Protein AF-A0A7W1SX84-F1 (afdb_monomer)

Solvent-accessible surface area (backbone atoms only — not comparable to full-atom values): 30503 Å² total; per-residue (Å²): 135,84,88,86,89,83,89,86,86,90,84,73,96,58,81,82,56,76,82,68,80,84,86,76,90,80,76,96,81,76,90,65,68,86,70,51,80,86,66,74,81,77,94,64,96,68,89,72,73,72,80,47,77,69,58,60,65,58,64,74,70,80,83,77,82,94,67,84,82,76,78,85,71,77,81,60,68,56,38,73,88,61,74,75,66,48,76,64,52,51,50,30,28,66,66,30,67,28,44,58,48,66,84,52,39,19,53,43,77,48,71,56,96,90,41,51,14,27,37,39,32,50,82,39,65,53,37,68,47,43,13,52,21,23,69,95,53,74,54,36,56,90,66,33,57,42,43,71,52,82,88,74,28,32,31,31,26,26,34,58,76,44,51,73,72,43,44,30,31,38,39,33,30,18,67,42,92,76,34,69,50,62,24,33,45,69,46,20,47,28,50,45,53,63,89,49,61,39,18,24,33,45,81,84,84,75,89,81,80,26,64,70,36,70,74,45,35,44,64,60,49,33,96,86,32,77,50,36,36,46,75,42,50,72,71,73,75,49,62,39,71,94,60,82,52,36,51,50,34,32,67,66,36,30,65,56,49,46,52,49,36,58,76,70,66,42,37,28,36,31,34,47,29,50,36,21,39,70,54,76,90,51,59,22,72,41,40,49,21,64,52,12,56,37,39,84,34,45,52,59,62,32,49,40,48,25,46,34,52,26,30,67,69,68,31,44,43,29,37,41,43,70,83,55,40,30,44,68,48,69,39,31,58,42,51,55,28,55,44,58,66,44,31,35,75,56,57,51,72,9,41,42,77,85,79,65,25,32,16,56,28,45,77,38,31,52,47,35,9,51,52,41,16,39,56,41,45,42,42,73,75,49,65,43,40,27,41,31,33,64,56,43,46,64,42,41,28,37,48,56,88,50,58,93,88,52,42,69,59,37,100,84,70,42,50,55,28,63,40,39,47,50,46,46,33,49,45,34,52,53,48,43,70,79,42,72,43,46,39,36,34,36,35,52,83,81,73,73,74,41,47,28,28,58,57,94,81,69,17,39,32,29,56,23,29,44,32,58,66,56,37,52,32,44,56,54,49,53,40,42,51,78,88,54,36,77,84,44,51,57,45,76,52,54,53,75,80,52,60,83,70,46,40,35,29,44,49,72,53,74,82,62,47,39,98,86,57,36,46,74,57,72,43,31,39,79,56,74,70,47,12,55,50,47,48,51,48,50,52,53,50,58,72,71,42,94,55,35,42,59

Foldseek 3Di:
DDDDDDDDDDDDPPVVPVVDDDDDDDDDDPPPVVVVVVPDDDPDPDPPPPCPPLNVVVVVPPDDDDDDDPDDDPFFAWAQVDFPDDPVNLVCLQQLNQLACLVGAAWDWDADPNFTWIKHKAAQQQFPWKAKAWPSNSRDRVRGTFDDDPNSSMTITTGTPHDFFTWIWMFTQGPPPRDTATAEGLSAAAADAPPHQTGTRHDLDDDFPLPVLLVCLLVCAALPHAAAEAEDLQAPPAFDVVVVRGGAALQRCQVVVLVVCVVVVHQEYEYEAQAAARDVVVSNLAHFHLNYGRPSRHHSRSLLVSQRSNSVSNYAYEYAHHLFWHACDRRGDHCPNVACDQFDRPCLQQADPVVNTGGGPLVRSNNLSSRSNSLVSCCPSSVHQEYEYPPLVSLQFSCVNHDPPSGDADPVRHRGPVSSLVSLLVSLVVCCVVPVRHFYEYEYDPCDFQQCHHVVVPYSNGVEYEPVLLQVLLLVLQLDDPVCSVVSVCSLVVCVVCVPRTQYEHDPDPVCPDDPNHDQLVSHDDDNVRSVVSSVVSVVSNVPDHHHYD

Structure (mmCIF, N/CA/C/O backbone):
data_AF-A0A7W1SX84-F1
#
_entry.id   AF-A0A7W1SX84-F1
#
loop_
_atom_site.group_PDB
_atom_site.id
_atom_site.type_symbol
_atom_site.label_atom_id
_atom_site.label_alt_id
_atom_site.label_comp_id
_atom_site.label_asym_id
_atom_site.label_entity_id
_atom_site.label_seq_id
_atom_site.pdbx_PDB_ins_code
_atom_site.Cartn_x
_atom_site.Cartn_y
_atom_site.Cartn_z
_atom_site.occupancy
_atom_site.B_iso_or_equiv
_atom_site.auth_seq_id
_atom_site.auth_comp_id
_atom_site.auth_asym_id
_atom_site.auth_atom_id
_atom_site.pdbx_PDB_model_num
ATOM 1 N N . MET A 1 1 ? -4.752 5.969 -82.229 1.00 31.08 1 MET A N 1
ATOM 2 C CA . MET A 1 1 ? -4.798 6.804 -83.451 1.00 31.08 1 MET A CA 1
ATOM 3 C C . MET A 1 1 ? -5.357 8.172 -83.082 1.00 31.08 1 MET A C 1
ATOM 5 O O . MET A 1 1 ? -6.459 8.194 -82.561 1.00 31.08 1 MET A O 1
ATOM 9 N N . ARG A 1 2 ? -4.597 9.243 -83.387 1.00 29.62 2 ARG A N 1
ATOM 10 C CA . ARG A 1 2 ? -4.967 10.684 -83.430 1.00 29.62 2 ARG A CA 1
ATOM 11 C C . ARG A 1 2 ? -5.471 11.274 -82.101 1.00 29.62 2 ARG A C 1
ATOM 13 O O . ARG A 1 2 ? -6.603 11.035 -81.725 1.00 29.62 2 ARG A O 1
ATOM 20 N N . ASP A 1 3 ? -4.681 11.952 -81.271 1.00 28.58 3 ASP A N 1
ATOM 21 C CA . ASP A 1 3 ? -3.763 13.096 -81.456 1.00 28.58 3 ASP A CA 1
ATOM 22 C C . ASP A 1 3 ? -4.447 14.398 -81.917 1.00 28.58 3 ASP A C 1
ATOM 24 O O . ASP A 1 3 ? -4.877 14.499 -83.068 1.00 28.58 3 ASP A O 1
ATOM 28 N N . ARG A 1 4 ? -4.489 15.394 -81.015 1.00 29.95 4 ARG A N 1
ATOM 29 C CA . ARG A 1 4 ? -4.144 16.801 -81.293 1.00 29.95 4 ARG A CA 1
ATOM 30 C C . ARG A 1 4 ? -3.889 17.588 -79.995 1.00 29.95 4 ARG A C 1
ATOM 32 O O . ARG A 1 4 ? -4.786 17.814 -79.192 1.00 29.95 4 ARG A O 1
ATOM 39 N N . ARG A 1 5 ? -2.631 18.012 -79.852 1.00 28.64 5 ARG A N 1
ATOM 40 C CA . ARG A 1 5 ? -2.049 18.922 -78.847 1.00 28.64 5 ARG A CA 1
ATOM 41 C C . ARG A 1 5 ? -2.343 20.406 -79.135 1.00 28.64 5 ARG A C 1
ATOM 43 O O . ARG A 1 5 ? -2.469 20.772 -80.303 1.00 28.64 5 ARG A O 1
ATOM 50 N N . ARG A 1 6 ? -2.262 21.245 -78.089 1.00 27.86 6 ARG A N 1
ATOM 51 C CA . ARG A 1 6 ? -1.573 22.569 -78.003 1.00 27.86 6 ARG A CA 1
ATOM 52 C C . ARG A 1 6 ? -1.651 23.046 -76.535 1.00 27.86 6 ARG A C 1
ATOM 54 O O . ARG A 1 6 ? -2.753 23.234 -76.046 1.00 27.86 6 ARG A O 1
ATOM 61 N N . ILE A 1 7 ? -0.602 22.873 -75.720 1.00 29.31 7 ILE A N 1
ATOM 62 C CA . ILE A 1 7 ? 0.531 23.786 -75.404 1.00 29.31 7 ILE A CA 1
ATOM 63 C C . ILE A 1 7 ? 0.090 25.135 -74.815 1.00 29.31 7 ILE A C 1
ATOM 65 O O . ILE A 1 7 ? -0.456 25.933 -75.565 1.00 29.31 7 ILE A O 1
ATOM 69 N N . LEU A 1 8 ? 0.462 25.393 -73.550 1.00 25.02 8 LEU A N 1
ATOM 70 C CA . LEU A 1 8 ? 1.137 26.609 -73.054 1.00 25.02 8 LEU A CA 1
ATOM 71 C C . LEU A 1 8 ? 1.964 26.244 -71.794 1.00 25.02 8 LEU A C 1
ATOM 73 O O . LEU A 1 8 ? 1.565 25.375 -71.022 1.00 25.02 8 LEU A O 1
ATOM 77 N N . HIS A 1 9 ? 3.145 26.854 -71.672 1.00 28.52 9 HIS A N 1
ATOM 78 C CA . HIS A 1 9 ? 4.187 26.660 -70.646 1.00 28.52 9 HIS A CA 1
ATOM 79 C C . HIS A 1 9 ? 4.316 27.972 -69.814 1.00 28.52 9 HIS A C 1
ATOM 81 O O . HIS A 1 9 ? 3.504 28.871 -70.027 1.00 28.52 9 HIS A O 1
ATOM 87 N N . PRO A 1 10 ? 5.237 28.067 -68.836 1.00 34.00 10 PRO A N 1
ATOM 88 C CA . PRO A 1 10 ? 5.004 28.575 -67.484 1.00 34.00 10 PRO A CA 1
ATOM 89 C C . PRO A 1 10 ? 5.340 30.072 -67.325 1.00 34.00 10 PRO A C 1
ATOM 91 O O . PRO A 1 10 ? 6.123 30.606 -68.096 1.00 34.00 10 PRO A O 1
ATOM 94 N N . ASP A 1 11 ? 4.757 30.736 -66.329 1.00 25.59 11 ASP A N 1
ATOM 95 C CA . ASP A 1 11 ? 5.414 31.719 -65.446 1.00 25.59 11 ASP A CA 1
ATOM 96 C C . ASP A 1 11 ? 4.361 32.467 -64.617 1.00 25.59 11 ASP A C 1
ATOM 98 O O . ASP A 1 11 ? 3.213 32.604 -65.033 1.00 25.59 11 ASP A O 1
ATOM 102 N N . SER A 1 12 ? 4.806 32.911 -63.436 1.00 30.95 12 SER A N 1
ATOM 103 C CA . SER A 1 12 ? 4.101 33.531 -62.301 1.00 30.95 12 SER A CA 1
ATOM 104 C C . SER A 1 12 ? 3.398 32.503 -61.388 1.00 30.95 12 SER A C 1
ATOM 106 O O . SER A 1 12 ? 2.217 32.228 -61.556 1.00 30.95 12 SER A O 1
ATOM 108 N N . ILE A 1 13 ? 4.018 31.812 -60.413 1.00 38.06 13 ILE A N 1
ATOM 109 C CA . ILE A 1 13 ? 5.088 32.200 -59.464 1.00 38.06 13 ILE A CA 1
ATOM 110 C C . ILE A 1 13 ? 5.048 33.695 -59.153 1.00 38.06 13 ILE A C 1
ATOM 112 O O . ILE A 1 13 ? 6.003 34.414 -59.391 1.00 38.06 13 ILE A O 1
ATOM 116 N N . GLU A 1 14 ? 3.899 34.170 -58.682 1.00 30.69 14 GLU A N 1
ATOM 117 C CA . GLU A 1 14 ? 3.800 35.478 -58.019 1.00 30.69 14 GLU A CA 1
ATOM 118 C C . GLU A 1 14 ? 2.603 35.556 -57.053 1.00 30.69 14 GLU A C 1
ATOM 120 O O . GLU A 1 14 ? 2.683 36.277 -56.064 1.00 30.69 14 GLU A O 1
ATOM 125 N N . ASP A 1 15 ? 1.584 34.697 -57.196 1.00 31.27 15 ASP A N 1
ATOM 126 C CA . ASP A 1 15 ? 0.416 34.706 -56.291 1.00 31.27 15 ASP A CA 1
ATOM 127 C C . ASP A 1 15 ? 0.462 33.720 -55.107 1.00 31.27 15 ASP A C 1
ATOM 129 O O . ASP A 1 15 ? -0.364 33.805 -54.198 1.00 31.27 15 ASP A O 1
ATOM 133 N N . GLU A 1 16 ? 1.459 32.831 -55.033 1.00 32.34 16 GLU A N 1
ATOM 134 C CA . GLU A 1 16 ? 1.616 31.902 -53.893 1.00 32.34 16 GLU A CA 1
ATOM 135 C C . GLU A 1 16 ? 2.787 32.265 -52.958 1.00 32.34 16 GLU A C 1
ATOM 137 O O . GLU A 1 16 ? 2.980 31.652 -51.908 1.00 32.34 16 GLU A O 1
ATOM 142 N N . ILE A 1 17 ? 3.517 33.342 -53.278 1.00 30.88 17 ILE A N 1
ATOM 143 C CA . ILE A 1 17 ? 4.621 33.889 -52.466 1.00 30.88 17 ILE A CA 1
ATOM 144 C C . ILE A 1 17 ? 4.208 35.174 -51.712 1.00 30.88 17 ILE A C 1
ATOM 146 O O . ILE A 1 17 ? 4.832 35.527 -50.716 1.00 30.88 17 ILE A O 1
ATOM 150 N N . GLN A 1 18 ? 3.068 35.801 -52.037 1.00 28.52 18 GLN A N 1
ATOM 151 C CA . GLN A 1 18 ? 2.537 36.955 -51.283 1.00 28.52 18 GLN A CA 1
ATOM 152 C C . GLN A 1 18 ? 1.747 36.614 -50.000 1.00 28.52 18 GLN A C 1
ATOM 154 O O . GLN A 1 18 ? 1.257 37.516 -49.322 1.00 28.52 18 GLN A O 1
ATOM 159 N N . ARG A 1 19 ? 1.636 35.336 -49.603 1.00 31.41 19 ARG A N 1
ATOM 160 C CA . ARG A 1 19 ? 0.992 34.944 -48.325 1.00 31.41 19 ARG A CA 1
ATOM 161 C C . ARG A 1 19 ? 1.950 34.466 -47.235 1.00 31.41 19 ARG A C 1
ATOM 163 O O . ARG A 1 19 ? 1.500 34.184 -46.125 1.00 31.41 19 ARG A O 1
ATOM 170 N N . ARG A 1 20 ? 3.256 34.389 -47.502 1.00 33.53 20 ARG A N 1
ATOM 171 C CA . ARG A 1 20 ? 4.267 34.001 -46.506 1.00 33.53 20 ARG A CA 1
ATOM 172 C C . ARG A 1 20 ? 5.594 34.694 -46.789 1.00 33.53 20 ARG A C 1
ATOM 174 O O . ARG A 1 20 ? 6.363 34.173 -47.580 1.00 33.53 20 ARG A O 1
ATOM 181 N N . GLN A 1 21 ? 5.820 35.820 -46.105 1.00 23.95 21 GLN A N 1
ATOM 182 C CA . GLN A 1 21 ? 7.057 36.603 -45.877 1.00 23.95 21 GLN A CA 1
ATOM 183 C C . GLN A 1 21 ? 6.599 38.078 -45.871 1.00 23.95 21 GLN A C 1
ATOM 185 O O . GLN A 1 21 ? 5.990 38.519 -46.828 1.00 23.95 21 GLN A O 1
ATOM 190 N N . HIS A 1 22 ? 6.730 38.904 -44.839 1.00 23.23 22 HIS A N 1
ATOM 191 C CA . HIS A 1 22 ? 7.730 39.037 -43.791 1.00 23.23 22 HIS A CA 1
ATOM 192 C C . HIS A 1 22 ? 7.175 39.934 -42.667 1.00 23.23 22 HIS A C 1
ATOM 194 O O . HIS A 1 22 ? 6.187 40.633 -42.869 1.00 23.23 22 HIS A O 1
ATOM 200 N N . GLN A 1 23 ? 7.946 39.987 -41.572 1.00 22.75 23 GLN A N 1
ATOM 201 C CA . GLN A 1 23 ? 7.919 40.931 -40.441 1.00 22.75 23 GLN A CA 1
ATOM 202 C C . GLN A 1 23 ? 7.074 40.469 -39.244 1.00 22.75 23 GLN A C 1
ATOM 204 O O . GLN A 1 23 ? 5.873 40.288 -39.353 1.00 22.75 23 GLN A O 1
ATOM 209 N N . HIS A 1 24 ? 7.613 40.270 -38.043 1.00 23.84 24 HIS A N 1
ATOM 210 C CA . HIS A 1 24 ? 8.978 40.378 -37.528 1.00 23.84 24 HIS A CA 1
ATOM 211 C C . HIS A 1 24 ? 9.019 39.584 -36.207 1.00 23.84 24 HIS A C 1
ATOM 213 O O . HIS A 1 24 ? 8.047 39.601 -35.454 1.00 23.84 24 HIS A O 1
ATOM 219 N N . ALA A 1 25 ? 10.138 38.912 -35.916 1.00 32.50 25 ALA A N 1
ATOM 220 C CA . ALA A 1 25 ? 10.470 38.517 -34.546 1.00 32.50 25 ALA A CA 1
ATOM 221 C C . ALA A 1 25 ? 10.534 39.770 -33.650 1.00 32.50 25 ALA A C 1
ATOM 223 O O . ALA A 1 25 ? 10.949 40.829 -34.132 1.00 32.50 25 ALA A O 1
ATOM 224 N N . PRO A 1 26 ? 10.179 39.646 -32.363 1.00 27.45 26 PRO A N 1
ATOM 225 C CA . PRO A 1 26 ? 11.240 39.870 -31.388 1.00 27.45 26 PRO A CA 1
ATOM 226 C C . PRO A 1 26 ? 11.218 38.919 -30.180 1.00 27.45 26 PRO A C 1
ATOM 228 O O . PRO A 1 26 ? 10.185 38.423 -29.743 1.00 27.45 26 PRO A O 1
ATOM 231 N N . ASP A 1 27 ? 12.435 38.744 -29.677 1.00 23.19 27 ASP A N 1
ATOM 232 C CA . ASP A 1 27 ? 12.861 38.656 -28.285 1.00 23.19 27 ASP A CA 1
ATOM 233 C C . ASP A 1 27 ? 12.418 37.525 -27.349 1.00 23.19 27 ASP A C 1
ATOM 235 O O . ASP A 1 27 ? 11.269 37.326 -26.959 1.00 23.19 27 ASP A O 1
ATOM 239 N N . ALA A 1 28 ? 13.472 36.862 -26.872 1.00 37.81 28 ALA A N 1
ATOM 240 C CA . ALA A 1 28 ? 13.548 36.151 -25.618 1.00 37.81 28 ALA A CA 1
ATOM 241 C C . ALA A 1 28 ? 13.063 37.043 -24.467 1.00 37.81 28 ALA A C 1
ATOM 243 O O . ALA A 1 28 ? 13.748 37.978 -24.060 1.00 37.81 28 ALA A O 1
ATOM 244 N N . GLY A 1 29 ? 11.898 36.718 -23.912 1.00 31.64 29 GLY A N 1
ATOM 245 C CA . GLY A 1 29 ? 11.440 37.387 -22.704 1.00 31.64 29 GLY A CA 1
ATOM 246 C C . GLY A 1 29 ? 9.947 37.359 -22.437 1.00 31.64 29 GLY A C 1
ATOM 247 O O . GLY A 1 29 ? 9.467 38.362 -21.945 1.00 31.64 29 GLY A O 1
ATOM 248 N N . ASP A 1 30 ? 9.201 36.277 -22.706 1.00 29.09 30 ASP A N 1
ATOM 249 C CA . ASP A 1 30 ? 7.841 36.183 -22.143 1.00 29.09 30 ASP A CA 1
ATOM 250 C C . ASP A 1 30 ? 7.244 34.762 -22.060 1.00 29.09 30 ASP A C 1
ATOM 252 O O . ASP A 1 30 ? 6.192 34.449 -22.613 1.00 29.09 30 ASP A O 1
ATOM 256 N N . TYR A 1 31 ? 7.922 33.867 -21.337 1.00 26.88 31 TYR A N 1
ATOM 257 C CA . TYR A 1 31 ? 7.328 32.603 -20.861 1.00 26.88 31 TYR A CA 1
ATOM 258 C C . TYR A 1 31 ? 6.967 32.657 -19.364 1.00 26.88 31 TYR A C 1
ATOM 260 O O . TYR A 1 31 ? 6.806 31.622 -18.718 1.00 26.88 31 TYR A O 1
ATOM 268 N N . LYS A 1 32 ? 6.847 33.867 -18.791 1.00 27.88 32 LYS A N 1
ATOM 269 C CA . LYS A 1 32 ? 6.534 34.080 -17.365 1.00 27.88 32 LYS A CA 1
ATOM 270 C C . LYS A 1 32 ? 5.156 34.689 -17.092 1.00 27.88 32 LYS A C 1
ATOM 272 O O . LYS A 1 32 ? 4.669 34.485 -15.981 1.00 27.88 32 LYS A O 1
ATOM 277 N N . ASP A 1 33 ? 4.481 35.315 -18.059 1.00 27.66 33 ASP A N 1
ATOM 278 C CA . ASP A 1 33 ? 3.200 35.985 -17.774 1.00 27.66 33 ASP A CA 1
ATOM 279 C C . ASP A 1 33 ? 1.928 35.237 -18.232 1.00 27.66 33 ASP A C 1
ATOM 281 O O . ASP A 1 33 ? 0.836 35.591 -17.794 1.00 27.66 33 ASP A O 1
ATOM 285 N N . LYS A 1 34 ? 2.023 34.092 -18.930 1.00 27.28 34 LYS A N 1
ATOM 286 C CA . LYS A 1 34 ? 0.866 33.171 -19.118 1.00 27.28 34 LYS A CA 1
ATOM 287 C C . LYS A 1 34 ? 0.678 32.122 -18.013 1.00 27.28 34 LYS A C 1
ATOM 289 O O . LYS A 1 34 ? -0.298 31.379 -18.026 1.00 27.28 34 LYS A O 1
ATOM 294 N N . LEU A 1 35 ? 1.558 32.122 -17.011 1.00 30.22 35 LEU A N 1
ATOM 295 C CA . LEU A 1 35 ? 1.408 31.377 -15.752 1.00 30.22 35 LEU A CA 1
ATOM 296 C C . LEU A 1 35 ? 0.913 32.262 -14.590 1.00 30.22 35 LEU A C 1
ATOM 298 O O . LEU A 1 35 ? 0.775 31.785 -13.465 1.00 30.22 35 LEU A O 1
ATOM 302 N N . ARG A 1 36 ? 0.617 33.547 -14.838 1.00 27.34 36 ARG A N 1
ATOM 303 C CA . ARG A 1 36 ? 0.236 34.512 -13.790 1.00 27.34 36 ARG A CA 1
ATOM 304 C C . ARG A 1 36 ? -1.244 34.874 -13.717 1.00 27.34 36 ARG A C 1
ATOM 306 O O . ARG A 1 36 ? -1.643 35.495 -12.736 1.00 27.34 36 ARG A O 1
ATOM 313 N N . GLU A 1 37 ? -2.084 34.398 -14.634 1.00 26.23 37 GLU A N 1
ATOM 314 C CA . GLU A 1 37 ? -3.547 34.553 -14.514 1.00 26.23 37 GLU A CA 1
ATOM 315 C C . GLU A 1 37 ? -4.268 33.389 -13.811 1.00 26.23 37 GLU A C 1
ATOM 317 O O . GLU A 1 37 ? -5.451 33.505 -13.509 1.00 26.23 37 GLU A O 1
ATOM 322 N N . PHE A 1 38 ? -3.554 32.329 -13.409 1.00 28.97 38 PHE A N 1
ATOM 323 C CA . PHE A 1 38 ? -4.078 31.306 -12.482 1.00 28.97 38 PHE A CA 1
ATOM 324 C C . PHE A 1 38 ? -3.701 31.544 -11.007 1.00 28.97 38 PHE A C 1
ATOM 326 O O . PHE A 1 38 ? -4.059 30.756 -10.133 1.00 28.97 38 PHE A O 1
ATOM 333 N N . HIS A 1 39 ? -3.050 32.670 -10.697 1.00 29.77 39 HIS A N 1
ATOM 334 C CA . HIS A 1 39 ? -2.705 33.073 -9.332 1.00 29.77 39 HIS A CA 1
ATOM 335 C C . HIS A 1 39 ? -3.326 34.423 -8.958 1.00 29.77 39 HIS A C 1
ATOM 337 O O . HIS A 1 39 ? -2.644 35.418 -8.727 1.00 29.77 39 HIS A O 1
ATOM 343 N N . ARG A 1 40 ? -4.652 34.434 -8.813 1.00 23.23 40 ARG A N 1
ATOM 344 C CA . ARG A 1 40 ? -5.352 35.351 -7.904 1.00 23.23 40 ARG A CA 1
ATOM 345 C C . ARG A 1 40 ? -6.427 34.573 -7.157 1.00 23.23 40 ARG A C 1
ATOM 347 O O . ARG A 1 40 ? -7.567 34.496 -7.595 1.00 23.23 40 ARG A O 1
ATOM 354 N N . PHE A 1 41 ? -6.056 34.009 -6.010 1.00 26.02 41 PHE A N 1
ATOM 355 C CA . PHE A 1 41 ? -7.028 33.644 -4.984 1.00 26.02 41 PHE A CA 1
ATOM 356 C C . PHE A 1 41 ? -7.554 34.939 -4.352 1.00 26.02 41 PHE A C 1
ATOM 358 O O . PHE A 1 41 ? -6.761 35.679 -3.764 1.00 26.02 41 PHE A O 1
ATOM 365 N N . PRO A 1 42 ? -8.860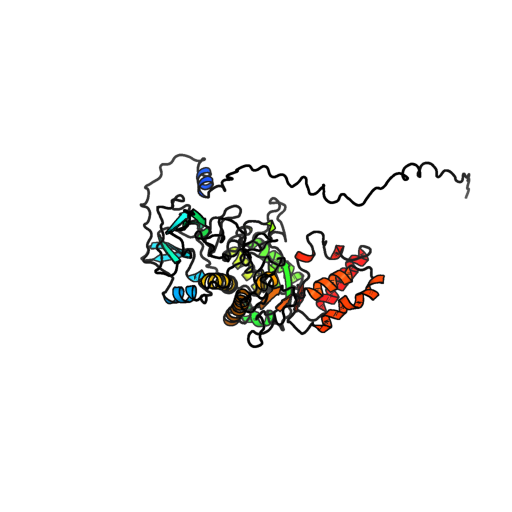 35.241 -4.412 1.00 22.91 42 PRO A N 1
ATOM 366 C CA . PRO A 1 42 ? -9.445 36.123 -3.425 1.00 22.91 42 PRO A CA 1
ATOM 367 C C . PRO A 1 42 ? -9.492 35.353 -2.104 1.00 22.91 42 PRO A C 1
ATOM 369 O O . PRO A 1 42 ? -10.039 34.251 -2.034 1.00 22.91 42 PRO A O 1
ATOM 372 N N . SER A 1 43 ? -8.947 35.951 -1.050 1.00 32.06 43 SER A N 1
ATOM 373 C CA . SER A 1 43 ? -9.229 35.578 0.330 1.00 32.06 43 SER A CA 1
ATOM 374 C C . SER A 1 43 ? -10.738 35.669 0.574 1.00 32.06 43 SER A C 1
ATOM 376 O O . SER A 1 43 ? -11.301 36.723 0.864 1.00 32.06 43 SER A O 1
ATOM 378 N N . ARG A 1 44 ? -11.426 34.539 0.428 1.00 24.58 44 ARG A N 1
ATOM 379 C CA . ARG A 1 44 ? -12.790 34.352 0.909 1.00 24.58 44 ARG A CA 1
ATOM 380 C C . ARG A 1 44 ? -12.778 33.193 1.884 1.00 24.58 44 ARG A C 1
ATOM 382 O O . ARG A 1 44 ? -12.557 32.051 1.502 1.00 24.58 44 ARG A O 1
ATOM 389 N N . ASN A 1 45 ? -13.050 33.522 3.145 1.00 28.44 45 ASN A N 1
ATOM 390 C CA . ASN A 1 45 ? -13.545 32.584 4.140 1.00 28.44 45 ASN A CA 1
ATOM 391 C C . ASN A 1 45 ? -14.718 31.810 3.531 1.00 28.44 45 ASN A C 1
ATOM 393 O O . ASN A 1 45 ? -15.837 32.320 3.444 1.00 28.44 45 ASN A O 1
ATOM 397 N N . HIS A 1 46 ? -14.461 30.591 3.077 1.00 25.56 46 HIS A N 1
ATOM 398 C CA . HIS A 1 46 ? -15.488 29.621 2.749 1.00 25.56 46 HIS A CA 1
ATOM 399 C C . HIS A 1 46 ? -15.300 28.447 3.698 1.00 25.56 46 HIS A C 1
ATOM 401 O O . HIS A 1 46 ? -14.510 27.539 3.463 1.00 25.56 46 HIS A O 1
ATOM 407 N N . ASN A 1 47 ? -16.064 28.498 4.792 1.00 25.19 47 ASN A N 1
ATOM 408 C CA . ASN A 1 47 ? -16.561 27.306 5.461 1.00 25.19 47 ASN A CA 1
ATOM 409 C C . ASN A 1 47 ? -17.340 26.493 4.419 1.00 25.19 47 ASN A C 1
ATOM 411 O O . ASN A 1 47 ? -18.554 26.642 4.284 1.00 25.19 47 ASN A O 1
ATOM 415 N N . ILE A 1 48 ? -16.640 25.675 3.640 1.00 25.61 48 ILE A N 1
ATOM 416 C CA . ILE A 1 48 ? -17.266 24.605 2.875 1.00 25.61 48 ILE A CA 1
ATOM 417 C C . ILE A 1 48 ? -17.501 23.502 3.897 1.00 25.61 48 ILE A C 1
ATOM 419 O O . ILE A 1 48 ? -16.575 22.799 4.299 1.00 25.61 48 ILE A O 1
ATOM 423 N N . SER A 1 49 ? -18.736 23.398 4.386 1.00 27.70 49 SER A N 1
ATOM 424 C CA . SER A 1 49 ? -19.136 22.228 5.148 1.00 27.70 49 SER A CA 1
ATOM 425 C C . SER A 1 49 ? -19.053 21.025 4.212 1.00 27.70 49 SER A C 1
ATOM 427 O O . SER A 1 49 ? -19.845 20.871 3.282 1.00 27.70 49 SER A O 1
ATOM 429 N N . ALA A 1 50 ? -18.080 20.148 4.461 1.00 32.69 50 ALA A N 1
ATOM 430 C CA . ALA A 1 50 ? -18.226 18.752 4.096 1.00 32.69 50 ALA A CA 1
ATOM 431 C C . ALA A 1 50 ? -19.597 18.318 4.625 1.00 32.69 50 ALA A C 1
ATOM 433 O O . ALA A 1 50 ? -19.882 18.494 5.815 1.00 32.69 50 ALA A O 1
ATOM 434 N N . GLY A 1 51 ? -20.479 17.862 3.733 1.00 34.25 51 GLY A N 1
ATOM 435 C CA . GLY A 1 51 ? -21.793 17.369 4.118 1.00 34.25 51 GLY A CA 1
ATOM 436 C C . GLY A 1 51 ? -21.593 16.312 5.191 1.00 34.25 51 GLY A C 1
ATOM 437 O O . GLY A 1 51 ? -21.086 15.233 4.915 1.00 34.25 51 GLY A O 1
ATOM 438 N N . SER A 1 52 ? -21.910 16.660 6.436 1.00 46.12 52 SER A N 1
ATOM 439 C CA . SER A 1 52 ? -21.817 15.747 7.566 1.00 46.12 52 SER A CA 1
ATOM 440 C C . SER A 1 52 ? -22.608 14.489 7.208 1.00 46.12 52 SER A C 1
ATOM 442 O O . SER A 1 52 ? -23.710 14.623 6.666 1.00 46.12 52 SER A O 1
ATOM 444 N N . LEU A 1 53 ? -22.088 13.301 7.536 1.00 54.31 53 LEU A N 1
ATOM 445 C CA . LEU A 1 53 ? -22.811 12.017 7.539 1.00 54.31 53 LEU A CA 1
ATOM 446 C C . LEU A 1 53 ? -24.294 12.203 7.943 1.00 54.31 53 LEU A C 1
ATOM 448 O O . LEU A 1 53 ? -25.215 11.665 7.333 1.00 54.31 53 LEU A O 1
ATOM 452 N N . CYS A 1 54 ? -24.533 13.089 8.911 1.00 48.62 54 CYS A N 1
ATOM 453 C CA . CYS A 1 54 ? -25.828 13.392 9.506 1.00 48.62 54 CYS A CA 1
ATOM 454 C C . CYS A 1 54 ? -26.748 14.285 8.637 1.00 48.62 54 CYS A C 1
ATOM 456 O O . CYS A 1 54 ? -27.964 14.260 8.814 1.00 48.62 54 CYS A O 1
ATOM 458 N N . SER A 1 55 ? -26.214 15.072 7.696 1.00 46.12 55 SER A N 1
ATOM 459 C CA . SER A 1 55 ? -27.006 15.892 6.760 1.00 46.12 55 SER A CA 1
ATOM 460 C C . SER A 1 55 ? -27.649 15.053 5.649 1.00 46.12 55 SER A C 1
ATOM 462 O O . SER A 1 55 ? -28.823 15.252 5.341 1.00 46.12 55 SER A O 1
ATOM 464 N N . ARG A 1 56 ? -26.929 14.050 5.123 1.00 50.19 56 ARG A N 1
ATOM 465 C CA . ARG A 1 56 ? -27.426 13.131 4.081 1.00 50.19 56 ARG A CA 1
ATOM 466 C C . ARG A 1 56 ? -28.338 12.031 4.636 1.00 50.19 56 ARG A C 1
ATOM 468 O O . ARG A 1 56 ? -29.318 11.667 3.991 1.00 50.19 56 ARG A O 1
ATOM 475 N N . LEU A 1 57 ? -28.109 11.577 5.872 1.00 44.56 57 LEU A N 1
ATOM 476 C CA . LEU A 1 57 ? -29.031 10.661 6.564 1.00 44.56 57 LEU A CA 1
ATOM 477 C C . LEU A 1 57 ? -30.390 11.313 6.894 1.00 44.56 57 LEU A C 1
ATOM 479 O O . LEU A 1 57 ? -31.403 10.618 6.973 1.00 44.56 57 LEU A O 1
ATOM 483 N N . ARG A 1 58 ? -30.451 12.648 7.034 1.00 38.28 58 ARG A N 1
ATOM 484 C CA . ARG A 1 58 ? -31.718 13.384 7.210 1.00 38.28 58 ARG A CA 1
ATOM 485 C C . ARG A 1 58 ? -32.499 13.567 5.904 1.00 38.28 58 ARG A C 1
ATOM 487 O O . ARG A 1 58 ? -33.726 13.574 5.952 1.00 38.28 58 ARG A O 1
ATOM 494 N N . SER A 1 59 ? -31.833 13.688 4.753 1.00 34.59 59 SER A N 1
ATOM 495 C CA . SER A 1 59 ? -32.501 13.959 3.468 1.00 34.59 59 SER A CA 1
ATOM 496 C C . SER A 1 59 ? -33.191 12.739 2.847 1.00 34.59 59 SER A C 1
ATOM 498 O O . SER A 1 59 ? -34.134 12.908 2.083 1.00 34.59 59 SER A O 1
ATOM 500 N N . PHE A 1 60 ? -32.798 11.513 3.209 1.00 34.19 60 PHE A N 1
ATOM 501 C CA . PHE A 1 60 ? -33.422 10.284 2.691 1.00 34.19 60 PHE A CA 1
ATOM 502 C C . PHE A 1 60 ? -34.759 9.905 3.357 1.00 34.19 60 PHE A C 1
ATOM 504 O O . PHE A 1 60 ? -35.407 8.958 2.923 1.00 34.19 60 PHE A O 1
ATOM 511 N N . ARG A 1 61 ? -35.213 10.631 4.391 1.00 32.34 61 ARG A N 1
ATOM 512 C CA . ARG A 1 61 ? -36.458 10.315 5.125 1.00 32.34 61 ARG A CA 1
ATOM 513 C C . ARG A 1 61 ? -37.689 11.134 4.721 1.00 32.34 61 ARG A C 1
ATOM 515 O O . ARG A 1 61 ? -38.713 11.039 5.388 1.00 32.34 61 ARG A O 1
ATOM 522 N N . TYR A 1 62 ? -37.636 11.907 3.637 1.00 29.50 62 TYR A N 1
ATOM 523 C CA . TYR A 1 62 ? -38.773 12.722 3.189 1.00 29.50 62 TYR A CA 1
ATOM 524 C C . TYR A 1 62 ? -39.367 12.204 1.873 1.00 29.50 62 TYR A C 1
ATOM 526 O O . TYR A 1 62 ? -39.302 12.873 0.853 1.00 29.50 62 TYR A O 1
ATOM 534 N N . THR A 1 63 ? -39.902 10.979 1.871 1.00 33.25 63 THR A N 1
ATOM 535 C CA . THR A 1 63 ? -40.930 10.499 0.915 1.00 33.25 63 THR A CA 1
ATOM 536 C C . THR A 1 63 ? -41.388 9.090 1.304 1.00 33.25 63 THR A C 1
ATOM 538 O O . THR A 1 63 ? -40.935 8.108 0.741 1.00 33.25 63 THR A O 1
ATOM 541 N N . SER A 1 64 ? -42.281 8.983 2.292 1.00 30.28 64 SER A N 1
ATOM 542 C CA . SER A 1 64 ? -43.365 7.981 2.351 1.00 30.28 64 SER A CA 1
ATOM 543 C C . SER A 1 64 ? -44.064 8.032 3.711 1.00 30.28 64 SER A C 1
ATOM 545 O O . SER A 1 64 ? -43.466 8.394 4.719 1.00 30.28 64 SER A O 1
ATOM 547 N N . HIS A 1 65 ? -45.347 7.692 3.692 1.00 29.75 65 HIS A N 1
ATOM 548 C CA . HIS A 1 65 ? -46.369 7.866 4.716 1.00 29.75 65 HIS A CA 1
ATOM 549 C C . HIS A 1 65 ? -45.997 7.652 6.192 1.00 29.75 65 HIS A C 1
ATOM 551 O O . HIS A 1 65 ? -45.331 6.700 6.593 1.00 29.75 65 HIS A O 1
ATOM 557 N N . VAL A 1 66 ? -46.573 8.548 7.000 1.00 34.34 66 VAL A N 1
ATOM 558 C CA . VAL A 1 66 ? -46.681 8.496 8.457 1.00 34.34 66 VAL A CA 1
ATOM 559 C C . VAL A 1 66 ? -47.254 7.148 8.886 1.00 34.34 66 VAL A C 1
ATOM 561 O O . VAL A 1 66 ? -48.438 6.877 8.713 1.00 34.34 66 VAL A O 1
ATOM 564 N N . THR A 1 67 ? -46.403 6.338 9.505 1.00 29.86 67 THR A N 1
ATOM 565 C CA . THR A 1 67 ? -46.819 5.300 10.446 1.00 29.86 67 THR A CA 1
ATOM 566 C C . THR A 1 67 ? -45.979 5.521 11.698 1.00 29.86 67 THR A C 1
ATOM 568 O O . THR A 1 67 ? -44.760 5.666 11.620 1.00 29.86 67 THR A O 1
ATOM 571 N N . THR A 1 68 ? -46.644 5.673 12.838 1.00 31.66 68 THR A N 1
ATOM 572 C CA . THR A 1 68 ? -46.053 5.954 14.156 1.00 31.66 68 THR A CA 1
ATOM 573 C C . THR A 1 68 ? -44.860 5.044 14.467 1.00 31.66 68 THR A C 1
ATOM 575 O O . THR A 1 68 ? -45.008 3.827 14.338 1.00 31.66 68 THR A O 1
ATOM 578 N N . PRO A 1 69 ? -43.704 5.570 14.920 1.00 35.19 69 PRO A N 1
ATOM 579 C CA . PRO A 1 69 ? -42.609 4.713 15.332 1.00 35.19 69 PRO A CA 1
ATOM 580 C C . PRO A 1 69 ? -42.924 4.096 16.695 1.00 35.19 69 PRO A C 1
ATOM 582 O O . PRO A 1 69 ? -43.216 4.789 17.671 1.00 35.19 69 PRO A O 1
ATOM 585 N N . ALA A 1 70 ? -42.858 2.770 16.728 1.00 34.59 70 ALA A N 1
ATOM 586 C CA . ALA A 1 70 ? -42.832 1.976 17.939 1.00 34.59 70 ALA A CA 1
ATOM 587 C C . ALA A 1 70 ? -41.630 2.375 18.817 1.00 34.59 70 ALA A C 1
ATOM 589 O O . ALA A 1 70 ? -40.528 2.587 18.315 1.00 34.59 70 ALA A O 1
ATOM 590 N N . THR A 1 71 ? -41.900 2.494 20.118 1.00 32.59 71 THR A N 1
ATOM 591 C CA . THR A 1 71 ? -40.980 2.329 21.255 1.00 32.59 71 THR A CA 1
ATOM 592 C C . THR A 1 71 ? -39.484 2.514 20.970 1.00 32.59 71 THR A C 1
ATOM 594 O O . THR A 1 71 ? -38.782 1.602 20.535 1.00 32.59 71 THR A O 1
ATOM 597 N N . THR A 1 72 ? -38.967 3.685 21.350 1.00 35.00 72 THR A N 1
ATOM 598 C CA . THR A 1 72 ? -37.548 3.914 21.649 1.00 35.00 72 THR A CA 1
ATOM 599 C C . THR A 1 72 ? -37.034 2.820 22.585 1.00 35.00 72 THR A C 1
ATOM 601 O O . THR A 1 72 ? -37.339 2.825 23.779 1.00 35.00 72 THR A O 1
ATOM 604 N N . ARG A 1 73 ? -36.256 1.875 22.043 1.00 39.94 73 ARG A N 1
ATOM 605 C CA . ARG A 1 73 ? -35.366 1.035 22.851 1.00 39.94 73 ARG A CA 1
ATOM 606 C C . ARG A 1 73 ? -34.449 1.971 23.655 1.00 39.94 73 ARG A C 1
ATOM 608 O O . ARG A 1 73 ? -33.967 2.948 23.075 1.00 39.94 73 ARG A O 1
ATOM 615 N N . PRO A 1 74 ? -34.221 1.723 24.956 1.00 41.50 74 PRO A N 1
ATOM 616 C CA . PRO A 1 74 ? -33.223 2.478 25.704 1.00 41.50 74 PRO A CA 1
ATOM 617 C C . PRO A 1 74 ? -31.880 2.371 24.974 1.00 41.50 74 PRO A C 1
ATOM 619 O O . PRO A 1 74 ? -31.554 1.306 24.447 1.00 41.50 74 PRO A O 1
ATOM 622 N N . ALA A 1 75 ? -31.141 3.481 24.895 1.00 51.06 75 ALA A N 1
ATOM 623 C CA . ALA A 1 75 ? -29.791 3.478 24.346 1.00 51.06 75 ALA A CA 1
ATOM 624 C C . ALA A 1 75 ? -28.983 2.408 25.091 1.00 51.06 75 ALA A C 1
ATOM 626 O O . ALA A 1 75 ? -28.896 2.444 26.318 1.00 51.06 75 ALA A O 1
ATOM 627 N N . SER A 1 76 ? -28.471 1.415 24.367 1.00 63.09 76 SER A N 1
ATOM 628 C CA . SER A 1 76 ? -27.614 0.390 24.949 1.00 63.09 76 SER A CA 1
ATOM 629 C C . SER A 1 76 ? -26.381 1.074 25.529 1.00 63.09 76 SER A C 1
ATOM 631 O O . SER A 1 76 ? -25.640 1.725 24.795 1.00 63.09 76 SER A O 1
ATOM 633 N N . HIS A 1 77 ? -26.185 0.960 26.841 1.00 86.00 77 HIS A N 1
ATOM 634 C CA . HIS A 1 77 ? -25.002 1.505 27.496 1.00 86.00 77 HIS A CA 1
ATOM 635 C C . HIS A 1 77 ? -23.733 0.858 26.925 1.00 86.00 77 HIS A C 1
ATOM 637 O O . HIS A 1 77 ? -23.702 -0.353 26.692 1.00 86.00 77 HIS A O 1
ATOM 643 N N . VAL A 1 78 ? -22.694 1.671 26.710 1.00 93.69 78 VAL A N 1
ATOM 644 C CA . VAL A 1 78 ? -21.364 1.173 26.342 1.00 93.69 78 VAL A CA 1
ATOM 645 C C . VAL A 1 78 ? -20.820 0.332 27.490 1.00 93.69 78 VAL A C 1
ATOM 647 O O . VAL A 1 78 ? -20.907 0.720 28.656 1.00 93.69 78 VAL A O 1
ATOM 650 N N . ARG A 1 79 ? -20.258 -0.826 27.154 1.00 95.81 79 ARG A N 1
ATOM 651 C CA . ARG A 1 79 ? -19.547 -1.699 28.085 1.00 95.81 79 ARG A CA 1
ATOM 652 C C . ARG A 1 79 ? -18.046 -1.488 27.958 1.00 95.81 79 ARG A C 1
ATOM 654 O O . ARG A 1 79 ? -17.513 -1.485 26.851 1.00 95.81 79 ARG A O 1
ATOM 661 N N . HIS A 1 80 ? -17.368 -1.341 29.090 1.00 95.12 80 HIS A N 1
ATOM 662 C CA . HIS A 1 80 ? -15.919 -1.094 29.156 1.00 95.12 80 HIS A CA 1
ATOM 663 C C . HIS A 1 80 ? -15.132 -2.269 29.742 1.00 95.12 80 HIS A C 1
ATOM 665 O O . HIS A 1 80 ? -13.919 -2.196 29.885 1.00 95.12 80 HIS A O 1
ATOM 671 N N . ASP A 1 81 ? -15.822 -3.350 30.087 1.00 93.50 81 ASP A N 1
ATOM 672 C CA . ASP A 1 81 ? -15.257 -4.582 30.630 1.00 93.50 81 ASP A CA 1
ATOM 673 C C . ASP A 1 81 ? -14.896 -5.613 29.543 1.00 93.50 81 ASP A C 1
ATOM 675 O O . ASP A 1 81 ? -14.296 -6.644 29.834 1.00 93.50 81 ASP A O 1
ATOM 679 N N . VAL A 1 82 ? -15.230 -5.325 28.282 1.00 95.62 82 VAL A N 1
ATOM 680 C CA . VAL A 1 82 ? -14.945 -6.180 27.125 1.00 95.62 82 VAL A CA 1
ATOM 681 C C . VAL A 1 82 ? -13.708 -5.666 26.398 1.00 95.62 82 VAL A C 1
ATOM 683 O O . VAL A 1 82 ? -13.702 -4.529 25.935 1.00 95.62 82 VAL A O 1
ATOM 686 N N . SER A 1 83 ? -12.700 -6.523 26.230 1.00 95.88 83 SER A N 1
ATOM 687 C CA . SER A 1 83 ? -11.495 -6.216 25.457 1.00 95.88 83 SER A CA 1
ATOM 688 C C . SER A 1 83 ? -10.995 -7.440 24.691 1.00 95.88 83 SER A C 1
ATOM 690 O O . SER A 1 83 ? -10.991 -8.548 25.223 1.00 95.88 83 SER A O 1
ATOM 692 N N . LEU A 1 84 ? -10.529 -7.227 23.456 1.00 96.38 84 LEU A N 1
ATOM 693 C CA . LEU A 1 84 ? -9.710 -8.195 22.711 1.00 96.38 84 LEU A CA 1
ATOM 694 C C . LEU A 1 84 ? -8.207 -8.031 22.990 1.00 96.38 84 LEU A C 1
ATOM 696 O O . LEU A 1 84 ? -7.431 -8.932 22.681 1.00 96.38 84 LEU A O 1
ATOM 700 N N . LEU A 1 85 ? -7.806 -6.887 23.552 1.00 96.50 85 LEU A N 1
ATOM 701 C CA . LEU A 1 85 ? -6.421 -6.537 23.857 1.00 96.50 85 LEU A CA 1
ATOM 702 C C . LEU A 1 85 ? -6.023 -7.126 25.208 1.00 96.50 85 LEU A C 1
ATOM 704 O O . LEU A 1 85 ? -6.609 -6.784 26.240 1.00 96.50 85 LEU A O 1
ATOM 708 N N . THR A 1 86 ? -5.005 -7.978 25.193 1.00 96.00 86 THR A N 1
ATOM 709 C CA . THR A 1 86 ? -4.336 -8.477 26.397 1.00 96.00 86 THR A CA 1
ATOM 710 C C . THR A 1 86 ? -3.244 -7.500 26.862 1.00 96.00 86 THR A C 1
ATOM 712 O O . THR A 1 86 ? -2.816 -6.636 26.093 1.00 96.00 86 THR A O 1
ATOM 715 N N . PRO A 1 87 ? -2.731 -7.622 28.103 1.00 94.94 87 PRO A N 1
ATOM 716 C CA . PRO A 1 87 ? -1.576 -6.835 28.543 1.00 94.94 87 PRO A CA 1
ATOM 717 C C . PRO A 1 87 ? -0.338 -7.011 27.652 1.00 94.94 87 PRO A C 1
ATOM 719 O O . PRO A 1 87 ? 0.420 -6.063 27.462 1.00 94.94 87 PRO A O 1
ATOM 722 N N . GLU A 1 88 ? -0.150 -8.205 27.081 1.00 96.25 88 GLU A N 1
ATOM 723 C CA . GLU A 1 88 ? 0.930 -8.484 26.134 1.00 96.25 88 GLU A CA 1
ATOM 724 C C . GLU A 1 88 ? 0.721 -7.742 24.808 1.00 96.25 88 GLU A C 1
ATOM 726 O O . GLU A 1 88 ? 1.659 -7.120 24.315 1.00 96.25 88 GLU A O 1
ATOM 731 N N . ASP A 1 89 ? -0.506 -7.715 24.273 1.00 96.69 89 ASP A N 1
ATOM 732 C CA . ASP A 1 89 ? -0.819 -6.959 23.053 1.00 96.69 89 ASP A CA 1
ATOM 733 C C . ASP A 1 89 ? -0.507 -5.467 23.216 1.00 96.69 89 ASP A C 1
ATOM 735 O O . ASP A 1 89 ? 0.087 -4.863 22.320 1.00 96.69 89 ASP A O 1
ATOM 739 N N . LEU A 1 90 ? -0.882 -4.884 24.363 1.00 96.06 90 LEU A N 1
ATOM 740 C CA . LEU A 1 90 ? -0.599 -3.484 24.692 1.00 96.06 90 LEU A CA 1
ATOM 741 C C . LEU A 1 90 ? 0.909 -3.235 24.782 1.00 96.06 90 LEU A C 1
ATOM 743 O O . LEU A 1 90 ? 1.414 -2.288 24.181 1.00 96.06 90 LEU A O 1
ATOM 747 N N . HIS A 1 91 ? 1.637 -4.116 25.473 1.00 95.94 91 HIS A N 1
ATOM 748 C CA . HIS A 1 91 ? 3.089 -4.024 25.579 1.00 95.94 91 HIS A CA 1
ATOM 749 C C . HIS A 1 91 ? 3.763 -4.100 24.201 1.00 95.94 91 HIS A C 1
ATOM 751 O O . HIS A 1 91 ? 4.562 -3.232 23.858 1.00 95.94 91 HIS A O 1
ATOM 757 N N . LEU A 1 92 ? 3.401 -5.085 23.373 1.00 96.69 92 LEU A N 1
ATOM 758 C CA . LEU A 1 92 ? 3.953 -5.250 22.028 1.00 96.69 92 LEU A CA 1
ATOM 759 C C . LEU A 1 92 ? 3.594 -4.082 21.102 1.00 96.69 92 LEU A C 1
ATOM 761 O O . LEU A 1 92 ? 4.404 -3.713 20.249 1.00 96.69 92 LEU A O 1
ATOM 765 N N . PHE A 1 93 ? 2.405 -3.496 21.253 1.00 96.81 93 PHE A N 1
ATOM 766 C CA . PHE A 1 93 ? 1.999 -2.305 20.509 1.00 96.81 93 PHE A CA 1
ATOM 767 C C . PHE A 1 93 ? 2.854 -1.089 20.890 1.00 96.81 93 PHE A C 1
ATOM 769 O O . PHE A 1 93 ? 3.441 -0.461 20.007 1.00 96.81 93 PHE A O 1
ATOM 776 N N . ASN A 1 94 ? 3.019 -0.812 22.189 1.00 95.62 94 ASN A N 1
ATOM 777 C CA . ASN A 1 94 ? 3.847 0.301 22.672 1.00 95.62 94 ASN A CA 1
ATOM 778 C C . ASN A 1 94 ? 5.353 0.093 22.416 1.00 95.62 94 ASN A C 1
ATOM 780 O O . ASN A 1 94 ? 6.099 1.063 22.308 1.00 95.62 94 ASN A O 1
ATOM 784 N N . GLU A 1 95 ? 5.808 -1.150 22.250 1.00 96.44 95 GLU A N 1
ATOM 785 C CA . GLU A 1 95 ? 7.168 -1.497 21.804 1.00 96.44 95 GLU A CA 1
ATOM 786 C C . GLU A 1 95 ? 7.339 -1.456 20.272 1.00 96.44 95 GLU A C 1
ATOM 788 O O . GLU A 1 95 ? 8.452 -1.570 19.748 1.00 96.44 95 GLU A O 1
ATOM 793 N N . GLY A 1 96 ? 6.246 -1.300 19.520 1.00 95.88 96 GLY A N 1
ATOM 794 C CA . GLY A 1 96 ? 6.270 -1.247 18.060 1.00 95.88 96 GLY A CA 1
ATOM 795 C C . GLY A 1 96 ? 6.606 -2.587 17.409 1.00 95.88 96 GLY A C 1
ATOM 796 O O . GLY A 1 96 ? 7.244 -2.607 16.355 1.00 95.88 96 GLY A O 1
ATOM 797 N N . LYS A 1 97 ? 6.237 -3.687 18.076 1.00 95.81 97 LYS A N 1
ATOM 798 C CA . LYS A 1 97 ? 6.514 -5.085 17.700 1.00 95.81 97 LYS A CA 1
ATOM 799 C C . LYS A 1 97 ? 5.245 -5.876 17.373 1.00 95.81 97 LYS A C 1
ATOM 801 O O . LYS A 1 97 ? 5.343 -6.991 16.871 1.00 95.81 97 LYS A O 1
ATOM 806 N N . ASN A 1 98 ? 4.058 -5.326 17.644 1.00 96.44 98 ASN A N 1
ATOM 807 C CA . ASN A 1 98 ? 2.798 -5.959 17.264 1.00 96.44 98 ASN A CA 1
ATOM 808 C C . ASN A 1 98 ? 2.492 -5.707 15.776 1.00 96.44 98 ASN A C 1
ATOM 810 O O . ASN A 1 98 ? 1.985 -4.650 15.409 1.00 96.44 98 ASN A O 1
ATOM 814 N N . TYR A 1 99 ? 2.786 -6.674 14.910 1.00 96.44 99 TYR A N 1
ATOM 815 C CA . TYR A 1 99 ? 2.472 -6.615 13.476 1.00 96.44 99 TYR A CA 1
ATOM 816 C C . TYR A 1 99 ? 1.117 -7.265 13.127 1.00 96.44 99 TYR A C 1
ATOM 818 O O . TYR A 1 99 ? 0.831 -7.495 11.959 1.00 96.44 99 TYR A O 1
ATOM 826 N N . ARG A 1 100 ? 0.256 -7.547 14.118 1.00 97.50 100 ARG A N 1
ATOM 827 C CA . ARG A 1 100 ? -1.132 -8.020 13.928 1.00 97.50 100 ARG A CA 1
ATOM 828 C C . ARG A 1 100 ? -2.132 -7.251 14.797 1.00 97.50 100 ARG A C 1
ATOM 830 O O . ARG A 1 100 ? -3.185 -7.765 15.165 1.00 97.50 100 ARG A O 1
ATOM 837 N N . ILE A 1 101 ? -1.838 -5.984 15.105 1.00 97.62 101 ILE A N 1
ATOM 838 C CA . ILE A 1 101 ? -2.708 -5.164 15.962 1.00 97.62 101 ILE A CA 1
ATOM 839 C C . ILE A 1 101 ? -4.115 -4.989 15.365 1.00 97.62 101 ILE A C 1
ATOM 841 O O . ILE A 1 101 ? -5.086 -4.836 16.104 1.00 97.62 101 ILE A O 1
ATOM 845 N N . HIS A 1 102 ? -4.249 -5.102 14.039 1.00 98.06 102 HIS A N 1
ATOM 846 C CA . HIS A 1 102 ? -5.532 -5.092 13.332 1.00 98.06 102 HIS A CA 1
ATOM 847 C C . HIS A 1 102 ? -6.512 -6.184 13.786 1.00 98.06 102 HIS A C 1
ATOM 849 O O . HIS A 1 102 ? -7.718 -6.000 13.676 1.00 98.06 102 HIS A O 1
ATOM 855 N N . GLU A 1 103 ? -6.040 -7.302 14.341 1.00 97.69 103 GLU A N 1
ATOM 856 C CA . GLU A 1 103 ? -6.917 -8.359 14.865 1.00 97.69 103 GLU A CA 1
ATOM 857 C C . GLU A 1 103 ? -7.604 -7.974 16.178 1.00 97.69 103 GLU A C 1
ATOM 859 O O . GLU A 1 103 ? -8.550 -8.633 16.609 1.00 97.69 103 GLU A O 1
ATOM 864 N N . LYS A 1 104 ? -7.088 -6.942 16.849 1.00 97.19 104 LYS A N 1
ATOM 865 C CA . LYS A 1 104 ? -7.519 -6.520 18.186 1.00 97.19 104 LYS A CA 1
ATOM 866 C C . LYS A 1 104 ? -8.129 -5.124 18.177 1.00 97.19 104 LYS A C 1
ATOM 868 O O . LYS A 1 104 ? -9.046 -4.857 18.954 1.00 97.19 104 LYS A O 1
ATOM 873 N N . MET A 1 105 ? -7.596 -4.241 17.331 1.00 98.25 105 MET A N 1
ATOM 874 C CA . MET A 1 105 ? -7.993 -2.841 17.214 1.00 98.25 105 MET A CA 1
ATOM 875 C C . MET A 1 105 ? -8.881 -2.558 16.003 1.00 98.25 105 MET A C 1
ATOM 877 O O . MET A 1 105 ? -8.919 -3.344 15.062 1.00 98.25 105 MET A O 1
ATOM 881 N N . GLY A 1 106 ? -9.591 -1.427 16.032 1.00 98.44 106 GLY A N 1
ATOM 882 C CA . GLY A 1 106 ? -10.613 -1.067 15.049 1.00 98.44 106 GLY A CA 1
ATOM 883 C C . GLY A 1 106 ? -12.013 -1.459 15.523 1.00 98.44 106 GLY A C 1
ATOM 884 O O . GLY A 1 106 ? -12.309 -1.375 16.720 1.00 98.44 106 GLY A O 1
ATOM 885 N N . ALA A 1 107 ? -12.873 -1.899 14.602 1.00 98.56 107 ALA A N 1
ATOM 886 C CA . ALA A 1 107 ? -14.242 -2.329 14.889 1.00 98.56 107 ALA A CA 1
ATOM 887 C C . ALA A 1 107 ? -14.436 -3.836 14.663 1.00 98.56 107 ALA A C 1
ATOM 889 O O . ALA A 1 107 ? -14.463 -4.299 13.525 1.00 98.56 107 ALA A O 1
ATOM 890 N N . HIS A 1 108 ? -14.655 -4.584 15.747 1.00 98.38 108 HIS A N 1
ATOM 891 C CA . HIS A 1 108 ? -14.802 -6.044 15.727 1.00 98.38 108 HIS A CA 1
ATOM 892 C C . HIS A 1 108 ? -16.189 -6.471 16.192 1.00 98.38 108 HIS A C 1
ATOM 894 O O . HIS A 1 108 ? -16.587 -6.188 17.324 1.00 98.38 108 HIS A O 1
ATOM 900 N N . VAL A 1 109 ? -16.932 -7.161 15.326 1.00 97.38 109 VAL A N 1
ATOM 901 C CA . VAL A 1 109 ? -18.235 -7.738 15.683 1.00 97.38 109 VAL A CA 1
ATOM 902 C C . VAL A 1 109 ? -18.004 -8.963 16.563 1.00 97.38 109 VAL A C 1
ATOM 904 O O . VAL A 1 109 ? -17.299 -9.887 16.169 1.00 97.38 109 VAL A O 1
ATOM 907 N N . LEU A 1 110 ? -18.603 -8.986 17.753 1.00 95.88 110 LEU A N 1
ATOM 908 C CA . LEU A 1 110 ? -18.487 -10.111 18.680 1.00 95.88 110 LEU A CA 1
ATOM 909 C C . LEU A 1 110 ? -19.753 -10.294 19.520 1.00 95.88 110 LEU A C 1
ATOM 911 O O . LEU A 1 110 ? -20.594 -9.400 19.635 1.00 95.88 110 LEU A O 1
ATOM 915 N N . THR A 1 111 ? -19.884 -11.477 20.121 1.00 95.69 111 THR A N 1
ATOM 916 C CA . THR A 1 111 ? -20.939 -11.778 21.095 1.00 95.69 111 THR A CA 1
ATOM 917 C C . THR A 1 111 ? -20.335 -11.853 22.488 1.00 95.69 111 THR A C 1
ATOM 919 O O . THR A 1 111 ? -19.423 -12.642 22.724 1.00 95.69 111 THR A O 1
ATOM 922 N N . HIS A 1 112 ? -20.865 -11.065 23.419 1.00 92.88 112 HIS A N 1
ATOM 923 C CA . HIS A 1 112 ? -20.441 -11.064 24.814 1.00 92.88 112 HIS A CA 1
ATOM 924 C C . HIS A 1 112 ? -21.664 -11.220 25.724 1.00 92.88 112 HIS A C 1
ATOM 926 O O . HIS A 1 112 ? -22.650 -10.501 25.573 1.00 92.88 112 HIS A O 1
ATOM 932 N N . GLU A 1 113 ? -21.631 -12.211 26.624 1.00 92.50 113 GLU A N 1
ATOM 933 C CA . GLU A 1 113 ? -22.746 -12.561 27.527 1.00 92.50 113 GLU A CA 1
ATOM 934 C C . GLU A 1 113 ? -24.107 -12.706 26.811 1.00 92.50 113 GLU A C 1
ATOM 936 O O . GLU A 1 113 ? -25.149 -12.254 27.283 1.00 92.50 113 GLU A O 1
ATOM 941 N N . GLY A 1 114 ? -24.100 -13.322 25.623 1.00 92.19 114 GLY A N 1
ATOM 942 C CA . GLY A 1 114 ? -25.303 -13.546 24.812 1.00 92.19 114 GLY A CA 1
ATOM 943 C C . GLY A 1 114 ? -25.816 -12.317 24.051 1.00 92.19 114 GLY A C 1
ATOM 944 O O . GLY A 1 114 ? -26.828 -12.419 23.360 1.00 92.19 114 GLY A O 1
ATOM 945 N N . GLN A 1 115 ? -25.130 -11.172 24.131 1.00 93.75 115 GLN A N 1
ATOM 946 C CA . GLN A 1 115 ? -25.454 -9.967 23.366 1.00 93.75 115 GLN A CA 1
ATOM 947 C C . GLN A 1 115 ? -24.454 -9.766 22.225 1.00 93.75 115 GLN A C 1
ATOM 949 O O . GLN A 1 115 ? -23.250 -9.662 22.452 1.00 93.75 115 GLN A O 1
ATOM 954 N N . SER A 1 116 ? -24.961 -9.685 20.995 1.00 96.25 116 SER A N 1
ATOM 95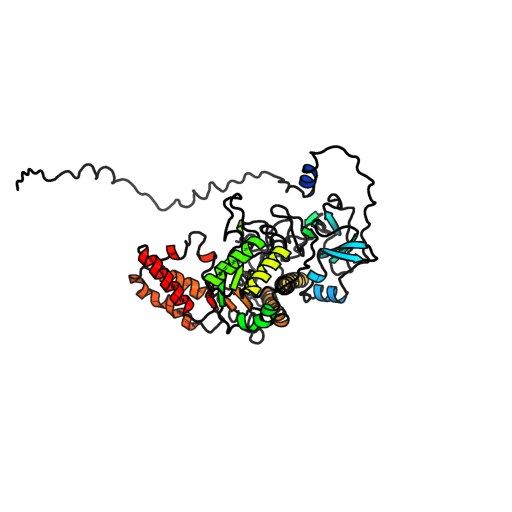5 C CA . SER A 1 116 ? -24.161 -9.304 19.828 1.00 96.25 116 SER A CA 1
ATOM 956 C C . SER A 1 116 ? -23.959 -7.791 19.797 1.00 96.25 116 SER A C 1
ATOM 958 O O . SER A 1 116 ? -24.892 -7.025 20.057 1.00 96.25 116 SER A O 1
ATOM 960 N N . GLY A 1 117 ? -22.763 -7.357 19.427 1.00 97.50 117 GLY A N 1
ATOM 961 C CA . GLY A 1 117 ? -22.422 -5.950 19.257 1.00 97.50 117 GLY A CA 1
ATOM 962 C C . GLY A 1 117 ? -21.063 -5.787 18.597 1.00 97.50 117 GLY A C 1
ATOM 963 O O . GLY A 1 117 ? -20.488 -6.753 18.092 1.00 97.50 117 GLY A O 1
ATOM 964 N N . THR A 1 118 ? -20.531 -4.573 18.661 1.00 98.56 118 THR A N 1
ATOM 965 C CA . THR A 1 118 ? -19.211 -4.258 18.113 1.00 98.56 118 THR A CA 1
ATOM 966 C C . THR A 1 118 ? -18.316 -3.685 19.197 1.00 98.56 118 THR A C 1
ATOM 968 O O . THR A 1 118 ? -18.695 -2.745 19.899 1.00 98.56 118 THR A O 1
ATOM 971 N N . LEU A 1 119 ? -17.118 -4.248 19.326 1.00 98.56 119 LEU A N 1
ATOM 972 C CA . LEU A 1 119 ? -16.032 -3.672 20.102 1.00 98.56 119 LEU A CA 1
ATOM 973 C C . LEU A 1 119 ? -15.288 -2.665 19.233 1.00 98.56 119 LEU A C 1
ATOM 975 O O . LEU A 1 119 ? -14.759 -3.025 18.185 1.00 98.56 119 LEU A O 1
ATOM 979 N N . PHE A 1 120 ? -15.239 -1.417 19.683 1.00 98.75 120 PHE A N 1
ATOM 980 C CA . PHE A 1 120 ? -14.487 -0.356 19.029 1.00 98.75 120 PHE A CA 1
ATOM 981 C C . PHE A 1 120 ? -13.222 -0.067 19.812 1.00 98.75 120 PHE A C 1
ATOM 983 O O . PHE A 1 120 ? -13.279 0.023 21.040 1.00 98.75 120 PHE A O 1
ATOM 990 N N . SER A 1 121 ? -12.107 0.154 19.121 1.00 98.56 121 SER A N 1
ATOM 991 C CA . SER A 1 121 ? -10.911 0.704 19.751 1.00 98.56 121 SER A CA 1
ATOM 992 C C . SER A 1 121 ? -10.021 1.503 18.810 1.00 98.56 121 SER A C 1
ATOM 994 O O . SER A 1 121 ? -9.894 1.177 17.634 1.00 98.56 121 SER A O 1
ATOM 996 N N . VAL A 1 122 ? -9.397 2.554 19.345 1.00 98.75 122 VAL A N 1
ATOM 997 C CA . VAL A 1 122 ? -8.589 3.508 18.576 1.00 98.75 122 VAL A CA 1
ATOM 998 C C . VAL A 1 122 ? -7.464 4.098 19.423 1.00 98.75 122 VAL A C 1
ATOM 1000 O O . VAL A 1 122 ? -7.651 4.411 20.598 1.00 98.75 122 VAL A O 1
ATOM 1003 N N . TRP A 1 123 ? -6.285 4.270 18.826 1.00 98.69 123 TRP A N 1
ATOM 1004 C CA . TRP A 1 123 ? -5.141 4.901 19.481 1.00 98.69 123 TRP A CA 1
ATOM 1005 C C . TRP A 1 123 ? -5.216 6.428 19.350 1.00 98.69 123 TRP A C 1
ATOM 1007 O O . TRP A 1 123 ? -5.214 6.969 18.244 1.00 98.69 123 TRP A O 1
ATOM 1017 N N . ALA A 1 124 ? -5.322 7.120 20.485 1.00 98.19 124 ALA A N 1
ATOM 1018 C CA . ALA A 1 124 ? -5.409 8.579 20.577 1.00 98.19 124 ALA A CA 1
ATOM 1019 C C . ALA A 1 124 ? -4.914 9.059 21.963 1.00 98.19 124 ALA A C 1
ATOM 1021 O O . ALA A 1 124 ? -5.711 9.528 22.786 1.00 98.19 124 ALA A O 1
ATOM 1022 N N . PRO A 1 125 ? -3.611 8.917 22.271 1.00 97.38 125 PRO A N 1
ATOM 1023 C CA . PRO A 1 125 ? -3.065 9.116 23.618 1.00 97.38 125 PRO A CA 1
ATOM 1024 C C . PRO A 1 125 ? -3.252 10.536 24.170 1.00 97.38 125 PRO A C 1
ATOM 1026 O O . PRO A 1 125 ? -3.372 10.718 25.385 1.00 97.38 125 PRO A O 1
ATOM 1029 N N . ASN A 1 126 ? -3.308 11.549 23.301 1.00 96.75 126 ASN A N 1
ATOM 1030 C CA . ASN A 1 126 ? -3.469 12.949 23.702 1.00 96.75 126 ASN A CA 1
ATOM 1031 C C . ASN A 1 126 ? -4.929 13.427 23.679 1.00 96.75 126 ASN A C 1
ATOM 1033 O O . ASN A 1 126 ? -5.206 14.604 23.952 1.00 96.75 126 ASN A O 1
ATOM 1037 N N . ALA A 1 127 ? -5.875 12.532 23.382 1.00 97.19 127 ALA A N 1
ATOM 1038 C CA . ALA A 1 127 ? -7.290 12.839 23.489 1.00 97.19 127 ALA A CA 1
ATOM 1039 C C . ALA A 1 127 ? -7.696 13.046 24.957 1.00 97.19 127 ALA A C 1
ATOM 1041 O O . ALA A 1 127 ? -7.197 12.410 25.887 1.00 97.19 127 ALA A O 1
ATOM 1042 N N . ARG A 1 128 ? -8.609 13.989 25.168 1.00 96.38 128 ARG A N 1
ATOM 1043 C CA . ARG A 1 128 ? -9.336 14.168 26.422 1.00 96.38 128 ARG A CA 1
ATOM 1044 C C . ARG A 1 128 ? -10.519 13.214 26.474 1.00 96.38 128 ARG A C 1
ATOM 1046 O O . ARG A 1 128 ? -10.683 12.561 27.491 1.00 96.38 128 ARG A O 1
ATOM 1053 N N . ASP A 1 129 ? -11.272 13.137 25.377 1.00 96.50 129 ASP A N 1
ATOM 1054 C CA . ASP A 1 129 ? -12.449 12.283 25.226 1.00 96.50 129 ASP A CA 1
ATOM 1055 C C . ASP A 1 129 ? -12.473 11.691 23.810 1.00 96.50 129 ASP A C 1
ATOM 1057 O O . ASP A 1 129 ? -12.154 12.388 22.833 1.00 96.50 129 ASP A O 1
ATOM 1061 N N . VAL A 1 130 ? -12.906 10.436 23.693 1.00 98.31 130 VAL A N 1
ATOM 1062 C CA . VAL A 1 130 ? -13.176 9.772 22.413 1.00 98.31 130 VAL A CA 1
ATOM 1063 C C . VAL A 1 130 ? -14.549 9.119 22.471 1.00 98.31 130 VAL A C 1
ATOM 1065 O O . VAL A 1 130 ? -14.830 8.362 23.395 1.00 98.31 130 VAL A O 1
ATOM 1068 N N . SER A 1 131 ? -15.381 9.366 21.462 1.00 98.44 131 SER A N 1
ATOM 1069 C CA . SER A 1 131 ? -16.703 8.740 21.342 1.00 98.44 131 SER A CA 1
ATOM 1070 C C . SER A 1 131 ? -16.902 8.135 19.965 1.00 98.44 131 SER A C 1
ATOM 1072 O O . SER A 1 131 ? -16.425 8.679 18.967 1.00 98.44 131 SER A O 1
ATOM 1074 N N . VAL A 1 132 ? -17.675 7.057 19.884 1.00 98.69 132 VAL A N 1
ATOM 1075 C CA . VAL A 1 132 ? -18.132 6.518 18.600 1.00 98.69 132 VAL A CA 1
ATOM 1076 C C . VAL A 1 132 ? -19.387 7.269 18.178 1.00 98.69 132 VAL A C 1
ATOM 1078 O O . VAL A 1 132 ? -20.355 7.371 18.930 1.00 98.69 132 VAL A O 1
ATOM 1081 N N . ILE A 1 133 ? -19.392 7.809 16.966 1.00 98.50 133 ILE A N 1
ATOM 1082 C CA . ILE A 1 133 ? -20.568 8.441 16.365 1.00 98.50 133 ILE A CA 1
ATOM 1083 C C . ILE A 1 133 ? -20.945 7.690 15.096 1.00 98.50 133 ILE A C 1
ATOM 1085 O O . ILE A 1 133 ? -20.073 7.301 14.327 1.00 98.50 133 ILE A O 1
ATOM 1089 N N . GLY A 1 134 ? -22.237 7.497 14.860 1.00 97.44 134 GLY A N 1
ATOM 1090 C CA . GLY A 1 134 ? -22.706 6.727 13.714 1.00 97.44 134 GLY A CA 1
ATOM 1091 C C . GLY A 1 134 ? -24.198 6.874 13.465 1.00 97.44 134 GLY A C 1
ATOM 1092 O O . GLY A 1 134 ? -24.895 7.636 14.143 1.00 97.44 134 GLY A O 1
ATOM 1093 N N . ASP A 1 135 ? -24.700 6.134 12.485 1.00 94.19 135 ASP A N 1
ATOM 1094 C CA . ASP A 1 135 ? -26.136 6.061 12.192 1.00 94.19 135 ASP A CA 1
ATOM 1095 C C . ASP A 1 135 ? -26.957 5.581 13.407 1.00 94.19 135 ASP A C 1
ATOM 1097 O O . ASP A 1 135 ? -27.979 6.186 13.741 1.00 94.19 135 ASP A O 1
ATOM 1101 N N . PHE A 1 136 ? -26.457 4.583 14.136 1.00 96.31 136 PHE A N 1
ATOM 1102 C CA . PHE A 1 136 ? -27.082 3.953 15.303 1.00 96.31 136 PHE A CA 1
ATOM 1103 C C . PHE A 1 136 ? -27.263 4.879 16.514 1.00 96.31 136 PHE A C 1
ATOM 1105 O O . PHE A 1 136 ? -28.053 4.575 17.407 1.00 96.31 136 PHE A O 1
ATOM 1112 N N . ASN A 1 137 ? -26.578 6.026 16.552 1.00 95.94 137 ASN A N 1
ATOM 1113 C CA . ASN A 1 137 ? -26.718 7.010 17.625 1.00 95.94 137 ASN A CA 1
ATOM 1114 C C . ASN A 1 137 ? -27.018 8.430 17.127 1.00 95.94 137 ASN A C 1
ATOM 1116 O O . ASN A 1 137 ? -26.867 9.396 17.875 1.00 95.94 137 ASN A O 1
ATOM 1120 N N . ASN A 1 138 ? -27.477 8.565 15.876 1.00 94.94 138 ASN A N 1
ATOM 1121 C CA . ASN A 1 138 ? -27.744 9.850 15.220 1.00 94.94 138 ASN A CA 1
ATOM 1122 C C . ASN A 1 138 ? -26.542 10.811 15.266 1.00 94.94 138 ASN A C 1
ATOM 1124 O O . ASN A 1 138 ? -26.710 12.023 15.429 1.00 94.94 138 ASN A O 1
ATOM 1128 N N . CYS A 1 139 ? -25.336 10.261 15.142 1.00 94.81 139 CYS A N 1
ATOM 1129 C CA . CYS A 1 139 ? -24.068 10.961 15.292 1.00 94.81 139 CYS A CA 1
ATOM 1130 C C . CYS A 1 139 ? -23.877 11.672 16.650 1.00 94.81 139 CYS A C 1
ATOM 1132 O O . CYS A 1 139 ? -23.183 12.691 16.707 1.00 94.81 139 CYS A O 1
ATOM 1134 N N . ASN A 1 140 ? -24.527 11.224 17.729 1.00 95.12 140 ASN A N 1
ATOM 1135 C CA . ASN A 1 140 ? -24.485 11.916 19.016 1.00 95.12 140 ASN A CA 1
ATOM 1136 C C . ASN A 1 140 ? -23.223 11.534 19.819 1.00 95.12 140 ASN A C 1
ATOM 1138 O O . ASN A 1 140 ? -23.157 10.412 20.332 1.00 95.12 140 ASN A O 1
ATOM 1142 N N . PRO A 1 141 ? -22.261 12.459 20.017 1.00 93.81 141 PRO A N 1
ATOM 1143 C CA . PRO A 1 141 ? -20.996 12.144 20.678 1.00 93.81 141 PRO A CA 1
ATOM 1144 C C . PRO A 1 141 ? -21.124 11.885 22.185 1.00 93.81 141 PRO A C 1
ATOM 1146 O O . PRO A 1 141 ? -20.184 11.380 22.779 1.00 93.81 141 PRO A O 1
ATOM 1149 N N . TYR A 1 142 ? -22.267 12.193 22.801 1.00 93.88 142 TYR A N 1
ATOM 1150 C CA . TYR A 1 142 ? -22.476 12.059 24.250 1.00 93.88 142 TYR A CA 1
ATOM 1151 C C . TYR A 1 142 ? -23.099 10.720 24.663 1.00 93.88 142 TYR A C 1
ATOM 1153 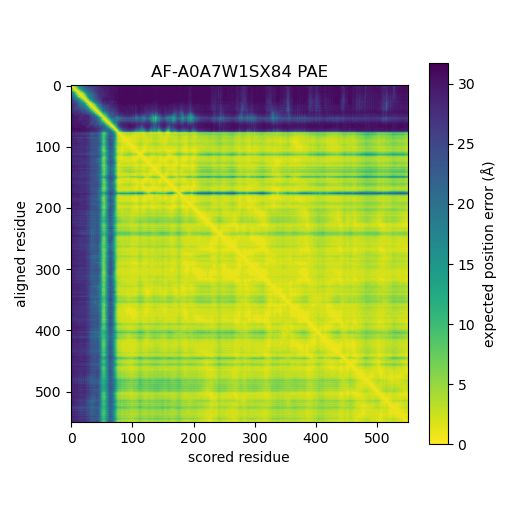O O . TYR A 1 142 ? -23.485 10.542 25.811 1.00 93.88 142 TYR A O 1
ATOM 1161 N N . THR A 1 143 ? -23.303 9.803 23.713 1.00 94.00 143 THR A N 1
ATOM 1162 C CA . THR A 1 143 ? -24.046 8.552 23.964 1.00 94.00 143 THR A CA 1
ATOM 1163 C C . THR A 1 143 ? -23.171 7.311 23.986 1.00 94.00 143 THR A C 1
ATOM 1165 O O . THR A 1 143 ? -23.563 6.315 24.581 1.00 94.00 143 THR A O 1
ATOM 1168 N N . HIS A 1 144 ? -22.011 7.362 23.330 1.00 97.12 144 HIS A N 1
ATOM 1169 C CA . HIS A 1 144 ? -21.135 6.212 23.140 1.00 97.12 144 HIS A CA 1
ATOM 1170 C C . HIS A 1 144 ? -19.667 6.598 23.366 1.00 97.12 144 HIS A C 1
ATOM 1172 O O . HIS A 1 144 ? -18.834 6.485 22.466 1.00 97.12 144 HIS A O 1
ATOM 1178 N N . GLU A 1 145 ? -19.380 7.140 24.550 1.00 97.75 145 GLU A N 1
ATOM 1179 C CA . GLU A 1 145 ? -18.021 7.472 24.996 1.00 97.75 145 GLU A CA 1
ATOM 1180 C C . GLU A 1 145 ? -17.203 6.189 25.205 1.00 97.75 145 GLU A C 1
ATOM 1182 O O . GLU A 1 145 ? -17.739 5.168 25.632 1.00 97.75 145 GLU A O 1
ATOM 1187 N N . LEU A 1 146 ? -15.918 6.228 24.858 1.00 98.19 146 LEU A N 1
ATOM 1188 C CA . LEU A 1 146 ? -14.962 5.139 25.049 1.00 98.19 146 LEU A CA 1
ATOM 1189 C C . LEU A 1 146 ? -14.137 5.370 26.320 1.00 98.19 146 LEU A C 1
ATOM 1191 O O . LEU A 1 146 ? -13.972 6.503 26.766 1.00 98.19 146 LEU A O 1
ATOM 1195 N N . HIS A 1 147 ? -13.557 4.303 26.868 1.00 96.81 147 HIS A N 1
ATOM 1196 C CA . HIS A 1 147 ? -12.641 4.377 28.005 1.00 96.81 147 HIS A CA 1
ATOM 1197 C C . HIS A 1 147 ? -11.192 4.152 27.581 1.00 96.81 147 HIS A C 1
ATOM 1199 O O . HIS A 1 147 ? -10.903 3.291 26.753 1.00 96.81 147 HIS A O 1
ATOM 1205 N N . LEU A 1 148 ? -10.278 4.908 28.186 1.00 96.50 148 LEU A N 1
ATOM 1206 C CA . LEU A 1 148 ? -8.842 4.721 28.015 1.00 96.50 148 LEU A CA 1
ATOM 1207 C C . LEU A 1 148 ? -8.378 3.437 28.724 1.00 96.50 148 LEU A C 1
ATOM 1209 O O . LEU A 1 148 ? -8.646 3.240 29.911 1.00 96.50 148 LEU A O 1
ATOM 1213 N N . LEU A 1 149 ? -7.652 2.581 28.006 1.00 93.88 149 LEU A N 1
ATOM 1214 C CA . LEU A 1 149 ? -7.077 1.347 28.532 1.00 93.88 149 LEU A CA 1
ATOM 1215 C C . LEU A 1 149 ? -5.724 1.620 29.199 1.00 93.88 149 LEU A C 1
ATOM 1217 O O . LEU A 1 149 ? -4.674 1.600 28.549 1.00 93.88 149 LEU A O 1
ATOM 1221 N N . GLY A 1 150 ? -5.751 1.871 30.509 1.00 87.25 150 GLY A N 1
ATOM 1222 C CA . GLY A 1 150 ? -4.547 2.143 31.298 1.00 87.25 150 GLY A CA 1
ATOM 1223 C C . GLY A 1 150 ? -3.759 3.334 30.745 1.00 87.25 150 GLY A C 1
ATOM 1224 O O . GLY A 1 150 ? -4.329 4.389 30.476 1.00 87.25 150 GLY A O 1
ATOM 1225 N N . GLU A 1 151 ? -2.454 3.152 30.546 1.00 87.62 151 GLU A N 1
ATOM 1226 C CA . GLU A 1 151 ? -1.549 4.176 29.994 1.00 87.62 151 GLU A CA 1
ATOM 1227 C C . GLU A 1 151 ? -1.221 3.958 28.503 1.00 87.62 151 GLU A C 1
ATOM 1229 O O . GLU A 1 151 ? -0.410 4.683 27.935 1.00 87.62 151 GLU A O 1
ATOM 1234 N N . SER A 1 152 ? -1.874 2.996 27.839 1.00 91.00 152 SER A N 1
ATOM 1235 C CA . SER A 1 152 ? -1.552 2.588 26.456 1.00 91.00 152 SER A CA 1
ATOM 1236 C C . SER A 1 152 ? -1.832 3.652 25.388 1.00 91.00 152 SER A C 1
ATOM 1238 O O . SER A 1 152 ? -1.337 3.564 24.263 1.00 91.00 152 SER A O 1
ATOM 1240 N N . GLY A 1 153 ? -2.684 4.632 25.702 1.00 95.56 153 GLY A N 1
ATOM 1241 C CA . GLY A 1 153 ? -3.212 5.583 24.725 1.00 95.56 153 GLY A CA 1
ATOM 1242 C C . GLY A 1 153 ? -4.355 5.043 23.858 1.00 95.56 153 GLY A C 1
ATOM 1243 O O . GLY A 1 153 ? -4.837 5.768 22.985 1.00 95.56 153 GLY A O 1
ATOM 1244 N N . ILE A 1 154 ? -4.788 3.795 24.069 1.00 98.31 154 ILE A N 1
ATOM 1245 C CA . ILE A 1 154 ? -5.882 3.162 23.325 1.00 98.31 154 ILE A CA 1
ATOM 1246 C C . ILE A 1 154 ? -7.206 3.378 24.056 1.00 98.31 154 ILE A C 1
ATOM 1248 O O . ILE A 1 154 ? -7.341 3.068 25.237 1.00 98.31 154 ILE A O 1
ATOM 1252 N N . TRP A 1 155 ? -8.196 3.884 23.331 1.00 98.50 155 TRP A N 1
ATOM 1253 C CA . TRP A 1 155 ? -9.574 4.047 23.784 1.00 98.50 155 TRP A CA 1
ATOM 1254 C C . TRP A 1 155 ? -10.411 2.868 23.309 1.00 98.50 155 TRP A C 1
ATOM 1256 O O . TRP A 1 155 ? -10.259 2.470 22.157 1.00 98.50 155 TRP A O 1
ATOM 1266 N N . GLN A 1 156 ? -11.296 2.326 24.149 1.00 98.06 156 GLN A N 1
ATOM 1267 C CA . GLN A 1 156 ? -12.111 1.156 23.825 1.00 98.06 156 GLN A CA 1
ATOM 1268 C C . GLN A 1 156 ? -13.516 1.187 24.446 1.00 98.06 156 GLN A C 1
ATOM 1270 O O . GLN A 1 156 ? -13.758 1.779 25.502 1.00 98.06 156 GLN A O 1
ATOM 1275 N N . GLY A 1 157 ? -14.457 0.512 23.787 1.00 97.94 157 GLY A N 1
ATOM 1276 C CA . GLY A 1 157 ? -15.784 0.232 24.328 1.00 97.94 157 GLY A CA 1
ATOM 1277 C C . GLY A 1 157 ? -16.586 -0.702 23.429 1.00 97.94 157 GLY A C 1
ATOM 1278 O O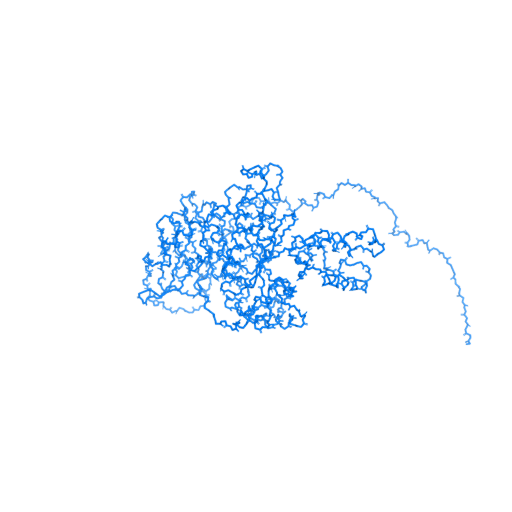 . GLY A 1 157 ? -16.526 -0.612 22.201 1.00 97.94 157 GLY A O 1
ATOM 1279 N N . PHE A 1 158 ? -17.335 -1.610 24.048 1.00 98.38 158 PHE A N 1
ATOM 1280 C CA . PHE A 1 158 ? -18.271 -2.502 23.376 1.00 98.38 158 PHE A CA 1
ATOM 1281 C C . PHE A 1 158 ? -19.661 -1.878 23.342 1.00 98.38 158 PHE A C 1
ATOM 1283 O O . PHE A 1 158 ? -20.201 -1.479 24.376 1.00 98.38 158 PHE A O 1
ATOM 1290 N N . ILE A 1 159 ? -20.247 -1.808 22.149 1.00 98.00 159 ILE A N 1
ATOM 1291 C CA . ILE A 1 159 ? -21.572 -1.236 21.926 1.00 98.00 159 ILE A CA 1
ATOM 1292 C C . ILE A 1 159 ? -22.525 -2.359 21.492 1.00 98.00 159 ILE A C 1
ATOM 1294 O O . ILE A 1 159 ? -22.439 -2.824 20.348 1.00 98.00 159 ILE A O 1
ATOM 1298 N N . PRO A 1 160 ? -23.440 -2.806 22.376 1.00 97.12 160 PRO A N 1
ATOM 1299 C CA . PRO A 1 160 ? -24.442 -3.806 22.027 1.00 97.12 160 PRO A CA 1
ATOM 1300 C C . PRO A 1 160 ? -25.342 -3.346 20.874 1.00 97.12 160 PRO A C 1
ATOM 1302 O O . PRO A 1 160 ? -25.708 -2.178 20.775 1.00 97.12 160 PRO A O 1
ATOM 1305 N N . GLY A 1 161 ? -25.743 -4.275 20.008 1.00 95.69 161 GLY A N 1
ATOM 1306 C CA . GLY A 1 161 ? -26.702 -4.016 18.930 1.00 95.69 161 GLY A CA 1
ATOM 1307 C C . GLY A 1 161 ? -26.148 -3.292 17.699 1.00 95.69 161 GLY A C 1
ATOM 1308 O O . GLY A 1 161 ? -26.872 -3.191 16.710 1.00 95.69 161 GLY A O 1
ATOM 1309 N N . VAL A 1 162 ? -24.891 -2.834 17.715 1.00 97.62 162 VAL A N 1
ATOM 1310 C CA . VAL A 1 162 ? -24.199 -2.393 16.496 1.00 97.62 162 VAL A CA 1
ATOM 1311 C C . VAL A 1 162 ? -23.720 -3.628 15.737 1.00 97.62 162 VAL A C 1
ATOM 1313 O O . VAL A 1 162 ? -23.115 -4.523 16.319 1.00 97.62 162 VAL A O 1
ATOM 1316 N N . SER A 1 163 ? -24.041 -3.701 14.448 1.00 96.56 163 SER A N 1
ATOM 1317 C CA . SER A 1 163 ? -23.762 -4.857 13.594 1.00 96.56 163 SER A CA 1
ATOM 1318 C C . SER A 1 163 ? -22.938 -4.468 12.370 1.00 96.56 163 SER A C 1
ATOM 1320 O O . SER A 1 163 ? -22.772 -3.287 12.061 1.00 96.56 163 SER A O 1
ATOM 1322 N N . GLN A 1 164 ? -22.469 -5.476 11.633 1.00 97.31 164 GLN A N 1
ATOM 1323 C CA . GLN A 1 164 ? -21.868 -5.288 10.314 1.00 97.31 164 GLN A CA 1
ATOM 1324 C C . GLN A 1 164 ? -22.755 -4.413 9.409 1.00 97.31 164 GLN A C 1
ATOM 1326 O O . GLN A 1 164 ? -23.981 -4.540 9.411 1.00 97.31 164 GLN A O 1
ATOM 1331 N N . GLY A 1 165 ? -22.125 -3.517 8.651 1.00 97.19 165 GLY A N 1
ATOM 1332 C CA . GLY A 1 165 ? -22.770 -2.532 7.785 1.00 97.19 165 GLY A CA 1
ATOM 1333 C C . GLY A 1 165 ? -23.010 -1.165 8.435 1.00 97.19 165 GLY A C 1
ATOM 1334 O O . GLY A 1 165 ? -23.280 -0.206 7.713 1.00 97.19 165 GLY A O 1
ATOM 1335 N N . ALA A 1 166 ? -22.908 -1.052 9.764 1.00 98.19 166 ALA A N 1
ATOM 1336 C CA . ALA A 1 166 ? -23.117 0.215 10.463 1.00 98.19 166 ALA A CA 1
ATOM 1337 C C . ALA A 1 166 ? -22.009 1.229 10.143 1.00 98.19 166 ALA A C 1
ATOM 1339 O O . ALA A 1 166 ? -20.817 0.911 10.222 1.00 98.19 166 ALA A O 1
ATOM 1340 N N . MET A 1 167 ? -22.401 2.463 9.823 1.00 98.56 167 MET A N 1
ATOM 1341 C CA . MET A 1 167 ? -21.461 3.539 9.500 1.00 98.56 167 MET A CA 1
ATOM 1342 C C . MET A 1 167 ? -21.052 4.295 10.759 1.00 98.56 167 MET A C 1
ATOM 1344 O O . MET A 1 167 ? -21.910 4.756 11.516 1.00 98.56 167 MET A O 1
ATOM 1348 N N . TYR A 1 168 ? -19.747 4.479 10.958 1.00 98.81 168 TYR A N 1
ATOM 1349 C CA . TYR A 1 168 ? -19.211 5.127 12.150 1.00 98.81 168 TYR A CA 1
ATOM 1350 C C . TYR A 1 168 ? -17.969 5.985 11.888 1.00 98.81 168 TYR A C 1
ATOM 1352 O O . TYR A 1 168 ? -17.287 5.887 10.865 1.00 98.81 168 TYR A O 1
ATOM 1360 N N . LYS A 1 169 ? -17.694 6.856 12.856 1.00 98.88 169 LYS A N 1
ATOM 1361 C CA . LYS A 1 169 ? -16.472 7.645 13.015 1.00 98.88 169 LYS A CA 1
ATOM 1362 C C . LYS A 1 169 ? -16.133 7.762 14.496 1.00 98.88 169 LYS A C 1
ATOM 1364 O O . LYS A 1 169 ? -17.002 7.590 15.353 1.00 98.88 169 LYS A O 1
ATOM 1369 N N . TYR A 1 170 ? -14.902 8.156 14.787 1.00 98.81 170 TYR A N 1
ATOM 1370 C CA . TYR A 1 170 ? -14.507 8.596 16.119 1.00 98.81 170 TYR A CA 1
ATOM 1371 C C . TYR A 1 170 ? -14.621 10.114 16.232 1.00 98.81 170 TYR A C 1
ATOM 1373 O O . TYR A 1 170 ? -13.987 10.853 15.478 1.00 98.81 170 TYR A O 1
ATOM 1381 N N . ARG A 1 171 ? -15.403 10.595 17.200 1.00 98.38 171 ARG A N 1
ATOM 1382 C CA . ARG A 1 171 ? -15.326 11.977 17.677 1.00 98.38 171 ARG A CA 1
ATOM 1383 C C . ARG A 1 171 ? -14.157 12.056 18.647 1.00 98.38 171 ARG A C 1
ATOM 1385 O O . ARG A 1 171 ? -14.269 11.571 19.768 1.00 98.38 171 ARG A O 1
ATOM 1392 N N . VAL A 1 172 ? -13.072 12.701 18.236 1.00 98.25 172 VAL A N 1
ATOM 1393 C CA . VAL A 1 172 ? -11.884 12.896 19.072 1.00 98.25 172 VAL A CA 1
ATOM 1394 C C . VAL A 1 172 ? -11.867 14.333 19.573 1.00 98.25 172 VAL A C 1
ATOM 1396 O O . VAL A 1 172 ? -11.918 15.275 18.777 1.00 98.25 172 VAL A O 1
ATOM 1399 N N . THR A 1 173 ? -11.811 14.513 20.891 1.00 97.31 173 THR A N 1
ATOM 1400 C CA . THR A 1 173 ? -11.624 15.825 21.521 1.00 97.31 173 THR A CA 1
ATOM 1401 C C . THR A 1 173 ? -10.274 15.841 22.213 1.00 97.31 173 THR A C 1
ATOM 1403 O O . THR A 1 173 ? -10.063 15.099 23.163 1.00 97.31 173 THR A O 1
ATOM 1406 N N . SER A 1 174 ? -9.350 16.670 21.738 1.00 95.06 174 SER A N 1
ATOM 1407 C CA . SER A 1 174 ? -7.985 16.753 22.253 1.00 95.06 174 SER A CA 1
ATOM 1408 C C . SER A 1 174 ? -7.914 17.450 23.611 1.00 95.06 174 SER A C 1
ATOM 1410 O O . SER A 1 174 ? -8.693 18.364 23.902 1.00 95.06 174 SER A O 1
ATOM 1412 N N . ARG A 1 175 ? -6.911 17.084 24.419 1.00 92.62 175 ARG A N 1
ATOM 1413 C CA . ARG A 1 175 ? -6.483 17.889 25.579 1.00 92.62 175 ARG A CA 1
ATOM 1414 C C . ARG A 1 175 ? -5.860 19.216 25.142 1.00 92.62 175 ARG A C 1
ATOM 1416 O O . ARG A 1 175 ? -5.874 20.183 25.898 1.00 92.62 175 ARG A O 1
ATOM 1423 N N . GLN A 1 176 ? -5.331 19.269 23.921 1.00 86.31 176 GLN A N 1
ATOM 1424 C CA . GLN A 1 176 ? -4.623 20.417 23.375 1.00 86.31 176 GLN A CA 1
ATOM 1425 C C . GLN A 1 176 ? -5.565 21.326 22.579 1.00 86.31 176 GLN A C 1
ATOM 1427 O O . GLN A 1 176 ? -6.322 20.887 21.712 1.00 86.31 176 GLN A O 1
ATOM 1432 N N . ARG A 1 177 ? -5.476 22.636 22.846 1.00 76.81 177 ARG A N 1
ATOM 1433 C CA . ARG A 1 177 ? -6.006 23.718 21.988 1.00 76.81 177 ARG A CA 1
ATOM 1434 C C . ARG A 1 177 ? -7.502 23.623 21.632 1.00 76.81 177 ARG A C 1
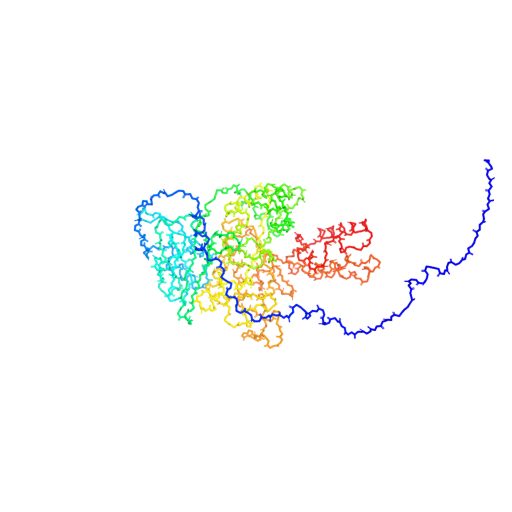ATOM 1436 O O . ARG A 1 177 ? -7.929 24.206 20.641 1.00 76.81 177 ARG A O 1
ATOM 1443 N N . GLY A 1 178 ? -8.299 22.892 22.416 1.00 81.19 178 GLY A N 1
ATOM 1444 C CA . GLY A 1 178 ? -9.727 22.679 22.148 1.00 81.19 178 GLY A CA 1
ATOM 1445 C C . GLY A 1 178 ? -10.015 21.974 20.815 1.00 81.19 178 GLY A C 1
ATOM 1446 O O . GLY A 1 178 ? -11.131 22.085 20.304 1.00 81.19 178 GLY A O 1
ATOM 1447 N N . HIS A 1 179 ? -9.022 21.287 20.234 1.00 90.06 179 HIS A N 1
ATOM 1448 C CA . HIS A 1 179 ? -9.165 20.617 18.946 1.00 90.06 179 HIS A CA 1
ATOM 1449 C C . HIS A 1 179 ? -10.212 19.503 19.042 1.00 90.06 179 HIS A C 1
ATOM 1451 O O . HIS A 1 179 ? -10.163 18.667 19.944 1.00 90.06 179 HIS A O 1
ATOM 1457 N N . ARG A 1 180 ? -11.169 19.496 18.113 1.00 94.81 180 ARG A N 1
ATOM 1458 C CA . ARG A 1 180 ? -12.228 18.488 18.047 1.00 94.81 180 ARG A CA 1
ATOM 1459 C C . ARG A 1 180 ? -12.512 18.128 16.600 1.00 94.81 180 ARG A C 1
ATOM 1461 O O . ARG A 1 180 ? -12.827 19.012 15.805 1.00 94.81 180 ARG A O 1
ATOM 1468 N N . VAL A 1 181 ? -12.448 16.842 16.284 1.00 96.31 181 VAL A N 1
ATOM 1469 C CA . VAL A 1 181 ? -12.495 16.345 14.906 1.00 96.31 181 VAL A CA 1
ATOM 1470 C C . VAL A 1 181 ? -13.236 15.011 14.826 1.00 96.31 181 VAL A C 1
ATOM 1472 O O . VAL A 1 181 ? -13.256 14.243 15.786 1.00 96.31 181 VAL A O 1
ATOM 1475 N N . ASP A 1 182 ? -13.876 14.767 13.681 1.00 98.19 182 ASP A N 1
ATOM 1476 C CA . ASP A 1 182 ? -14.454 13.470 13.326 1.00 98.19 182 ASP A CA 1
ATOM 1477 C C . ASP A 1 182 ? -13.476 12.709 12.438 1.00 98.19 182 ASP A C 1
ATOM 1479 O O . ASP A 1 182 ? -13.205 13.128 11.308 1.00 98.19 182 ASP A O 1
ATOM 1483 N N . LYS A 1 183 ? -12.978 11.586 12.941 1.00 98.69 183 LYS A N 1
ATOM 1484 C CA . LYS A 1 183 ? -11.990 10.741 12.278 1.00 98.69 183 LYS A CA 1
ATOM 1485 C C . LYS A 1 183 ? -12.621 9.468 11.745 1.00 98.69 183 LYS A C 1
ATOM 1487 O O . LYS A 1 183 ? -13.439 8.847 12.423 1.00 98.69 183 LYS A O 1
ATOM 1492 N N . ALA A 1 184 ? -12.237 9.092 10.530 1.00 98.69 184 ALA A N 1
ATOM 1493 C CA . ALA A 1 184 ? -12.373 7.711 10.097 1.00 98.69 184 ALA A CA 1
ATOM 1494 C C . ALA A 1 184 ? -11.484 6.829 10.987 1.00 98.69 184 ALA A C 1
ATOM 1496 O O . ALA A 1 184 ? -10.492 7.298 11.549 1.00 98.69 184 ALA A O 1
ATOM 1497 N N . ASP A 1 185 ? -11.861 5.568 11.139 1.00 98.81 185 ASP A N 1
ATOM 1498 C CA . ASP A 1 185 ? -11.061 4.581 11.853 1.00 98.81 185 ASP A CA 1
ATOM 1499 C C . ASP A 1 185 ? -9.768 4.275 11.070 1.00 98.81 185 ASP A C 1
ATOM 1501 O O . ASP A 1 185 ? -9.862 3.830 9.920 1.00 98.81 185 ASP A O 1
ATOM 1505 N N . PRO A 1 186 ? -8.572 4.486 11.658 1.00 98.69 186 PRO A N 1
ATOM 1506 C CA . PRO A 1 186 ? -7.302 4.101 11.044 1.00 98.69 186 PRO A CA 1
ATOM 1507 C C . PRO A 1 186 ? -7.226 2.616 10.665 1.00 98.69 186 PRO A C 1
ATOM 1509 O O . PRO A 1 186 ? -6.531 2.279 9.708 1.00 98.69 186 PRO A O 1
ATOM 1512 N N . LEU A 1 187 ? -7.942 1.748 11.390 1.00 98.69 187 LEU A N 1
ATOM 1513 C CA . LEU A 1 187 ? -8.008 0.298 11.184 1.00 98.69 187 LEU A CA 1
ATOM 1514 C C . LEU A 1 187 ? -9.358 -0.152 10.594 1.00 98.69 187 LEU A C 1
ATOM 1516 O O . LEU A 1 187 ? -9.792 -1.281 10.809 1.00 98.69 187 LEU A O 1
ATOM 1520 N N . ALA A 1 188 ? -10.044 0.719 9.846 1.00 98.69 188 ALA A N 1
ATOM 1521 C CA . ALA A 1 188 ? -11.280 0.349 9.159 1.00 98.69 188 ALA A CA 1
ATOM 1522 C C . ALA A 1 188 ? -11.053 -0.804 8.166 1.00 98.69 188 ALA A C 1
ATOM 1524 O O . ALA A 1 188 ? -10.188 -0.699 7.300 1.00 98.69 188 ALA A O 1
ATOM 1525 N N . PHE A 1 189 ? -11.895 -1.841 8.225 1.00 98.75 189 PHE A N 1
ATOM 1526 C CA . PHE A 1 189 ? -11.918 -2.928 7.231 1.00 98.75 189 PHE A CA 1
ATOM 1527 C C . PHE A 1 189 ? -12.796 -2.637 6.014 1.00 98.75 189 PHE A C 1
ATOM 1529 O O . PHE A 1 189 ? -12.667 -3.275 4.972 1.00 98.75 189 PHE A O 1
ATOM 1536 N N . SER A 1 190 ? -13.699 -1.666 6.134 1.00 98.62 190 SER A N 1
ATOM 1537 C CA . SER A 1 190 ? -14.533 -1.179 5.042 1.00 98.62 190 SER A CA 1
ATOM 1538 C C . SER A 1 190 ? -14.859 0.293 5.266 1.00 98.62 190 SER A C 1
ATOM 1540 O O . SER A 1 190 ? -14.891 0.789 6.394 1.00 98.62 190 SER A O 1
ATOM 1542 N N . THR A 1 191 ? -15.150 0.996 4.180 1.00 98.50 191 THR A N 1
ATOM 1543 C CA . THR A 1 191 ? -15.405 2.441 4.153 1.00 98.50 191 THR A CA 1
ATOM 1544 C C . THR A 1 191 ? -16.651 2.754 3.331 1.00 98.50 191 THR A C 1
ATOM 1546 O O . THR A 1 191 ? -17.150 1.925 2.565 1.00 98.50 191 THR A O 1
ATOM 1549 N N . GLN A 1 192 ? -17.181 3.966 3.486 1.00 97.44 192 GLN A N 1
ATOM 1550 C CA . GLN A 1 192 ? -18.123 4.510 2.512 1.00 97.44 192 GLN A CA 1
ATOM 1551 C C . GLN A 1 192 ? -17.418 4.855 1.196 1.00 97.44 192 GLN A C 1
ATOM 1553 O O . GLN A 1 192 ? -16.244 5.218 1.182 1.00 97.44 192 GLN A O 1
ATOM 1558 N N . LYS A 1 193 ? -18.183 4.837 0.097 1.00 95.94 193 LYS A N 1
ATOM 1559 C CA . LYS A 1 193 ? -17.701 5.281 -1.216 1.00 95.94 193 LYS A CA 1
ATOM 1560 C C . LYS A 1 193 ? -17.321 6.766 -1.188 1.00 95.94 193 LYS A C 1
ATOM 1562 O O . LYS A 1 193 ? -18.185 7.587 -0.861 1.00 95.94 193 LYS A O 1
ATOM 1567 N N . PRO A 1 194 ? -16.094 7.144 -1.600 1.00 95.31 194 PRO A N 1
ATOM 1568 C CA . PRO A 1 194 ? -15.713 8.546 -1.733 1.00 95.31 194 PRO A CA 1
ATOM 1569 C C . PRO A 1 194 ? -16.725 9.335 -2.589 1.00 95.31 194 PRO A C 1
ATOM 1571 O O . PRO A 1 194 ? -17.240 8.799 -3.576 1.00 95.31 194 PRO A O 1
ATOM 1574 N N . PRO A 1 195 ? -17.040 10.597 -2.240 1.00 96.06 195 PRO A N 1
ATOM 1575 C CA . PRO A 1 195 ? -16.348 11.454 -1.270 1.00 96.06 195 PRO A CA 1
ATOM 1576 C C . PRO A 1 195 ? -16.820 11.294 0.187 1.00 96.06 195 PRO A C 1
ATOM 1578 O O . PRO A 1 195 ? -16.452 12.104 1.036 1.00 96.06 195 PRO A O 1
ATOM 1581 N N . GLU A 1 196 ? -17.663 10.304 0.488 1.00 97.69 196 GLU A N 1
ATOM 1582 C CA . GLU A 1 196 ? -18.011 9.993 1.874 1.00 97.69 196 GLU A CA 1
ATOM 1583 C C . GLU A 1 196 ? -16.802 9.426 2.629 1.00 97.69 196 GLU A C 1
ATOM 1585 O O . GLU A 1 196 ? -15.856 8.921 2.032 1.00 97.69 196 GLU A O 1
ATOM 1590 N N . THR A 1 197 ? -16.815 9.554 3.956 1.00 97.94 197 THR A N 1
ATOM 1591 C CA . THR A 1 197 ? -15.604 9.373 4.783 1.00 97.94 197 THR A CA 1
ATOM 1592 C C . THR A 1 197 ? -15.842 8.583 6.067 1.00 97.94 197 THR A C 1
ATOM 1594 O O . THR A 1 197 ? -14.960 8.554 6.921 1.00 97.94 197 THR A O 1
ATOM 1597 N N . ALA A 1 198 ? -17.032 8.013 6.287 1.00 98.44 198 ALA A N 1
ATOM 1598 C CA . ALA A 1 198 ? -17.234 7.139 7.441 1.00 98.44 198 ALA A CA 1
ATOM 1599 C C . ALA A 1 198 ? -16.611 5.762 7.194 1.00 98.44 198 ALA A C 1
ATOM 1601 O O . ALA A 1 198 ? -16.609 5.248 6.071 1.00 98.44 198 ALA A O 1
ATOM 1602 N N . SER A 1 199 ? -16.122 5.171 8.274 1.00 98.81 199 SER A N 1
ATOM 1603 C CA . SER A 1 199 ? -15.781 3.758 8.329 1.00 98.81 199 SER A CA 1
ATOM 1604 C C . SER A 1 199 ? -17.064 2.939 8.445 1.00 98.81 199 SER A C 1
ATOM 1606 O O . SER A 1 199 ? -18.107 3.442 8.871 1.00 98.81 199 SER A O 1
ATOM 1608 N N . CYS A 1 200 ? -16.995 1.675 8.056 1.00 98.62 200 CYS A N 1
ATOM 1609 C CA . CYS A 1 200 ? -18.101 0.735 8.116 1.00 98.62 200 CYS A CA 1
ATOM 1610 C C . CYS A 1 200 ? -17.685 -0.451 8.986 1.00 98.62 200 CYS A C 1
ATOM 1612 O O . CYS A 1 200 ? -16.620 -1.030 8.767 1.00 98.62 200 CYS A O 1
ATOM 1614 N N . VAL A 1 201 ? -18.509 -0.809 9.973 1.00 98.69 201 VAL A N 1
ATOM 1615 C CA . VAL A 1 201 ? -18.298 -2.022 10.772 1.00 98.69 201 VAL A CA 1
ATOM 1616 C C . VAL A 1 201 ? -18.372 -3.213 9.829 1.00 98.69 201 VAL A C 1
ATOM 1618 O O . VAL A 1 201 ? -19.386 -3.402 9.156 1.00 98.69 201 VAL A O 1
ATOM 1621 N N . TRP A 1 202 ? -17.321 -4.023 9.769 1.00 98.25 202 TRP A N 1
ATOM 1622 C CA . TRP A 1 202 ? -17.239 -5.100 8.790 1.00 98.25 202 TRP A CA 1
ATOM 1623 C C . TRP A 1 202 ? -16.510 -6.312 9.351 1.00 98.25 202 TRP A C 1
ATOM 1625 O O . TRP A 1 202 ? -15.536 -6.151 10.078 1.00 98.25 202 TRP A O 1
ATOM 1635 N N . ASN A 1 203 ? -16.974 -7.511 9.001 1.00 96.12 203 ASN A N 1
ATOM 1636 C CA . ASN A 1 203 ? -16.242 -8.749 9.242 1.00 96.12 203 ASN A CA 1
ATOM 1637 C C . ASN A 1 203 ? -15.628 -9.255 7.930 1.00 96.12 203 ASN A C 1
ATOM 1639 O O . ASN A 1 203 ? -16.167 -9.015 6.848 1.00 96.12 203 ASN A O 1
ATOM 1643 N N . LEU A 1 204 ? -14.506 -9.957 8.033 1.00 97.12 204 LEU A N 1
ATOM 1644 C CA . LEU A 1 204 ? -13.692 -10.451 6.927 1.00 97.12 204 LEU A CA 1
ATOM 1645 C C . LEU A 1 204 ? -13.858 -11.960 6.691 1.00 97.12 204 LEU A C 1
ATOM 1647 O O . LEU A 1 204 ? -13.017 -12.571 6.041 1.00 97.12 204 LEU A O 1
ATOM 1651 N N . ASP A 1 205 ? -14.943 -12.561 7.186 1.00 96.50 205 ASP A N 1
ATOM 1652 C CA . ASP A 1 205 ? -15.266 -13.959 6.893 1.00 96.50 205 ASP A CA 1
ATOM 1653 C C . ASP A 1 205 ? -15.404 -14.167 5.374 1.00 96.50 205 ASP A C 1
ATOM 1655 O O . ASP A 1 205 ? -16.190 -13.484 4.703 1.00 96.50 205 ASP A O 1
ATOM 1659 N N . TYR A 1 206 ? -14.644 -15.126 4.843 1.00 98.38 206 TYR A N 1
ATOM 1660 C CA . TYR A 1 206 ? -14.670 -15.563 3.450 1.00 98.38 206 TYR A CA 1
ATOM 1661 C C . TYR A 1 206 ? -14.159 -17.006 3.350 1.00 98.38 206 TYR A C 1
ATOM 1663 O O . TYR A 1 206 ? -13.244 -17.402 4.072 1.00 98.38 206 TYR A O 1
ATOM 1671 N N . GLN A 1 207 ? -14.757 -17.802 2.463 1.00 98.44 207 GLN A N 1
ATOM 1672 C CA . GLN A 1 207 ? -14.341 -19.181 2.218 1.00 98.44 207 GLN A CA 1
ATOM 1673 C C . GLN A 1 207 ? -13.457 -19.240 0.970 1.00 98.44 207 GLN A C 1
ATOM 1675 O O . GLN A 1 207 ? -13.962 -19.253 -0.150 1.00 98.44 207 GLN A O 1
ATOM 1680 N N . TRP A 1 208 ? -12.146 -19.295 1.186 1.00 98.75 208 TRP A N 1
ATOM 1681 C CA . TRP A 1 208 ? -11.145 -19.411 0.128 1.00 98.75 208 TRP A CA 1
ATOM 1682 C C . TRP A 1 208 ? -11.170 -20.776 -0.563 1.00 98.75 208 TRP A C 1
ATOM 1684 O O . TRP A 1 208 ? -11.426 -21.802 0.075 1.00 98.75 208 TRP A O 1
ATOM 1694 N N . SER A 1 209 ? -10.869 -20.786 -1.863 1.00 98.69 209 SER A N 1
ATOM 1695 C CA . SER A 1 209 ? -10.752 -21.998 -2.686 1.00 98.69 209 SER A CA 1
ATOM 1696 C C . SER A 1 209 ? -9.378 -22.117 -3.366 1.00 98.69 209 SER A C 1
ATOM 1698 O O . SER A 1 209 ? -9.213 -22.883 -4.313 1.00 98.69 209 SER A O 1
ATOM 1700 N N . ASP A 1 210 ? -8.368 -21.420 -2.846 1.00 98.62 210 ASP A N 1
ATOM 1701 C CA . ASP A 1 210 ? -7.017 -21.302 -3.406 1.00 98.62 210 ASP A CA 1
ATOM 1702 C C . ASP A 1 210 ? -5.960 -22.164 -2.689 1.00 98.62 210 ASP A C 1
ATOM 1704 O O . ASP A 1 210 ? -4.760 -21.964 -2.854 1.00 98.62 210 ASP A O 1
ATOM 1708 N N . SER A 1 211 ? -6.376 -23.159 -1.902 1.00 98.50 211 SER A N 1
ATOM 1709 C CA . SER A 1 211 ? -5.450 -23.988 -1.107 1.00 98.50 211 SER A CA 1
ATOM 1710 C C . SER A 1 211 ? -4.316 -24.642 -1.920 1.00 98.50 211 SER A C 1
ATOM 1712 O O . SER A 1 211 ? -3.188 -24.738 -1.436 1.00 98.50 211 SER A O 1
ATOM 1714 N N . GLU A 1 212 ? -4.576 -25.044 -3.170 1.00 98.44 212 GLU A N 1
ATOM 1715 C CA . GLU A 1 212 ? -3.555 -25.581 -4.084 1.00 98.44 212 GLU A CA 1
ATOM 1716 C C . GLU A 1 212 ? -2.543 -24.507 -4.522 1.00 98.44 212 GLU A C 1
ATOM 1718 O O . GLU A 1 212 ? -1.338 -24.771 -4.616 1.00 98.44 212 GLU A O 1
ATOM 1723 N N . TRP A 1 213 ? -3.012 -23.277 -4.753 1.00 98.62 213 TRP A N 1
ATOM 1724 C CA . TRP A 1 213 ? -2.136 -22.139 -5.010 1.00 98.62 213 TRP A CA 1
ATOM 1725 C C . TRP A 1 213 ? -1.254 -21.871 -3.799 1.00 98.62 213 TRP A C 1
ATOM 1727 O O . TRP A 1 213 ? -0.036 -21.907 -3.933 1.00 98.62 213 TRP A O 1
ATOM 1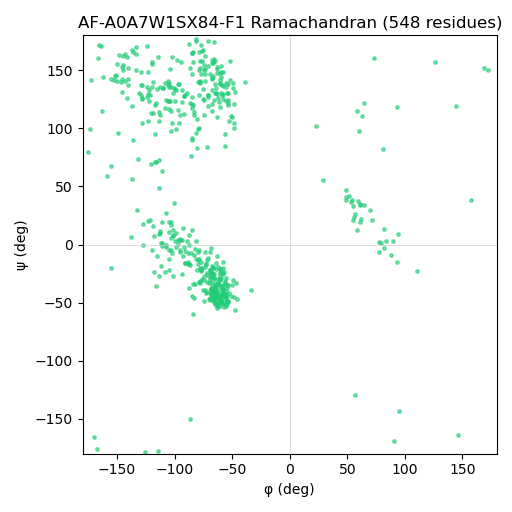737 N N . MET A 1 214 ? -1.842 -21.717 -2.612 1.00 98.38 214 MET A N 1
ATOM 1738 C CA . MET A 1 214 ? -1.094 -21.410 -1.389 1.00 98.38 214 MET A CA 1
ATOM 1739 C C . MET A 1 214 ? -0.026 -22.469 -1.080 1.00 98.38 214 MET A C 1
ATOM 1741 O O . MET A 1 214 ? 1.086 -22.127 -0.680 1.00 98.38 214 MET A O 1
ATOM 1745 N N . ALA A 1 215 ? -0.304 -23.749 -1.357 1.00 98.06 215 ALA A N 1
ATOM 1746 C CA . ALA A 1 215 ? 0.673 -24.830 -1.212 1.00 98.06 215 ALA A CA 1
ATOM 1747 C C . ALA A 1 215 ? 1.820 -24.786 -2.247 1.00 98.06 215 ALA A C 1
ATOM 1749 O O . ALA A 1 215 ? 2.930 -25.226 -1.947 1.00 98.06 215 ALA A O 1
ATOM 1750 N N . SER A 1 216 ? 1.573 -24.268 -3.457 1.00 97.25 216 SER A N 1
ATOM 1751 C CA . SER A 1 216 ? 2.553 -24.200 -4.561 1.00 97.25 216 SER A CA 1
ATOM 1752 C C . SER A 1 216 ? 3.176 -22.812 -4.773 1.00 97.25 216 SER A C 1
ATOM 1754 O O . SER A 1 216 ? 4.135 -22.677 -5.539 1.00 97.25 216 SER A O 1
ATOM 1756 N N . ARG A 1 217 ? 2.685 -21.783 -4.070 1.00 97.06 217 ARG A N 1
ATOM 1757 C CA . ARG A 1 217 ? 3.052 -20.366 -4.223 1.00 97.06 217 ARG A CA 1
ATOM 1758 C C . ARG A 1 217 ? 4.557 -20.140 -4.189 1.00 97.06 217 ARG A C 1
ATOM 1760 O O . ARG A 1 217 ? 5.095 -19.449 -5.047 1.00 97.06 217 ARG A O 1
ATOM 1767 N N . LYS A 1 218 ? 5.258 -20.788 -3.256 1.00 96.94 218 LYS A N 1
ATOM 1768 C CA . LYS A 1 218 ? 6.715 -20.656 -3.104 1.00 96.94 218 LYS A CA 1
ATOM 1769 C C . LYS A 1 218 ? 7.482 -20.991 -4.379 1.00 96.94 218 LYS A C 1
ATOM 1771 O O . LYS A 1 218 ? 8.441 -20.304 -4.714 1.00 96.94 218 LYS A O 1
ATOM 1776 N N . GLU A 1 219 ? 7.086 -22.050 -5.077 1.00 97.06 219 GLU A N 1
ATOM 1777 C CA . GLU A 1 219 ? 7.750 -22.467 -6.312 1.00 97.06 219 GLU A CA 1
ATOM 1778 C C . GLU A 1 219 ? 7.530 -21.433 -7.418 1.00 97.06 219 GLU A C 1
ATOM 1780 O O . GLU A 1 219 ? 8.482 -21.062 -8.102 1.00 97.06 219 GLU A O 1
ATOM 1785 N N . LYS A 1 220 ? 6.300 -20.919 -7.527 1.00 96.88 220 LYS A N 1
ATOM 1786 C CA . LYS A 1 220 ? 5.848 -19.998 -8.581 1.00 96.88 220 LYS A CA 1
ATOM 1787 C C . LYS A 1 220 ? 6.249 -18.536 -8.360 1.00 96.88 220 LYS A C 1
ATOM 1789 O O . LYS A 1 220 ? 6.328 -17.791 -9.330 1.00 96.88 220 LYS A O 1
ATOM 1794 N N . ASN A 1 221 ? 6.537 -18.146 -7.120 1.00 96.94 221 ASN A N 1
ATOM 1795 C CA . ASN A 1 221 ? 6.873 -16.772 -6.730 1.00 96.94 221 ASN A CA 1
ATOM 1796 C C . ASN A 1 221 ? 8.346 -16.609 -6.297 1.00 96.94 221 ASN A C 1
ATOM 1798 O O . ASN A 1 221 ? 8.785 -15.534 -5.902 1.00 96.94 221 ASN A O 1
ATOM 1802 N N . SER A 1 222 ? 9.150 -17.678 -6.337 1.00 96.38 222 SER A N 1
ATOM 1803 C CA . SER A 1 222 ? 10.569 -17.601 -5.961 1.00 96.38 222 SER A CA 1
ATOM 1804 C C . SER A 1 222 ? 11.397 -16.731 -6.916 1.00 96.38 222 SER A C 1
ATOM 1806 O O . SER A 1 222 ? 11.095 -16.588 -8.100 1.00 96.38 222 SER A O 1
ATOM 1808 N N . LEU A 1 223 ? 12.561 -16.265 -6.450 1.00 95.69 223 LEU A N 1
ATOM 1809 C CA . LEU A 1 223 ? 13.547 -15.584 -7.302 1.00 95.69 223 LEU A CA 1
ATOM 1810 C C . LEU A 1 223 ? 14.035 -16.434 -8.490 1.00 95.69 223 LEU A C 1
ATOM 1812 O O . LEU A 1 223 ? 14.534 -15.878 -9.469 1.00 95.69 223 LEU A O 1
ATOM 1816 N N . SER A 1 224 ? 13.887 -17.760 -8.452 1.00 96.00 224 SER A N 1
ATOM 1817 C CA . SER A 1 224 ? 14.174 -18.659 -9.581 1.00 96.00 224 SER A CA 1
ATOM 1818 C C . SER A 1 224 ? 12.989 -18.878 -10.530 1.00 96.00 224 SER A C 1
ATOM 1820 O O . SER A 1 224 ? 13.203 -19.350 -11.644 1.00 96.00 224 SER A O 1
ATOM 1822 N N . ALA A 1 225 ? 11.767 -18.519 -10.136 1.00 97.50 225 ALA A N 1
ATOM 1823 C CA . ALA A 1 225 ? 10.568 -18.689 -10.951 1.00 97.50 225 ALA A CA 1
ATOM 1824 C C . ALA A 1 225 ? 10.490 -17.658 -12.090 1.00 97.50 225 ALA A C 1
ATOM 1826 O O . ALA A 1 225 ? 11.055 -16.564 -11.976 1.00 97.50 225 ALA A O 1
ATOM 1827 N N . PRO A 1 226 ? 9.795 -17.948 -13.200 1.00 97.69 226 PRO A N 1
ATOM 1828 C CA . PRO A 1 226 ? 9.448 -16.912 -14.165 1.00 97.69 226 PRO A CA 1
ATOM 1829 C C . PRO A 1 226 ? 8.477 -15.908 -13.524 1.00 97.69 226 PRO A C 1
ATOM 1831 O O . PRO A 1 226 ? 7.413 -16.292 -13.056 1.00 97.69 226 PRO A O 1
ATOM 1834 N N . ILE A 1 227 ? 8.841 -14.622 -13.532 1.00 98.56 227 ILE A N 1
ATOM 1835 C CA . ILE A 1 227 ? 7.965 -13.523 -13.104 1.00 98.56 227 ILE A CA 1
ATOM 1836 C C . ILE A 1 227 ? 7.859 -12.542 -14.269 1.00 98.56 227 ILE A C 1
ATOM 1838 O O . ILE A 1 227 ? 8.816 -11.833 -14.602 1.00 98.56 227 ILE A O 1
ATOM 1842 N N . ALA A 1 228 ? 6.695 -12.578 -14.906 1.00 98.62 228 ALA A N 1
ATOM 1843 C CA . ALA A 1 228 ? 6.198 -11.603 -15.860 1.00 98.62 228 ALA A CA 1
ATOM 1844 C C . ALA A 1 228 ? 4.904 -11.008 -15.300 1.00 98.62 228 ALA A C 1
ATOM 1846 O O . ALA A 1 228 ? 3.903 -11.724 -15.150 1.00 98.62 228 ALA A O 1
ATOM 1847 N N . THR A 1 229 ? 4.968 -9.724 -14.976 1.00 98.88 229 THR A N 1
ATOM 1848 C CA . THR A 1 229 ? 3.943 -8.974 -14.260 1.00 98.88 229 THR A CA 1
ATOM 1849 C C . THR A 1 229 ? 3.163 -8.096 -15.226 1.00 98.88 229 THR A C 1
ATOM 1851 O O . THR A 1 229 ? 3.743 -7.444 -16.086 1.00 98.88 229 THR A O 1
ATOM 1854 N N . TYR A 1 230 ? 1.841 -8.087 -15.091 1.00 98.94 230 TYR A N 1
ATOM 1855 C CA . TYR A 1 230 ? 0.976 -7.110 -15.739 1.00 98.94 230 TYR A CA 1
ATOM 1856 C C . TYR A 1 230 ? 0.566 -6.057 -14.711 1.00 98.94 230 TYR A C 1
ATOM 1858 O O . TYR A 1 230 ? -0.260 -6.332 -13.842 1.00 98.94 230 TYR A O 1
ATOM 1866 N N . GLU A 1 231 ? 1.154 -4.867 -14.786 1.00 98.88 231 GLU A N 1
ATOM 1867 C CA . GLU A 1 231 ? 0.764 -3.744 -13.931 1.00 98.88 231 GLU A CA 1
ATOM 1868 C C . GLU A 1 231 ? -0.569 -3.146 -14.408 1.00 98.88 231 GLU A C 1
ATOM 1870 O O . GLU A 1 231 ? -0.774 -2.908 -15.606 1.00 98.88 231 GLU A O 1
ATOM 1875 N N . MET A 1 232 ? -1.496 -2.883 -13.484 1.00 98.12 232 MET A N 1
ATOM 1876 C CA . MET A 1 232 ? -2.761 -2.245 -13.832 1.00 98.12 232 MET A CA 1
ATOM 1877 C C . MET A 1 232 ? -3.392 -1.409 -12.717 1.00 98.12 232 MET A C 1
ATOM 1879 O O . MET A 1 232 ? -3.423 -1.767 -11.542 1.00 98.12 232 MET A O 1
ATOM 1883 N N . HIS A 1 233 ? -4.045 -0.324 -13.133 1.00 98.56 233 HIS A N 1
ATOM 1884 C CA . HIS A 1 233 ? -4.986 0.414 -12.300 1.00 98.56 233 HIS A CA 1
ATOM 1885 C C . HIS A 1 233 ? -6.412 -0.120 -12.513 1.00 98.56 233 HIS A C 1
ATOM 1887 O O . HIS A 1 233 ? -7.011 0.062 -13.582 1.00 98.56 233 HIS A O 1
ATOM 1893 N N . LEU A 1 234 ? -6.978 -0.750 -11.475 1.00 96.81 234 LEU A N 1
ATOM 1894 C CA . LEU A 1 234 ? -8.304 -1.392 -11.495 1.00 96.81 234 LEU A CA 1
ATOM 1895 C C . LEU A 1 234 ? -9.395 -0.502 -12.098 1.00 96.81 234 LEU A C 1
ATOM 1897 O O . LEU A 1 234 ? -10.189 -0.931 -12.936 1.00 96.81 234 LEU A O 1
ATOM 1901 N N . GLY A 1 235 ? -9.414 0.767 -11.692 1.00 95.62 235 GLY A N 1
ATOM 1902 C CA . GLY A 1 235 ? -10.477 1.688 -12.061 1.00 95.62 235 GLY A CA 1
ATOM 1903 C C . GLY A 1 235 ? -10.486 2.071 -13.533 1.00 95.62 235 GLY A C 1
ATOM 1904 O O . GLY A 1 235 ? -11.523 2.510 -14.020 1.00 95.62 235 GLY A O 1
ATOM 1905 N N . SER A 1 236 ? -9.375 1.942 -14.257 1.00 96.88 236 SER A N 1
ATOM 1906 C CA . SER A 1 236 ? -9.231 2.453 -15.631 1.00 96.88 236 SER A CA 1
ATOM 1907 C C . SER A 1 236 ? -8.938 1.382 -16.672 1.00 96.88 236 SER A C 1
ATOM 1909 O O . SER A 1 236 ? -8.936 1.710 -17.853 1.00 96.88 236 SER A O 1
ATOM 1911 N N . TRP A 1 237 ? -8.741 0.127 -16.267 1.00 98.00 237 TRP A N 1
ATOM 1912 C CA . TRP A 1 237 ? -8.446 -0.968 -17.192 1.00 98.00 237 TRP A CA 1
ATOM 1913 C C . TRP A 1 237 ? -9.590 -1.256 -18.168 1.00 98.00 237 TRP A C 1
ATOM 1915 O O . TRP A 1 237 ? -9.379 -1.351 -19.374 1.00 98.00 237 TRP A O 1
ATOM 1925 N N . MET A 1 238 ? -10.819 -1.344 -17.657 1.00 97.06 238 MET A N 1
ATOM 1926 C CA . MET A 1 238 ? -12.016 -1.548 -18.469 1.00 97.06 238 MET A CA 1
ATOM 1927 C C . MET A 1 238 ? -13.211 -0.830 -17.839 1.00 97.06 238 MET A C 1
ATOM 1929 O O . MET A 1 238 ? -13.379 -0.812 -16.617 1.00 97.06 238 MET A O 1
ATOM 1933 N N . ARG A 1 239 ? -14.040 -0.220 -18.689 1.00 95.81 239 ARG A N 1
ATOM 1934 C CA . ARG A 1 239 ? -15.282 0.467 -18.310 1.00 95.81 239 ARG A CA 1
ATOM 1935 C C . ARG A 1 239 ? -16.489 -0.257 -18.892 1.00 95.81 239 ARG A C 1
ATOM 1937 O O . ARG A 1 239 ? -16.339 -1.014 -19.847 1.00 95.81 239 ARG A O 1
ATOM 1944 N N . VAL A 1 240 ? -17.666 0.006 -18.331 1.00 97.38 240 VAL A N 1
ATOM 1945 C CA . VAL A 1 240 ? -18.963 -0.441 -18.863 1.00 97.38 240 VAL A CA 1
ATOM 1946 C C . VAL A 1 240 ? -19.640 0.755 -19.549 1.00 97.38 240 VAL A C 1
ATOM 1948 O O . VAL A 1 240 ? -20.196 1.606 -18.845 1.00 97.38 240 VAL A O 1
ATOM 1951 N N . PRO A 1 241 ? -19.548 0.901 -20.889 1.00 96.56 241 PRO A N 1
ATOM 1952 C CA . PRO A 1 241 ? -20.066 2.073 -21.602 1.00 96.56 241 PRO A CA 1
ATOM 1953 C C . PRO A 1 241 ? -21.562 2.303 -21.388 1.00 96.56 241 PRO A C 1
ATOM 1955 O O . PRO A 1 241 ? -21.996 3.441 -21.212 1.00 96.56 241 PRO A O 1
ATOM 1958 N N . GLU A 1 242 ? -22.332 1.220 -21.330 1.00 96.75 242 GLU A N 1
ATOM 1959 C CA . GLU A 1 242 ? -23.786 1.230 -21.157 1.00 96.75 242 GLU A CA 1
ATOM 1960 C C . GLU A 1 242 ? -24.203 1.735 -19.766 1.00 96.75 242 GLU A C 1
ATOM 1962 O O . GLU A 1 242 ? -25.333 2.178 -19.573 1.00 96.75 242 GLU A O 1
ATOM 1967 N N . GLU A 1 243 ? -23.280 1.726 -18.804 1.00 95.94 243 GLU A N 1
ATOM 1968 C CA . GLU A 1 243 ? -23.493 2.156 -17.423 1.00 95.94 243 GLU A CA 1
ATOM 1969 C C . GLU A 1 243 ? -22.675 3.415 -17.105 1.00 95.94 243 GLU A C 1
ATOM 1971 O O . GLU A 1 243 ? -21.964 3.502 -16.100 1.00 95.94 243 GLU A O 1
ATOM 1976 N N . ASN A 1 244 ? -22.769 4.411 -17.993 1.00 95.38 244 ASN A N 1
ATOM 1977 C CA . ASN A 1 244 ? -22.102 5.712 -17.868 1.00 95.38 244 ASN A CA 1
ATOM 1978 C C . ASN A 1 244 ? -20.582 5.599 -17.662 1.00 95.38 244 ASN A C 1
ATOM 1980 O O . ASN A 1 244 ? -19.992 6.358 -16.891 1.00 95.38 244 ASN A O 1
ATOM 1984 N N . ASN A 1 245 ? -19.941 4.644 -18.343 1.00 95.25 245 ASN A N 1
ATOM 1985 C CA . ASN A 1 245 ? -18.509 4.366 -18.211 1.00 95.25 245 ASN A CA 1
ATOM 1986 C C . ASN A 1 245 ? -18.063 4.088 -16.763 1.00 95.25 245 ASN A C 1
ATOM 1988 O O . ASN A 1 245 ? -16.930 4.419 -16.382 1.00 95.25 245 ASN A O 1
ATOM 1992 N N . ARG A 1 246 ? -18.913 3.475 -15.928 1.00 95.38 246 ARG A N 1
ATOM 1993 C CA . ARG A 1 246 ? -18.468 3.019 -14.604 1.00 95.38 246 ARG A CA 1
ATOM 1994 C C . ARG A 1 246 ? -17.320 2.014 -14.732 1.00 95.38 246 ARG A C 1
ATOM 1996 O O . ARG A 1 246 ? -17.190 1.320 -15.742 1.00 95.38 246 ARG A O 1
ATOM 2003 N N . SER A 1 247 ? -16.487 1.937 -13.702 1.00 96.62 247 SER A N 1
ATOM 2004 C CA . SER A 1 247 ? -15.497 0.865 -13.578 1.00 96.62 247 SER A CA 1
ATOM 2005 C C . SER A 1 247 ? -16.194 -0.480 -13.359 1.00 96.62 247 SER A C 1
ATOM 2007 O O . SER A 1 247 ? -17.326 -0.535 -12.862 1.00 96.62 247 SER A O 1
ATOM 2009 N N . LEU A 1 248 ? -15.500 -1.562 -13.707 1.00 98.19 248 LEU A N 1
ATOM 2010 C CA . LEU A 1 248 ? -15.895 -2.902 -13.284 1.00 98.19 248 LEU A CA 1
ATOM 2011 C C . LEU A 1 248 ? -15.837 -3.019 -11.756 1.00 98.19 248 LEU A C 1
ATOM 2013 O O . LEU A 1 248 ? -14.999 -2.398 -11.099 1.00 98.19 248 LEU A O 1
ATOM 2017 N N . THR A 1 249 ? -16.732 -3.827 -11.203 1.00 98.62 249 THR A N 1
ATOM 2018 C CA . THR A 1 249 ? -16.610 -4.320 -9.828 1.00 98.62 249 THR A CA 1
ATOM 2019 C C . THR A 1 249 ? -15.521 -5.391 -9.740 1.00 98.62 249 THR A C 1
ATOM 2021 O O . THR A 1 249 ? -15.160 -5.989 -10.756 1.00 98.62 249 THR A O 1
ATOM 2024 N N . TYR A 1 250 ? -15.028 -5.696 -8.535 1.00 98.81 250 TYR A N 1
ATOM 2025 C CA . TYR A 1 250 ? -14.045 -6.772 -8.341 1.00 98.81 250 TYR A CA 1
ATOM 2026 C C . TYR A 1 250 ? -14.544 -8.117 -8.906 1.00 98.81 250 TYR A C 1
ATOM 2028 O O . TYR A 1 250 ? -13.796 -8.825 -9.580 1.00 98.81 250 TYR A O 1
ATOM 2036 N N . ARG A 1 251 ? -15.837 -8.430 -8.724 1.00 98.56 251 ARG A N 1
ATOM 2037 C CA . ARG A 1 251 ? -16.456 -9.662 -9.244 1.00 98.56 251 ARG A CA 1
ATOM 2038 C C . ARG A 1 251 ? -16.538 -9.716 -10.762 1.00 98.56 251 ARG A C 1
ATOM 2040 O O . ARG A 1 251 ? -16.331 -10.776 -11.340 1.00 98.56 251 ARG A O 1
ATOM 2047 N N . GLU A 1 252 ? -16.865 -8.599 -11.405 1.00 98.62 252 GLU A N 1
ATOM 2048 C CA . GLU A 1 252 ? -16.923 -8.532 -12.870 1.00 98.62 252 GLU A CA 1
ATOM 2049 C C . GLU A 1 252 ? -15.529 -8.565 -13.496 1.00 98.62 252 GLU A C 1
ATOM 2051 O O . GLU A 1 252 ? -15.364 -9.076 -14.607 1.00 98.62 252 GLU A O 1
ATOM 2056 N N . LEU A 1 253 ? -14.539 -8.008 -12.794 1.00 98.69 253 LEU A N 1
ATOM 2057 C CA . LEU A 1 253 ? -13.154 -7.982 -13.235 1.00 98.69 253 LEU A CA 1
ATOM 2058 C C . LEU A 1 253 ? -12.525 -9.374 -13.207 1.00 98.69 253 LEU A C 1
ATOM 2060 O O . LEU A 1 253 ? -11.893 -9.747 -14.189 1.00 98.69 253 LEU A O 1
ATOM 2064 N N . ALA A 1 254 ? -12.709 -10.132 -12.125 1.00 98.81 254 ALA A N 1
ATOM 2065 C CA . ALA A 1 254 ? -12.004 -11.391 -11.880 1.00 98.81 254 ALA A CA 1
ATOM 2066 C C . ALA A 1 254 ? -11.967 -12.366 -13.077 1.00 98.81 254 ALA A C 1
ATOM 2068 O O . ALA A 1 254 ? -10.865 -12.674 -13.539 1.00 98.81 254 ALA A O 1
ATOM 2069 N N . PRO A 1 255 ? -13.105 -12.793 -13.668 1.00 98.75 255 PRO A N 1
ATOM 2070 C CA . PRO A 1 255 ? -13.075 -13.714 -14.803 1.00 98.75 255 PRO A CA 1
ATOM 2071 C C . PRO A 1 255 ? -12.446 -13.094 -16.056 1.00 98.75 255 PRO A C 1
ATOM 2073 O O . PRO A 1 255 ? -11.688 -13.760 -16.757 1.00 98.75 255 PRO A O 1
ATOM 2076 N N . ARG A 1 256 ? -12.710 -11.809 -16.325 1.00 98.69 256 ARG A N 1
ATOM 2077 C CA . ARG A 1 256 ? -12.196 -11.108 -17.516 1.00 98.69 256 ARG A CA 1
ATOM 2078 C C . ARG A 1 256 ? -10.688 -10.911 -17.447 1.00 98.69 256 ARG A C 1
ATOM 2080 O O . ARG A 1 256 ? -9.997 -11.038 -18.456 1.00 98.69 256 ARG A O 1
ATOM 2087 N N . LEU A 1 257 ? -10.194 -10.572 -16.261 1.00 98.75 257 LEU A N 1
ATOM 2088 C CA . LEU A 1 257 ? -8.780 -10.369 -16.012 1.00 98.75 257 LEU A CA 1
ATOM 2089 C C . LEU A 1 257 ? -8.034 -11.700 -16.083 1.00 98.75 257 LEU A C 1
ATOM 2091 O O . LEU A 1 257 ? -7.054 -11.788 -16.811 1.00 98.75 257 LEU A O 1
ATOM 2095 N N . ALA A 1 258 ? -8.530 -12.748 -15.421 1.00 98.81 258 ALA A N 1
ATOM 2096 C CA . ALA A 1 258 ? -7.922 -14.074 -15.492 1.00 98.81 258 ALA A CA 1
ATOM 2097 C C . ALA A 1 258 ? -7.863 -14.611 -16.932 1.00 98.81 258 ALA A C 1
ATOM 2099 O O . ALA A 1 258 ? -6.827 -15.125 -17.353 1.00 98.81 258 ALA A O 1
ATOM 2100 N N . GLU A 1 259 ? -8.938 -14.460 -17.716 1.00 98.69 259 GLU A N 1
ATOM 2101 C CA . GLU A 1 259 ? -8.944 -14.832 -19.137 1.00 98.69 259 GLU A CA 1
ATOM 2102 C C . GLU A 1 259 ? -7.877 -14.053 -19.919 1.00 98.69 259 GLU A C 1
ATOM 2104 O O . GLU A 1 259 ? -7.096 -14.639 -20.673 1.00 98.69 259 GLU A O 1
ATOM 2109 N N . TYR A 1 260 ? -7.812 -12.733 -19.720 1.00 98.88 260 TYR A N 1
ATOM 2110 C CA . TYR A 1 260 ? -6.844 -11.875 -20.395 1.00 98.88 260 TYR A CA 1
ATOM 2111 C C . TYR A 1 260 ? -5.400 -12.249 -20.040 1.00 98.88 260 TYR A C 1
ATOM 2113 O O . TYR A 1 260 ? -4.587 -12.446 -20.943 1.00 98.88 260 TYR A O 1
ATOM 2121 N N . LEU A 1 261 ? -5.082 -12.379 -18.751 1.00 98.81 261 LEU A N 1
ATOM 2122 C CA . LEU A 1 261 ? -3.732 -12.684 -18.273 1.00 98.81 261 LEU A CA 1
ATOM 2123 C C . LEU A 1 261 ? -3.271 -14.063 -18.734 1.00 98.81 261 LEU A C 1
ATOM 2125 O O . LEU A 1 261 ? -2.150 -14.181 -19.223 1.00 98.81 261 LEU A O 1
ATOM 2129 N N . ASN A 1 262 ? -4.151 -15.066 -18.699 1.00 98.56 262 ASN A N 1
ATOM 2130 C CA . ASN A 1 262 ? -3.849 -16.389 -19.239 1.00 98.56 262 ASN A CA 1
ATOM 2131 C C . ASN A 1 262 ? -3.620 -16.350 -20.748 1.00 98.56 262 ASN A C 1
ATOM 2133 O O . ASN A 1 262 ? -2.644 -16.914 -21.235 1.00 98.56 262 ASN A O 1
ATOM 2137 N N . ARG A 1 263 ? -4.462 -15.650 -21.515 1.00 98.62 263 ARG A N 1
ATOM 2138 C CA . ARG A 1 263 ? -4.256 -15.519 -22.965 1.00 98.62 263 ARG A CA 1
ATOM 2139 C C . ARG A 1 263 ? -2.926 -14.838 -23.296 1.00 98.62 263 ARG A C 1
ATOM 2141 O O . ARG A 1 263 ? -2.281 -15.212 -24.271 1.00 98.62 263 ARG A O 1
ATOM 2148 N N . MET A 1 264 ? -2.535 -13.849 -22.497 1.00 98.50 264 MET A N 1
ATOM 2149 C CA . MET A 1 264 ? -1.287 -13.102 -22.661 1.00 98.50 264 MET A CA 1
ATOM 2150 C C . MET A 1 264 ? -0.076 -13.773 -21.991 1.00 98.50 264 MET A C 1
ATOM 2152 O O . MET A 1 264 ? 1.045 -13.325 -22.215 1.00 98.50 264 MET A O 1
ATOM 2156 N N . GLN A 1 265 ? -0.290 -14.853 -21.229 1.00 97.88 265 GLN A N 1
ATOM 2157 C CA . GLN A 1 265 ? 0.729 -15.632 -20.513 1.00 97.88 265 GLN A CA 1
ATOM 2158 C C . GLN A 1 265 ? 1.515 -14.822 -19.463 1.00 97.88 265 GLN A C 1
ATOM 2160 O O . GLN A 1 265 ? 2.702 -15.064 -19.238 1.00 97.88 265 GLN A O 1
ATOM 2165 N N . TYR A 1 266 ? 0.855 -13.867 -18.801 1.00 98.81 266 TYR A N 1
ATOM 2166 C CA . TYR A 1 266 ? 1.409 -13.253 -17.593 1.00 98.81 266 TYR A CA 1
ATOM 2167 C C . TYR A 1 266 ? 1.307 -14.222 -16.416 1.00 98.81 266 TYR A C 1
ATOM 2169 O O . TYR A 1 266 ? 0.394 -15.036 -16.342 1.00 98.81 266 TYR A O 1
ATOM 2177 N N . THR A 1 267 ? 2.252 -14.112 -15.488 1.00 98.81 267 THR A N 1
ATOM 2178 C CA . THR A 1 267 ? 2.313 -14.951 -14.275 1.00 98.81 267 THR A CA 1
ATOM 2179 C C . THR A 1 267 ? 1.799 -14.219 -13.039 1.00 98.81 267 THR A C 1
ATOM 2181 O O . THR A 1 267 ? 1.346 -14.848 -12.090 1.00 98.81 267 THR A O 1
ATOM 2184 N N . HIS A 1 268 ? 1.905 -12.890 -13.051 1.00 98.94 268 HIS A N 1
ATOM 2185 C CA . HIS A 1 268 ? 1.567 -12.013 -11.941 1.00 98.94 268 HIS A CA 1
ATOM 2186 C C . HIS A 1 268 ? 0.733 -10.844 -12.471 1.00 98.94 268 HIS A C 1
ATOM 2188 O O . HIS A 1 268 ? 0.915 -10.402 -13.611 1.00 98.94 268 HIS A O 1
ATOM 2194 N N . VAL A 1 269 ? -0.142 -10.313 -11.629 1.00 98.94 269 VAL A N 1
ATOM 2195 C CA . VAL A 1 269 ? -0.737 -8.987 -11.791 1.00 98.94 269 VAL A CA 1
ATOM 2196 C C . VAL A 1 269 ? -0.278 -8.106 -10.638 1.00 98.94 269 VAL A C 1
ATOM 2198 O O . VAL A 1 269 ? -0.296 -8.536 -9.488 1.00 98.94 269 VAL A O 1
ATOM 2201 N N . GLU A 1 270 ? 0.142 -6.884 -10.948 1.00 98.94 270 GLU A N 1
ATOM 2202 C CA . GLU A 1 270 ? 0.451 -5.864 -9.946 1.00 98.94 270 GLU A CA 1
ATOM 2203 C C . GLU A 1 270 ? -0.636 -4.798 -9.993 1.00 98.94 270 GLU A C 1
ATOM 2205 O O . GLU A 1 270 ? -0.869 -4.167 -11.028 1.00 98.94 270 GLU A O 1
ATOM 2210 N N . PHE A 1 271 ? -1.360 -4.641 -8.889 1.00 98.88 271 PHE A N 1
ATOM 2211 C CA . PHE A 1 271 ? -2.358 -3.593 -8.769 1.00 98.88 271 PHE A CA 1
ATOM 2212 C C . PHE A 1 271 ? -1.721 -2.340 -8.176 1.00 98.88 271 PHE A C 1
ATOM 2214 O O . PHE A 1 271 ? -1.166 -2.392 -7.076 1.00 98.88 271 PHE A O 1
ATOM 2221 N N . LEU A 1 272 ? -1.920 -1.201 -8.852 1.00 98.88 272 LEU A N 1
ATOM 2222 C CA . LEU A 1 272 ? -1.766 0.113 -8.218 1.00 98.88 272 LEU A CA 1
ATOM 2223 C C . LEU A 1 272 ? -2.592 0.172 -6.917 1.00 98.88 272 LEU A C 1
ATOM 2225 O O . LEU A 1 272 ? -3.567 -0.583 -6.794 1.00 98.88 272 LEU A O 1
ATOM 2229 N N . PRO A 1 273 ? -2.260 1.066 -5.961 1.00 98.56 273 PRO A N 1
ATOM 2230 C CA . PRO A 1 273 ? -2.743 0.939 -4.592 1.00 98.56 273 PRO A CA 1
ATOM 2231 C C . PRO A 1 273 ? -4.265 0.807 -4.495 1.00 98.56 273 PRO A C 1
ATOM 2233 O O . PRO A 1 273 ? -5.034 1.676 -4.921 1.00 98.56 273 PRO A O 1
ATOM 2236 N N . ILE A 1 274 ? -4.698 -0.302 -3.899 1.00 98.19 274 ILE A N 1
ATOM 2237 C CA . ILE A 1 274 ? -6.116 -0.645 -3.744 1.00 98.19 274 ILE A CA 1
ATOM 2238 C C . ILE A 1 274 ? -6.693 -0.171 -2.415 1.00 98.19 274 ILE A C 1
ATOM 2240 O O . ILE A 1 274 ? -7.906 -0.214 -2.238 1.00 98.19 274 ILE A O 1
ATOM 2244 N N . MET A 1 275 ? -5.847 0.287 -1.493 1.00 98.56 275 MET A N 1
ATOM 2245 C CA . MET A 1 275 ? -6.237 0.805 -0.187 1.00 98.56 275 MET A CA 1
ATOM 2246 C C . MET A 1 275 ? -7.151 2.014 -0.378 1.00 98.56 275 MET A C 1
ATOM 2248 O O . MET A 1 275 ? -7.027 2.756 -1.359 1.00 98.56 275 MET A O 1
ATOM 2252 N N . GLU A 1 276 ? -8.098 2.228 0.533 1.00 98.56 276 GLU A N 1
ATOM 2253 C CA . GLU A 1 276 ? -9.053 3.314 0.351 1.00 98.56 276 GLU A CA 1
ATOM 2254 C C . GLU A 1 276 ? -8.357 4.685 0.371 1.00 98.56 276 GLU A C 1
ATOM 2256 O O . GLU A 1 276 ? -7.574 5.028 1.264 1.00 98.56 276 GLU A O 1
ATOM 2261 N N . HIS A 1 277 ? -8.689 5.477 -0.645 1.00 98.25 277 HIS A N 1
ATOM 2262 C CA . HIS A 1 277 ? -8.103 6.780 -0.928 1.00 98.25 277 HIS A CA 1
ATOM 2263 C C . HIS A 1 277 ? -9.200 7.748 -1.398 1.00 98.25 277 HIS A C 1
ATOM 2265 O O . HIS A 1 277 ? -10.054 7.380 -2.217 1.00 98.25 277 HIS A O 1
ATOM 2271 N N . PRO A 1 278 ? -9.212 9.007 -0.929 1.00 96.31 278 PRO A N 1
ATOM 2272 C CA . PRO A 1 278 ? -10.317 9.927 -1.189 1.00 96.31 278 PRO A CA 1
ATOM 2273 C C . PRO A 1 278 ? -10.316 10.444 -2.632 1.00 96.31 278 PRO A C 1
ATOM 2275 O O . PRO A 1 278 ? -11.372 10.551 -3.262 1.00 96.31 278 PRO A O 1
ATOM 2278 N N . PHE A 1 279 ? -9.136 10.725 -3.187 1.00 96.44 279 PHE A N 1
ATOM 2279 C CA . PHE A 1 279 ? -8.992 11.353 -4.495 1.00 96.44 279 PHE A CA 1
ATOM 2280 C C . PHE A 1 279 ? -8.595 10.342 -5.570 1.00 96.44 279 PHE A C 1
ATOM 2282 O O . PHE A 1 279 ? -7.491 9.822 -5.558 1.00 96.44 279 PHE A O 1
ATOM 2289 N N . TYR A 1 280 ? -9.472 10.105 -6.547 1.00 95.62 280 TYR A N 1
ATOM 2290 C CA . TYR A 1 280 ? -9.217 9.144 -7.631 1.00 95.62 280 TYR A CA 1
ATOM 2291 C C . TYR A 1 280 ? -7.984 9.507 -8.485 1.00 95.62 280 TYR A C 1
ATOM 2293 O O . TYR A 1 280 ? -7.308 8.632 -9.015 1.00 95.62 280 TYR A O 1
ATOM 2301 N N . GLY A 1 281 ? -7.669 10.801 -8.612 1.00 96.19 281 GLY A N 1
ATOM 2302 C CA . GLY A 1 281 ? -6.520 11.274 -9.387 1.00 96.19 281 GLY A CA 1
ATOM 2303 C C . GLY A 1 281 ? -5.158 11.041 -8.728 1.00 96.19 281 GLY A C 1
ATOM 2304 O O . GLY A 1 281 ? -4.157 11.302 -9.379 1.00 96.19 281 GLY A O 1
ATOM 2305 N N . SER A 1 282 ? -5.106 10.555 -7.480 1.00 96.69 282 SER A N 1
ATOM 2306 C CA . SER A 1 282 ? -3.851 10.095 -6.866 1.00 96.69 282 SER A CA 1
ATOM 2307 C C . SER A 1 282 ? -3.449 8.689 -7.315 1.00 96.69 282 SER A C 1
ATOM 2309 O O . SER A 1 282 ? -2.401 8.208 -6.901 1.00 96.69 282 SER A O 1
ATOM 2311 N N . TRP A 1 283 ? -4.315 8.012 -8.082 1.00 98.00 283 TRP A N 1
ATOM 2312 C CA . TRP A 1 283 ? -4.171 6.616 -8.517 1.00 98.00 283 TRP A CA 1
ATOM 2313 C C . TRP A 1 283 ? -4.045 5.598 -7.372 1.00 98.00 283 TRP A C 1
ATOM 2315 O O . TRP A 1 283 ? -3.714 4.444 -7.615 1.00 98.00 283 TRP A O 1
ATOM 2325 N N . GLY A 1 284 ? -4.340 6.022 -6.139 1.00 97.94 284 GLY A N 1
ATOM 2326 C CA . GLY A 1 284 ? -4.214 5.217 -4.926 1.00 97.94 284 GLY A CA 1
ATOM 2327 C C . GLY A 1 284 ? -3.091 5.665 -3.987 1.00 97.94 284 GLY A C 1
ATOM 2328 O O . GLY A 1 284 ? -3.194 5.465 -2.776 1.00 97.94 284 GLY A O 1
ATOM 2329 N N . TYR A 1 285 ? -2.076 6.379 -4.487 1.00 98.31 285 TYR A N 1
ATOM 2330 C CA . TYR A 1 285 ? -0.874 6.743 -3.719 1.00 98.31 285 TYR A CA 1
ATOM 2331 C C . TYR A 1 285 ? -1.110 7.760 -2.587 1.00 98.31 285 TYR A C 1
ATOM 2333 O O . TYR A 1 285 ? -0.215 8.073 -1.814 1.00 98.31 285 TYR A O 1
ATOM 2341 N N . GLN A 1 286 ? -2.331 8.276 -2.428 1.00 98.00 286 GLN A N 1
ATOM 2342 C CA . GLN A 1 286 ? -2.723 9.099 -1.278 1.00 98.00 286 GLN A CA 1
ATOM 2343 C C . GLN A 1 286 ? -3.772 8.368 -0.434 1.00 98.00 286 GLN A C 1
ATOM 2345 O O . GLN A 1 286 ? -4.955 8.707 -0.458 1.00 98.00 286 GLN A O 1
ATOM 2350 N N . THR A 1 287 ? -3.325 7.341 0.290 1.00 97.62 287 THR A N 1
ATOM 2351 C CA . THR A 1 287 ? -4.172 6.436 1.084 1.00 97.62 287 THR A CA 1
ATOM 2352 C C . THR A 1 287 ? -4.617 7.060 2.411 1.00 97.62 287 THR A C 1
ATOM 2354 O O . THR A 1 287 ? -3.821 7.691 3.109 1.00 97.62 287 THR A O 1
ATOM 2357 N N . THR A 1 288 ? -5.881 6.845 2.796 1.00 97.62 288 THR A N 1
ATOM 2358 C CA . THR A 1 288 ? -6.422 7.248 4.110 1.00 97.62 288 THR A CA 1
ATOM 2359 C C . THR A 1 288 ? -6.905 6.084 4.972 1.00 97.62 288 THR A C 1
ATOM 2361 O O . THR A 1 288 ? -6.908 6.234 6.193 1.00 97.62 288 THR A O 1
ATOM 2364 N N . ALA A 1 289 ? -7.261 4.933 4.391 1.00 98.00 289 ALA A N 1
ATOM 2365 C CA . ALA A 1 289 ? -7.594 3.719 5.141 1.00 98.00 289 ALA A CA 1
ATOM 2366 C C . ALA A 1 289 ? -6.786 2.517 4.628 1.00 98.00 289 ALA A C 1
ATOM 2368 O O . ALA A 1 289 ? -7.062 1.938 3.581 1.00 98.00 289 ALA A O 1
ATOM 2369 N N . TYR A 1 290 ? -5.775 2.151 5.416 1.00 98.62 290 TYR A N 1
ATOM 2370 C CA . TYR A 1 290 ? -4.730 1.180 5.073 1.00 98.62 290 TYR A CA 1
ATOM 2371 C C . TYR A 1 290 ? -5.177 -0.286 5.162 1.00 98.62 290 TYR A C 1
ATOM 2373 O O . TYR A 1 290 ? -4.502 -1.164 4.628 1.00 98.62 290 TYR A O 1
ATOM 2381 N N . PHE A 1 291 ? -6.310 -0.534 5.823 1.00 98.88 291 PHE A N 1
ATOM 2382 C CA . PHE A 1 291 ? -6.862 -1.860 6.113 1.00 98.88 291 PHE A CA 1
ATOM 2383 C C . PHE A 1 291 ? -8.172 -2.136 5.355 1.00 98.88 291 PHE A C 1
ATOM 2385 O O . PHE A 1 291 ? -8.870 -3.102 5.647 1.00 98.88 291 PHE A O 1
ATOM 2392 N N . ALA A 1 292 ? -8.530 -1.299 4.378 1.00 98.75 292 ALA A N 1
ATOM 2393 C CA . ALA A 1 292 ? -9.742 -1.469 3.584 1.00 98.75 292 ALA A CA 1
ATOM 2394 C C . ALA A 1 292 ? -9.414 -1.406 2.091 1.00 98.75 292 ALA A C 1
ATOM 2396 O O . ALA A 1 292 ? -8.811 -0.419 1.657 1.00 98.75 292 ALA A O 1
ATOM 2397 N N . PRO A 1 293 ? -9.845 -2.390 1.279 1.00 98.75 293 PRO A N 1
ATOM 2398 C CA . PRO A 1 293 ? -9.830 -2.223 -0.164 1.00 98.75 293 PRO A CA 1
ATOM 2399 C C . PRO A 1 293 ? -10.838 -1.134 -0.529 1.00 98.75 293 PRO A C 1
ATOM 2401 O O . PRO A 1 293 ? -11.887 -0.997 0.108 1.00 98.75 293 PRO A O 1
ATOM 2404 N N . THR A 1 294 ? -10.535 -0.345 -1.556 1.00 98.62 294 THR A N 1
ATOM 2405 C CA . THR A 1 294 ? -11.373 0.785 -1.943 1.00 98.62 294 THR A CA 1
ATOM 2406 C C . THR A 1 294 ? -12.781 0.303 -2.260 1.00 98.62 294 THR A C 1
ATOM 2408 O O . THR A 1 294 ? -13.007 -0.615 -3.058 1.00 98.62 294 THR A O 1
ATOM 2411 N N . SER A 1 295 ? -13.753 0.966 -1.646 1.00 98.12 295 SER A N 1
ATOM 2412 C CA . SER A 1 295 ? -15.174 0.644 -1.777 1.00 98.12 295 SER A CA 1
ATOM 2413 C C . SER A 1 295 ? -15.732 0.967 -3.171 1.00 98.12 295 SER A C 1
ATOM 2415 O O . SER A 1 295 ? -16.873 0.619 -3.491 1.00 98.12 295 SER A O 1
ATOM 2417 N N . ARG A 1 296 ? -14.938 1.615 -4.042 1.00 97.75 296 ARG A N 1
ATOM 2418 C CA . ARG A 1 296 ? -15.305 1.956 -5.428 1.00 97.75 296 ARG A CA 1
ATOM 2419 C C . ARG A 1 296 ? -15.761 0.744 -6.237 1.00 97.75 296 ARG A C 1
ATOM 2421 O O . ARG A 1 296 ? -16.694 0.884 -7.029 1.00 97.75 296 ARG A O 1
ATOM 2428 N N . TYR A 1 297 ? -15.138 -0.417 -6.025 1.00 98.06 297 TYR A N 1
ATOM 2429 C CA . TYR A 1 297 ? -15.334 -1.602 -6.869 1.00 98.06 297 TYR A CA 1
ATOM 2430 C C . TYR A 1 297 ? -16.079 -2.749 -6.173 1.00 98.06 297 TYR A C 1
ATOM 2432 O O . TYR A 1 297 ? -16.349 -3.765 -6.809 1.00 98.06 297 TYR A O 1
ATOM 2440 N N . GLY A 1 298 ? -16.459 -2.607 -4.901 1.00 98.00 298 GLY A N 1
ATOM 2441 C CA . GLY A 1 298 ? -17.200 -3.640 -4.178 1.00 98.00 298 GLY A CA 1
ATOM 2442 C C . GLY A 1 298 ? -16.853 -3.699 -2.699 1.00 98.00 298 GLY A C 1
ATOM 2443 O O . GLY A 1 298 ? -16.298 -2.756 -2.137 1.00 98.00 298 GLY A O 1
ATOM 2444 N N . THR A 1 299 ? -17.226 -4.810 -2.080 1.00 98.62 299 THR A N 1
ATOM 2445 C CA . THR A 1 299 ? -16.943 -5.124 -0.676 1.00 98.62 299 THR A CA 1
ATOM 2446 C C . THR A 1 299 ? -15.558 -5.761 -0.506 1.00 98.62 299 THR A C 1
ATOM 2448 O O . THR A 1 299 ? -14.995 -6.267 -1.481 1.00 98.62 299 THR A O 1
ATOM 2451 N N . PRO A 1 300 ? -15.026 -5.815 0.728 1.00 98.81 300 PRO A N 1
ATOM 2452 C CA . PRO A 1 300 ? -13.861 -6.633 1.065 1.00 98.81 300 PRO A CA 1
ATOM 2453 C C . PRO A 1 300 ? -13.910 -8.067 0.516 1.00 98.81 300 PRO A C 1
ATOM 2455 O O . PRO A 1 300 ? -12.963 -8.511 -0.128 1.00 98.81 300 PRO A O 1
ATOM 2458 N N . GLN A 1 301 ? -15.039 -8.764 0.668 1.00 98.81 301 GLN A N 1
ATOM 2459 C CA . GLN A 1 301 ? -15.226 -10.124 0.149 1.00 98.81 301 GLN A CA 1
ATOM 2460 C C . GLN A 1 301 ? -15.211 -10.191 -1.382 1.00 98.81 301 GLN A C 1
ATOM 2462 O O . GLN A 1 301 ? -14.833 -11.212 -1.950 1.00 98.81 301 GLN A O 1
ATOM 2467 N N . ASP A 1 302 ? -15.624 -9.128 -2.073 1.00 98.88 302 ASP A N 1
ATOM 2468 C CA . ASP A 1 302 ? -15.533 -9.085 -3.533 1.00 98.88 302 ASP A CA 1
ATOM 2469 C C . ASP A 1 302 ? -14.075 -8.966 -3.992 1.00 98.88 302 ASP A C 1
ATOM 2471 O O . ASP A 1 302 ? -13.720 -9.529 -5.027 1.00 98.88 302 ASP A O 1
ATOM 2475 N N . PHE A 1 303 ? -13.225 -8.279 -3.220 1.00 98.94 303 PHE A N 1
ATOM 2476 C CA . PHE A 1 303 ? -11.785 -8.245 -3.472 1.00 98.94 303 PHE A CA 1
ATOM 2477 C C . PHE A 1 303 ? -11.113 -9.585 -3.135 1.00 98.94 303 PHE A C 1
ATOM 2479 O O . PHE A 1 303 ? -10.319 -10.069 -3.936 1.00 98.94 303 PHE A O 1
ATOM 2486 N N . MET A 1 304 ? -11.496 -10.245 -2.034 1.00 98.94 304 MET A N 1
ATOM 2487 C CA . MET A 1 304 ? -11.053 -11.622 -1.744 1.00 98.94 304 MET A CA 1
ATOM 2488 C C . MET A 1 304 ? -11.415 -12.575 -2.887 1.00 98.94 304 MET A C 1
ATOM 2490 O O . MET A 1 304 ? -10.566 -13.324 -3.348 1.00 98.94 304 MET A O 1
ATOM 2494 N N . TYR A 1 305 ? -12.637 -12.472 -3.422 1.00 98.94 305 TYR A N 1
ATOM 2495 C CA . TYR A 1 305 ? -13.058 -13.240 -4.595 1.00 98.94 305 TYR A CA 1
ATOM 2496 C C . TYR A 1 305 ? -12.181 -12.986 -5.827 1.00 98.94 305 TYR A C 1
ATOM 2498 O O . TYR A 1 305 ? -11.885 -13.924 -6.559 1.00 98.94 305 TYR A O 1
ATOM 2506 N N . LEU A 1 306 ? -11.759 -11.741 -6.074 1.00 98.94 306 LEU A N 1
ATOM 2507 C CA . LEU A 1 306 ? -10.839 -11.437 -7.173 1.00 98.94 306 LEU A CA 1
ATOM 2508 C C . LEU A 1 306 ? -9.506 -12.171 -7.001 1.00 98.94 306 LEU A C 1
ATOM 2510 O O . LEU A 1 306 ? -9.050 -12.806 -7.949 1.00 98.94 306 LEU A O 1
ATOM 2514 N N . VAL A 1 307 ? -8.910 -12.100 -5.811 1.00 98.94 307 VAL A N 1
ATOM 2515 C CA . VAL A 1 307 ? -7.630 -12.760 -5.521 1.00 98.94 307 VAL A CA 1
ATOM 2516 C C . VAL A 1 307 ? -7.767 -14.283 -5.611 1.00 98.94 307 VAL A C 1
ATOM 2518 O O . VAL A 1 307 ? -7.031 -14.921 -6.356 1.00 98.94 307 VAL A O 1
ATOM 2521 N N . ASP A 1 308 ? -8.782 -14.853 -4.958 1.00 98.94 308 ASP A N 1
ATOM 2522 C CA . ASP A 1 308 ? -9.085 -16.291 -4.965 1.00 98.94 308 ASP A CA 1
ATOM 2523 C C . ASP A 1 308 ? -9.258 -16.822 -6.397 1.00 98.94 308 ASP A C 1
ATOM 2525 O O . ASP A 1 308 ? -8.679 -17.836 -6.789 1.00 98.94 308 ASP A O 1
ATOM 2529 N N . TYR A 1 309 ? -10.001 -16.086 -7.228 1.00 98.94 309 TYR A N 1
ATOM 2530 C CA . TYR A 1 309 ? -10.213 -16.452 -8.624 1.00 98.94 309 TYR A CA 1
ATOM 2531 C C . TYR A 1 309 ? -8.908 -16.416 -9.431 1.00 98.94 309 TYR A C 1
ATOM 2533 O O . TYR A 1 309 ? -8.674 -17.307 -10.248 1.00 98.94 309 TYR A O 1
ATOM 2541 N N . LEU A 1 310 ? -8.047 -15.415 -9.219 1.00 98.94 310 LEU A N 1
ATOM 2542 C CA . LEU A 1 310 ? -6.746 -15.322 -9.891 1.00 98.94 310 LEU A CA 1
ATOM 2543 C C . LEU A 1 310 ? -5.812 -16.466 -9.474 1.00 98.94 310 LEU A C 1
ATOM 2545 O O . LEU A 1 310 ? -5.218 -17.107 -10.344 1.00 98.94 310 LEU A O 1
ATOM 2549 N N . HIS A 1 311 ? -5.774 -16.802 -8.185 1.00 98.94 311 HIS A N 1
ATOM 2550 C CA . HIS A 1 311 ? -4.995 -17.922 -7.654 1.00 98.94 311 HIS A CA 1
ATOM 2551 C C . HIS A 1 311 ? -5.425 -19.268 -8.248 1.00 98.94 311 HIS A C 1
ATOM 2553 O O . HIS A 1 311 ? -4.581 -20.052 -8.691 1.00 98.94 311 HIS A O 1
ATOM 2559 N N . GLN A 1 312 ? -6.735 -19.517 -8.346 1.00 98.75 312 GLN A N 1
ATOM 2560 C CA . GLN A 1 312 ? -7.286 -20.709 -9.011 1.00 98.75 312 GLN A CA 1
ATOM 2561 C C . GLN A 1 312 ? -6.906 -20.793 -10.499 1.00 98.75 312 GLN A C 1
ATOM 2563 O O . GLN A 1 312 ? -6.913 -21.874 -11.084 1.00 98.75 312 GLN A O 1
ATOM 2568 N N . HIS A 1 313 ? -6.543 -19.664 -11.110 1.00 98.69 313 HIS A N 1
ATOM 2569 C CA . HIS A 1 313 ? -6.068 -19.574 -12.489 1.00 98.69 313 HIS A CA 1
ATOM 2570 C C . HIS A 1 313 ? -4.540 -19.450 -12.591 1.00 98.69 313 HIS A C 1
ATOM 2572 O O . HIS A 1 313 ? -4.025 -19.157 -13.667 1.00 98.69 313 HIS A O 1
ATOM 2578 N N . GLY A 1 314 ? -3.813 -19.697 -11.496 1.00 98.31 314 GLY A N 1
ATOM 2579 C CA . GLY A 1 314 ? -2.352 -19.713 -11.471 1.00 98.31 314 GLY A CA 1
ATOM 2580 C C . GLY A 1 314 ? -1.695 -18.339 -11.606 1.00 98.31 314 GLY A C 1
ATOM 2581 O O . GLY A 1 314 ? -0.528 -18.283 -11.991 1.00 98.31 314 GLY A O 1
ATOM 2582 N N . ILE A 1 315 ? -2.425 -17.261 -11.314 1.00 98.88 315 ILE A N 1
ATOM 2583 C CA . ILE A 1 315 ? -1.936 -15.884 -11.379 1.00 98.88 315 ILE A CA 1
ATOM 2584 C C . ILE A 1 315 ? -1.691 -15.363 -9.968 1.00 98.88 315 ILE A C 1
ATOM 2586 O O . ILE A 1 315 ? -2.620 -15.310 -9.166 1.00 98.88 315 ILE A O 1
ATOM 2590 N N . ALA A 1 316 ? -0.464 -14.921 -9.708 1.00 98.88 316 ALA A N 1
ATOM 2591 C CA . ALA A 1 316 ? -0.098 -14.258 -8.465 1.00 98.88 316 ALA A CA 1
ATOM 2592 C C . ALA A 1 316 ? -0.548 -12.788 -8.435 1.00 98.88 316 ALA A C 1
ATOM 2594 O O . ALA A 1 316 ? -0.599 -12.121 -9.474 1.00 98.88 316 ALA A O 1
ATOM 2595 N N . VAL A 1 317 ? -0.806 -12.257 -7.244 1.00 98.94 317 VAL A N 1
ATOM 2596 C CA . VAL A 1 317 ? -1.230 -10.877 -7.002 1.00 98.94 317 VAL A CA 1
ATOM 2597 C C . VAL A 1 317 ? -0.184 -10.122 -6.184 1.00 98.94 317 VAL A C 1
ATOM 2599 O O . VAL A 1 317 ? 0.126 -10.482 -5.048 1.00 98.94 317 VAL A O 1
ATOM 2602 N N . ILE A 1 318 ? 0.311 -9.021 -6.748 1.00 98.94 318 ILE A N 1
ATOM 2603 C CA . ILE A 1 318 ? 1.172 -8.042 -6.080 1.00 98.94 318 ILE A CA 1
ATOM 2604 C C . ILE A 1 318 ? 0.355 -6.771 -5.838 1.00 98.94 318 ILE A C 1
ATOM 2606 O O . ILE A 1 318 ? -0.410 -6.345 -6.708 1.00 98.94 318 ILE A O 1
ATOM 2610 N N . LEU A 1 319 ? 0.512 -6.161 -4.664 1.00 98.88 319 LEU A N 1
ATOM 2611 C CA . LEU A 1 319 ? -0.074 -4.854 -4.367 1.00 98.88 319 LEU A CA 1
ATOM 2612 C C . LEU A 1 319 ? 0.993 -3.785 -4.199 1.00 98.88 319 LEU A C 1
ATOM 2614 O O . LEU A 1 319 ? 1.945 -3.967 -3.436 1.00 98.88 319 LEU A O 1
ATOM 2618 N N . ASP A 1 320 ? 0.749 -2.627 -4.799 1.00 98.88 320 ASP A N 1
ATOM 2619 C CA . ASP A 1 320 ? 1.415 -1.401 -4.390 1.00 98.88 320 ASP A CA 1
ATOM 2620 C C . ASP A 1 320 ? 0.946 -1.005 -2.989 1.00 98.88 320 ASP A C 1
ATOM 2622 O O . ASP A 1 320 ? -0.223 -0.682 -2.752 1.00 98.88 320 ASP A O 1
ATOM 2626 N N . TRP A 1 321 ? 1.882 -1.029 -2.046 1.00 98.75 321 TRP A N 1
ATOM 2627 C CA . TRP A 1 321 ? 1.691 -0.621 -0.663 1.00 98.75 321 TRP A CA 1
ATOM 2628 C C . TRP A 1 321 ? 2.453 0.674 -0.399 1.00 98.75 321 TRP A C 1
ATOM 2630 O O . TRP A 1 321 ? 3.606 0.831 -0.796 1.00 98.75 321 TRP A O 1
ATOM 2640 N N . VAL A 1 322 ? 1.790 1.621 0.270 1.00 98.00 322 VAL A N 1
ATOM 2641 C CA . VAL A 1 322 ? 2.229 3.024 0.343 1.00 98.00 322 VAL A CA 1
ATOM 2642 C C . VAL A 1 322 ? 2.576 3.417 1.785 1.00 98.00 322 VAL A C 1
ATOM 2644 O O . VAL A 1 322 ? 1.834 4.165 2.416 1.00 98.00 322 VAL A O 1
ATOM 2647 N N . PRO A 1 323 ? 3.684 2.920 2.364 1.00 98.12 323 PRO A N 1
ATOM 2648 C CA . PRO A 1 323 ? 4.103 3.280 3.717 1.00 98.12 323 PRO A CA 1
ATOM 2649 C C . PRO A 1 323 ? 4.865 4.610 3.781 1.00 98.12 323 PRO A C 1
ATOM 2651 O O . PRO A 1 323 ? 5.256 5.023 4.867 1.00 98.12 323 PRO A O 1
ATOM 2654 N N . SER A 1 324 ? 5.137 5.249 2.640 1.00 96.94 324 SER A N 1
ATOM 2655 C CA . SER A 1 324 ? 6.044 6.394 2.536 1.00 96.94 324 SER A CA 1
ATOM 2656 C C . SER A 1 324 ? 5.417 7.709 3.008 1.00 96.94 324 SER A C 1
ATOM 2658 O O . SER A 1 324 ? 6.112 8.563 3.565 1.00 96.94 324 SER A O 1
ATOM 2660 N N . HIS A 1 325 ? 4.106 7.888 2.813 1.00 98.19 325 HIS A N 1
ATOM 2661 C CA . HIS A 1 325 ? 3.395 9.116 3.169 1.00 98.19 325 HIS A CA 1
ATOM 2662 C C . HIS A 1 325 ? 1.869 8.938 3.204 1.00 98.19 325 HIS A C 1
ATOM 2664 O O . HIS A 1 325 ? 1.322 7.945 2.736 1.00 98.19 325 HIS A O 1
ATOM 2670 N N . PHE A 1 326 ? 1.154 9.950 3.701 1.00 98.56 326 PHE A N 1
ATOM 2671 C CA . PHE A 1 326 ? -0.313 10.012 3.696 1.00 98.56 326 PHE A CA 1
ATOM 2672 C C . PHE A 1 326 ? -0.817 11.456 3.500 1.00 98.56 326 PHE A C 1
ATOM 2674 O O . PHE A 1 326 ? -0.093 12.412 3.794 1.00 98.56 326 PHE A O 1
ATOM 2681 N N . PRO A 1 327 ? -2.030 11.676 2.957 1.00 97.75 327 PRO A N 1
ATOM 2682 C CA . PRO A 1 327 ? -2.517 13.020 2.665 1.00 97.75 327 PRO A CA 1
ATOM 2683 C C . PRO A 1 327 ? -2.985 13.764 3.926 1.00 97.75 327 PRO A C 1
ATOM 2685 O O . PRO A 1 327 ? -3.184 13.187 4.994 1.00 97.75 327 PRO A O 1
ATOM 2688 N N . SER A 1 328 ? -3.182 15.077 3.797 1.00 96.56 328 SER A N 1
ATOM 2689 C CA . SER A 1 328 ? -3.578 15.973 4.896 1.00 96.56 328 SER A CA 1
ATOM 2690 C C . SER A 1 328 ? -5.092 16.028 5.157 1.00 96.56 328 SER A C 1
ATOM 2692 O O . SER A 1 328 ? -5.571 16.887 5.900 1.00 96.56 328 SER A O 1
ATOM 2694 N N . ASP A 1 329 ? -5.863 15.111 4.567 1.00 97.56 329 ASP A N 1
ATOM 2695 C CA . ASP A 1 329 ? -7.306 15.007 4.747 1.00 97.56 329 ASP A CA 1
ATOM 2696 C C . ASP A 1 329 ? -7.704 14.925 6.227 1.00 97.56 329 ASP A C 1
ATOM 2698 O O . ASP A 1 329 ? -7.316 14.012 6.957 1.00 97.56 329 ASP A O 1
ATOM 2702 N N . ALA A 1 330 ? -8.569 15.846 6.664 1.00 96.06 330 ALA A N 1
ATOM 2703 C CA . ALA A 1 330 ? -8.947 15.976 8.072 1.00 96.06 330 ALA A CA 1
ATOM 2704 C C . ALA A 1 330 ? -9.596 14.710 8.662 1.00 96.06 330 ALA A C 1
ATOM 2706 O O . ALA A 1 330 ? -9.460 14.464 9.859 1.00 96.06 330 ALA A O 1
ATOM 2707 N N . HIS A 1 331 ? -10.283 13.909 7.839 1.00 97.44 331 HIS A N 1
ATOM 2708 C CA . HIS A 1 331 ? -10.899 12.651 8.271 1.00 97.44 331 HIS A CA 1
ATOM 2709 C C . HIS A 1 331 ? -9.885 11.507 8.440 1.00 97.44 331 HIS A C 1
ATOM 2711 O O . HIS A 1 331 ? -10.200 10.551 9.142 1.00 97.44 331 HIS A O 1
ATOM 2717 N N . GLY A 1 332 ? -8.710 11.597 7.803 1.00 97.94 332 GLY A N 1
ATOM 2718 C CA . GLY A 1 332 ? -7.651 10.588 7.841 1.00 97.94 332 GLY A CA 1
ATOM 2719 C C . GLY A 1 332 ? -6.700 10.765 9.028 1.00 97.94 332 GLY A C 1
ATOM 2720 O O . GLY A 1 332 ? -7.080 11.274 10.084 1.00 97.94 332 GLY A O 1
ATOM 2721 N N . LEU A 1 333 ? -5.438 10.367 8.859 1.00 98.50 333 LEU A N 1
ATOM 2722 C CA . LEU A 1 333 ? -4.461 10.267 9.954 1.00 98.50 333 LEU A CA 1
ATOM 2723 C C . LEU A 1 333 ? -3.892 11.613 10.435 1.00 98.50 333 LEU A C 1
ATOM 2725 O O . LEU A 1 333 ? -3.419 11.701 11.563 1.00 98.50 333 LEU A O 1
ATOM 2729 N N . ALA A 1 334 ? -3.970 12.670 9.622 1.00 97.50 334 ALA A N 1
ATOM 2730 C CA . ALA A 1 334 ? -3.329 13.952 9.918 1.00 97.50 334 ALA A CA 1
ATOM 2731 C C . ALA A 1 334 ? -3.817 14.570 11.236 1.00 97.50 334 ALA A C 1
ATOM 2733 O O . ALA A 1 334 ? -5.026 14.734 11.435 1.00 97.50 334 ALA A O 1
ATOM 2734 N N . PHE A 1 335 ? -2.891 14.950 12.117 1.00 97.00 335 PHE A N 1
ATOM 2735 C CA . PHE A 1 335 ? -3.181 15.624 13.384 1.00 97.00 335 PHE A CA 1
ATOM 2736 C C . PHE A 1 335 ? -4.235 14.897 14.246 1.00 97.00 335 PHE A C 1
ATOM 2738 O O . PHE A 1 335 ? -5.176 15.505 14.767 1.00 97.00 335 PHE A O 1
ATOM 2745 N N . PHE A 1 336 ? -4.129 13.564 14.311 1.00 98.06 336 PHE A N 1
ATOM 2746 C CA . PHE A 1 336 ? -5.232 12.665 14.665 1.00 98.06 336 PHE A CA 1
ATOM 2747 C C . PHE A 1 336 ? -5.930 12.980 15.997 1.00 98.06 336 PHE A C 1
ATOM 2749 O O . PHE A 1 336 ? -7.159 13.043 16.053 1.00 98.06 336 PHE A O 1
ATOM 2756 N N . ASP A 1 337 ? -5.148 13.197 17.056 1.00 97.31 337 ASP A N 1
ATOM 2757 C CA . ASP A 1 337 ? -5.616 13.424 18.429 1.00 97.31 337 ASP A CA 1
ATOM 2758 C C . ASP A 1 337 ? -5.376 14.866 18.918 1.00 97.31 337 ASP A C 1
ATOM 2760 O O . ASP A 1 337 ? -5.382 15.151 20.120 1.00 97.31 337 ASP A O 1
ATOM 2764 N N . GLY A 1 338 ? -5.180 15.793 17.974 1.00 96.06 338 GLY A N 1
ATOM 2765 C CA . GLY A 1 338 ? -4.781 17.176 18.239 1.00 96.06 338 GLY A CA 1
ATOM 2766 C C . GLY A 1 338 ? -3.277 17.367 18.454 1.00 96.06 338 GLY A C 1
ATOM 2767 O O . GLY A 1 338 ? -2.866 18.426 18.934 1.00 96.06 338 GLY A O 1
ATOM 2768 N N . THR A 1 339 ? -2.470 16.362 18.110 1.00 96.62 339 THR A N 1
ATOM 2769 C CA . THR A 1 339 ? -1.005 16.425 18.020 1.00 96.62 339 THR A CA 1
ATOM 2770 C C . THR A 1 339 ? -0.521 15.783 16.717 1.00 96.62 339 THR A C 1
ATOM 2772 O O . THR A 1 339 ? -1.300 15.126 16.024 1.00 96.62 339 THR A O 1
ATOM 2775 N N . HIS A 1 340 ? 0.763 15.951 16.394 1.00 97.00 340 HIS A N 1
ATOM 2776 C CA . HIS A 1 340 ? 1.428 15.200 15.327 1.00 97.00 340 HIS A CA 1
ATOM 2777 C C . HIS A 1 340 ? 1.637 13.747 15.780 1.00 97.00 340 HIS A C 1
ATOM 2779 O O . HIS A 1 340 ? 2.649 13.394 16.388 1.00 97.00 340 HIS A O 1
ATOM 2785 N N . LEU A 1 341 ? 0.584 12.940 15.600 1.00 97.75 341 LEU A N 1
ATOM 2786 C CA . LEU A 1 341 ? 0.499 11.580 16.129 1.00 97.75 341 LEU A CA 1
ATOM 2787 C C . LEU A 1 341 ? 1.183 10.579 15.195 1.00 97.75 341 LEU A C 1
ATOM 2789 O O . LEU A 1 341 ? 2.126 9.905 15.613 1.00 97.75 341 LEU A O 1
ATOM 2793 N N . TYR A 1 342 ? 0.689 10.498 13.955 1.00 98.69 342 TYR A N 1
ATOM 2794 C CA . TYR A 1 342 ? 1.198 9.598 12.919 1.00 98.69 342 TYR A CA 1
ATOM 2795 C C . TYR A 1 342 ? 2.344 10.233 12.139 1.00 98.69 342 TYR A C 1
ATOM 2797 O O . TYR A 1 342 ? 3.296 9.544 11.786 1.00 98.69 342 TYR A O 1
ATOM 2805 N N . GLU A 1 343 ? 2.258 11.533 11.877 1.00 98.44 343 GLU A N 1
ATOM 2806 C CA . GLU A 1 343 ? 3.306 12.327 11.254 1.00 98.44 343 GLU A CA 1
ATOM 2807 C C . GLU A 1 343 ? 4.343 12.824 12.264 1.00 98.44 343 GLU A C 1
ATOM 2809 O O . GLU A 1 343 ? 4.066 12.960 13.457 1.00 98.44 343 GLU A O 1
ATOM 2814 N N . HIS A 1 344 ? 5.544 13.133 11.780 1.00 97.00 344 HIS A N 1
ATOM 2815 C CA . HIS A 1 344 ? 6.563 13.778 12.605 1.00 97.00 344 HIS A CA 1
ATOM 2816 C C . HIS A 1 344 ? 6.219 15.262 12.847 1.00 97.00 344 HIS A C 1
ATOM 2818 O O . HIS A 1 344 ? 5.764 15.954 11.937 1.00 97.00 344 HIS A O 1
ATOM 2824 N N . GLU A 1 345 ? 6.460 15.773 14.061 1.00 96.25 345 GLU A N 1
ATOM 2825 C CA . GLU A 1 345 ? 6.115 17.157 14.432 1.00 96.25 345 GLU A CA 1
ATOM 2826 C C . GLU A 1 345 ? 6.950 18.220 13.706 1.00 96.25 345 GLU A C 1
ATOM 2828 O O . GLU A 1 345 ? 6.446 19.274 13.318 1.00 96.25 345 GLU A O 1
ATOM 2833 N N . ASP A 1 346 ? 8.237 17.940 13.493 1.00 96.31 346 ASP A N 1
ATOM 2834 C CA . ASP A 1 346 ? 9.104 18.793 12.690 1.00 96.31 346 ASP A CA 1
ATOM 2835 C C . ASP A 1 346 ? 8.778 18.610 11.208 1.00 96.31 346 ASP A C 1
ATOM 2837 O O . ASP A 1 346 ? 9.078 17.572 10.618 1.00 96.31 346 ASP A O 1
ATOM 2841 N N . VAL A 1 347 ? 8.213 19.647 10.593 1.00 94.50 347 VAL A N 1
ATOM 2842 C CA . VAL A 1 347 ? 7.819 19.673 9.176 1.00 94.50 347 VAL A CA 1
ATOM 2843 C C . VAL A 1 347 ? 8.964 19.371 8.208 1.00 94.50 347 VAL A C 1
ATOM 2845 O O . VAL A 1 347 ? 8.714 18.912 7.095 1.00 94.50 347 VAL A O 1
ATOM 2848 N N . ARG A 1 348 ? 10.223 19.585 8.612 1.00 95.44 348 ARG A N 1
ATOM 2849 C CA . ARG A 1 348 ? 11.398 19.254 7.790 1.00 95.44 348 ARG A CA 1
ATOM 2850 C C . ARG A 1 348 ? 11.590 17.746 7.633 1.00 95.44 348 ARG A C 1
ATOM 2852 O O . ARG A 1 348 ? 12.222 17.324 6.674 1.00 95.44 348 ARG A O 1
ATOM 2859 N N . GLN A 1 349 ? 11.026 16.957 8.544 1.00 94.25 349 GLN A N 1
ATOM 2860 C CA . GLN A 1 349 ? 11.065 15.491 8.544 1.00 94.25 349 GLN A CA 1
ATOM 2861 C C . GLN A 1 349 ? 9.676 14.876 8.316 1.00 94.25 349 GLN A C 1
ATOM 2863 O O . GLN A 1 349 ? 9.566 13.781 7.781 1.00 94.25 349 GLN A O 1
ATOM 2868 N N . GLY A 1 350 ? 8.611 15.586 8.694 1.00 95.19 350 GLY A N 1
ATOM 2869 C CA . GLY A 1 350 ? 7.233 15.096 8.683 1.00 95.19 350 GLY A CA 1
ATOM 2870 C C . GLY A 1 350 ? 6.403 15.474 7.461 1.00 95.19 350 GLY A C 1
ATOM 2871 O O . GLY A 1 350 ? 5.211 15.185 7.452 1.00 95.19 350 GLY A O 1
ATOM 2872 N N . PHE A 1 351 ? 6.962 16.146 6.450 1.00 96.94 351 PHE A N 1
ATOM 2873 C CA . PHE A 1 351 ? 6.180 16.639 5.309 1.00 96.94 351 PHE A CA 1
ATOM 2874 C C . PHE A 1 351 ? 6.949 16.596 3.986 1.00 96.94 351 PHE A C 1
ATOM 2876 O O . PHE A 1 351 ? 8.068 17.106 3.906 1.00 96.94 351 PHE A O 1
ATOM 2883 N N . HIS A 1 352 ? 6.335 16.050 2.932 1.00 96.06 352 HIS A N 1
ATOM 2884 C CA . HIS A 1 352 ? 6.863 16.107 1.569 1.00 96.06 352 HIS A CA 1
ATOM 2885 C C . HIS A 1 352 ? 6.478 17.437 0.899 1.00 96.06 352 HIS A C 1
ATOM 2887 O O . HIS A 1 352 ? 5.294 17.674 0.626 1.00 96.06 352 HIS A O 1
ATOM 2893 N N . PRO A 1 353 ? 7.452 18.317 0.593 1.00 92.88 353 PRO A N 1
ATOM 2894 C CA . PRO A 1 353 ? 7.162 19.658 0.095 1.00 92.88 353 PRO A CA 1
ATOM 2895 C C . PRO A 1 353 ? 6.543 19.656 -1.304 1.00 92.88 353 PRO A C 1
ATOM 2897 O O . PRO A 1 353 ? 5.678 20.495 -1.554 1.00 92.88 353 PRO A O 1
ATOM 2900 N N . ASP A 1 354 ? 6.921 18.730 -2.183 1.00 92.62 354 ASP A N 1
ATOM 2901 C CA . ASP A 1 354 ? 6.423 18.710 -3.563 1.00 92.62 354 ASP A CA 1
ATOM 2902 C C . ASP A 1 354 ? 5.071 17.995 -3.678 1.00 92.62 354 ASP A C 1
ATOM 2904 O O . ASP A 1 354 ? 4.197 18.443 -4.417 1.00 92.62 354 ASP A O 1
ATOM 2908 N N . TRP A 1 355 ? 4.840 16.955 -2.872 1.00 93.81 355 TRP A N 1
ATOM 2909 C CA . TRP A 1 355 ? 3.595 16.171 -2.894 1.00 93.81 355 TRP A CA 1
ATOM 2910 C C . TRP A 1 355 ? 2.489 16.739 -2.004 1.00 93.81 355 TRP A C 1
ATOM 2912 O O . TRP A 1 355 ? 1.321 16.389 -2.165 1.00 93.81 355 TRP A O 1
ATOM 2922 N N . LYS A 1 356 ? 2.847 17.631 -1.073 1.00 95.31 356 LYS A N 1
ATOM 2923 C CA . LYS A 1 356 ? 1.942 18.217 -0.071 1.00 95.31 356 LYS A CA 1
ATOM 2924 C C . LYS A 1 356 ? 1.281 17.172 0.839 1.00 95.31 356 LYS A C 1
ATOM 2926 O O . LYS A 1 356 ? 0.121 17.317 1.231 1.00 95.31 356 LYS A O 1
ATOM 2931 N N . THR A 1 357 ? 2.037 16.138 1.192 1.00 97.25 357 THR A N 1
ATOM 2932 C CA . THR A 1 357 ? 1.618 15.017 2.043 1.00 97.25 357 THR A CA 1
ATOM 2933 C C . THR A 1 357 ? 2.472 14.932 3.306 1.00 97.25 357 THR A C 1
ATOM 2935 O O . THR A 1 357 ? 3.590 15.448 3.354 1.00 97.25 357 THR A O 1
ATOM 2938 N N . TYR A 1 358 ? 1.936 14.301 4.348 1.00 98.38 358 TYR A N 1
ATOM 2939 C CA . TYR A 1 358 ? 2.655 14.032 5.589 1.00 98.38 358 TYR A CA 1
ATOM 2940 C C . TYR A 1 358 ? 3.468 12.743 5.492 1.00 98.38 358 TYR A C 1
ATOM 2942 O O . TYR A 1 358 ? 3.048 11.787 4.846 1.00 98.38 358 TYR A O 1
ATOM 2950 N N . ILE A 1 359 ? 4.613 12.719 6.168 1.00 98.25 359 ILE A N 1
ATOM 2951 C CA . ILE A 1 359 ? 5.507 11.564 6.284 1.00 98.25 359 ILE A CA 1
ATOM 2952 C C . ILE A 1 359 ? 5.266 10.920 7.645 1.00 98.25 359 ILE A C 1
ATOM 2954 O O . ILE A 1 359 ? 5.198 11.623 8.658 1.00 98.25 359 ILE A O 1
ATOM 2958 N N . PHE A 1 360 ? 5.149 9.593 7.673 1.00 98.62 360 PHE A N 1
ATOM 2959 C CA . PHE A 1 360 ? 5.016 8.846 8.919 1.00 98.62 360 PHE A CA 1
ATOM 2960 C C . PHE A 1 360 ? 6.228 9.044 9.836 1.00 98.62 360 PHE A C 1
ATOM 2962 O O . PHE A 1 360 ? 7.377 9.070 9.398 1.00 98.62 360 PHE A O 1
ATOM 2969 N N . ASN A 1 361 ? 5.980 9.136 11.139 1.00 98.38 361 ASN A N 1
ATOM 2970 C CA . ASN A 1 361 ? 7.023 9.129 12.150 1.00 98.38 361 ASN A CA 1
ATOM 2971 C C . ASN A 1 361 ? 7.478 7.687 12.423 1.00 98.38 361 ASN A C 1
ATOM 2973 O O . ASN A 1 361 ? 7.017 7.050 13.370 1.00 98.38 361 ASN A O 1
ATOM 2977 N N . TYR A 1 362 ? 8.386 7.171 11.592 1.00 98.19 362 TYR A N 1
ATOM 2978 C CA . TYR A 1 362 ? 8.901 5.796 11.693 1.00 98.19 362 TYR A CA 1
ATOM 2979 C C . TYR A 1 362 ? 9.605 5.493 13.028 1.00 98.19 362 TYR A C 1
ATOM 2981 O O . TYR A 1 362 ? 9.667 4.336 13.450 1.00 98.19 362 TYR A O 1
ATOM 2989 N N . GLY A 1 363 ? 10.103 6.528 13.714 1.00 97.19 363 GLY A N 1
ATOM 2990 C CA . GLY A 1 363 ? 10.728 6.411 15.033 1.00 97.19 363 GLY A CA 1
ATOM 2991 C C . GLY A 1 363 ? 9.727 6.143 16.157 1.00 97.19 363 GLY A C 1
ATOM 2992 O O . GLY A 1 363 ? 10.115 5.692 17.235 1.00 97.19 363 GLY A O 1
ATOM 2993 N N . ARG A 1 364 ? 8.432 6.382 15.920 1.00 98.19 364 ARG A N 1
ATOM 2994 C CA . ARG A 1 364 ? 7.379 6.143 16.904 1.00 98.19 364 ARG A CA 1
ATOM 2995 C C . ARG A 1 364 ? 6.889 4.701 16.836 1.00 98.19 364 ARG A C 1
ATOM 2997 O O . ARG A 1 364 ? 6.382 4.244 15.813 1.00 98.19 364 ARG A O 1
ATOM 3004 N N . ASN A 1 365 ? 7.003 4.004 17.959 1.00 98.19 365 ASN A N 1
ATOM 3005 C CA . ASN A 1 365 ? 6.716 2.577 18.076 1.00 98.19 365 ASN A CA 1
ATOM 3006 C C . ASN A 1 365 ? 5.316 2.194 17.575 1.00 98.19 365 ASN A C 1
ATOM 3008 O O . ASN A 1 365 ? 5.186 1.291 16.751 1.00 98.19 365 ASN A O 1
ATOM 3012 N N . GLU A 1 366 ? 4.277 2.903 18.004 1.00 98.44 366 GLU A N 1
ATOM 3013 C CA . GLU A 1 366 ? 2.897 2.597 17.617 1.00 98.44 366 GLU A CA 1
ATOM 3014 C C . GLU A 1 366 ? 2.631 2.863 16.127 1.00 98.44 366 GLU A C 1
ATOM 3016 O O . GLU A 1 366 ? 1.868 2.134 15.496 1.00 98.44 366 GLU A O 1
ATOM 3021 N N . VAL A 1 367 ? 3.303 3.860 15.535 1.00 98.69 367 VAL A N 1
ATOM 3022 C CA . VAL A 1 367 ? 3.233 4.142 14.089 1.00 98.69 367 VAL A CA 1
ATOM 3023 C C . VAL A 1 367 ? 3.905 3.021 13.302 1.00 98.69 367 VAL A C 1
ATOM 3025 O O . VAL A 1 367 ? 3.347 2.534 12.319 1.00 98.69 367 VAL A O 1
ATOM 3028 N N . ARG A 1 368 ? 5.064 2.543 13.769 1.00 98.25 368 ARG A N 1
ATOM 3029 C CA . ARG A 1 368 ? 5.719 1.359 13.204 1.00 98.25 368 ARG A CA 1
ATOM 3030 C C . ARG A 1 368 ? 4.819 0.126 13.304 1.00 98.25 368 ARG A C 1
ATOM 3032 O O . ARG A 1 368 ? 4.650 -0.568 12.308 1.00 98.25 368 ARG A O 1
ATOM 3039 N N . SER A 1 369 ? 4.198 -0.120 14.459 1.00 98.25 369 SER A N 1
ATOM 3040 C CA . SER A 1 369 ? 3.251 -1.229 14.646 1.00 98.25 369 SER A CA 1
ATOM 3041 C C . SER A 1 369 ? 2.044 -1.125 13.708 1.00 98.25 369 SER A C 1
ATOM 3043 O O . SER A 1 369 ? 1.683 -2.117 13.077 1.00 98.25 369 SER A O 1
ATOM 3045 N N . PHE A 1 370 ? 1.472 0.071 13.540 1.00 98.81 370 PHE A N 1
ATOM 3046 C CA . PHE A 1 370 ? 0.399 0.332 12.578 1.00 98.81 370 PHE A CA 1
ATOM 3047 C C . PHE A 1 370 ? 0.812 -0.039 11.146 1.00 98.81 370 PHE A C 1
ATOM 3049 O O . PHE A 1 370 ? 0.106 -0.799 10.480 1.00 98.81 370 PHE A O 1
ATOM 3056 N N . LEU A 1 371 ? 1.970 0.443 10.685 1.00 98.75 371 LEU A N 1
ATOM 3057 C CA . LEU A 1 371 ? 2.449 0.182 9.328 1.00 98.75 371 LEU A CA 1
ATOM 3058 C C . LEU A 1 371 ? 2.792 -1.298 9.113 1.00 98.75 371 LEU A C 1
ATOM 3060 O O . LEU A 1 371 ? 2.305 -1.888 8.149 1.00 98.75 371 LEU A O 1
ATOM 3064 N N . LEU A 1 372 ? 3.548 -1.923 10.023 1.00 98.62 372 LEU A N 1
ATOM 3065 C CA . LEU A 1 372 ? 3.864 -3.358 9.954 1.00 98.62 372 LEU A CA 1
ATOM 3066 C C . LEU A 1 372 ? 2.589 -4.207 9.923 1.00 98.62 372 LEU A C 1
ATOM 3068 O O . LEU A 1 372 ? 2.469 -5.127 9.117 1.00 98.62 372 LEU A O 1
ATOM 3072 N N . SER A 1 373 ? 1.601 -3.845 10.746 1.00 98.75 373 SER A N 1
ATOM 3073 C CA . SER A 1 373 ? 0.297 -4.499 10.739 1.00 98.75 373 SER A CA 1
ATOM 3074 C C . SER A 1 373 ? -0.469 -4.285 9.441 1.00 98.75 373 SER A C 1
ATOM 3076 O O . SER A 1 373 ? -1.176 -5.196 9.023 1.00 98.75 373 SER A O 1
ATOM 3078 N N . SER A 1 374 ? -0.345 -3.128 8.785 1.00 98.75 374 SER A N 1
ATOM 3079 C CA . SER A 1 374 ? -0.996 -2.896 7.489 1.00 98.75 374 SER A CA 1
ATOM 3080 C C . SER A 1 374 ? -0.418 -3.777 6.385 1.00 98.75 374 SER A C 1
ATOM 3082 O O . SER A 1 374 ? -1.179 -4.307 5.586 1.00 98.75 374 SER A O 1
ATOM 3084 N N . ALA A 1 375 ? 0.897 -4.007 6.371 1.00 98.62 375 ALA A N 1
ATOM 3085 C CA . ALA A 1 375 ? 1.513 -4.947 5.441 1.00 98.62 375 ALA A CA 1
ATOM 3086 C C . ALA A 1 375 ? 1.036 -6.384 5.694 1.00 98.62 375 ALA A C 1
ATOM 3088 O O . ALA A 1 375 ? 0.531 -7.041 4.784 1.00 98.62 375 ALA A O 1
ATOM 3089 N N . MET A 1 376 ? 1.143 -6.847 6.944 1.00 98.69 376 MET A N 1
ATOM 3090 C CA . MET A 1 376 ? 0.727 -8.198 7.335 1.00 98.69 376 MET A CA 1
ATOM 3091 C C . MET A 1 376 ? -0.748 -8.455 7.074 1.00 98.69 376 MET A C 1
ATOM 3093 O O . MET A 1 376 ? -1.107 -9.542 6.650 1.00 98.69 376 MET A O 1
ATOM 3097 N N . PHE A 1 377 ? -1.599 -7.449 7.255 1.00 98.88 377 PHE A N 1
ATOM 3098 C CA . PHE A 1 377 ? -3.023 -7.553 6.970 1.00 98.88 377 PHE A CA 1
ATOM 3099 C C . PHE A 1 377 ? -3.317 -8.002 5.533 1.00 98.88 377 PHE A C 1
ATOM 3101 O O . PHE A 1 377 ? -4.151 -8.882 5.330 1.00 98.88 377 PHE A O 1
ATOM 3108 N N . TRP A 1 378 ? -2.626 -7.441 4.538 1.00 98.94 378 TRP A N 1
ATOM 3109 C CA . TRP A 1 378 ? -2.820 -7.827 3.137 1.00 98.94 378 TRP A CA 1
ATOM 3110 C C . TRP A 1 378 ? -2.328 -9.251 2.860 1.00 98.94 378 TRP A C 1
ATOM 3112 O O . TRP A 1 378 ? -3.006 -10.004 2.161 1.00 98.94 378 TRP A O 1
ATOM 3122 N N . LEU A 1 379 ? -1.200 -9.641 3.457 1.00 98.75 379 LEU A N 1
ATOM 3123 C CA . LEU A 1 379 ? -0.640 -10.989 3.318 1.00 98.75 379 LEU A CA 1
ATOM 3124 C C . LEU A 1 379 ? -1.515 -12.049 4.017 1.00 98.75 379 LEU A C 1
ATOM 3126 O O . LEU A 1 379 ? -1.843 -13.068 3.418 1.00 98.75 379 LEU A O 1
ATOM 3130 N N . ASP A 1 380 ? -1.943 -11.781 5.255 1.00 97.88 380 ASP A N 1
ATOM 3131 C CA . ASP A 1 380 ? -2.718 -12.697 6.101 1.00 97.88 380 ASP A CA 1
ATOM 3132 C C . ASP A 1 380 ? -4.183 -12.808 5.645 1.00 97.88 380 ASP A C 1
ATOM 3134 O O . ASP A 1 380 ? -4.726 -13.906 5.548 1.00 97.88 380 ASP A O 1
ATOM 3138 N N . ARG A 1 381 ? -4.865 -11.675 5.409 1.00 98.38 381 ARG A N 1
ATOM 3139 C CA . ARG A 1 381 ? -6.330 -11.644 5.217 1.00 98.38 381 ARG A CA 1
ATOM 3140 C C . ARG A 1 381 ? -6.765 -11.728 3.764 1.00 98.38 381 ARG A C 1
ATOM 3142 O O . ARG A 1 381 ? -7.880 -12.171 3.510 1.00 98.38 381 ARG A O 1
ATOM 3149 N N . TYR A 1 382 ? -5.913 -11.305 2.834 1.00 98.88 382 TYR A N 1
ATOM 3150 C CA . TYR A 1 382 ? -6.229 -11.269 1.404 1.00 98.88 382 TYR A CA 1
ATOM 3151 C C . TYR A 1 382 ? -5.326 -12.170 0.564 1.00 98.88 382 TYR A C 1
ATOM 3153 O O . TYR A 1 382 ? -5.426 -12.116 -0.654 1.00 98.88 382 TYR A O 1
ATOM 3161 N N . HIS A 1 383 ? -4.470 -12.983 1.196 1.00 98.81 383 HIS A N 1
ATOM 3162 C CA . HIS A 1 383 ? -3.574 -13.945 0.542 1.00 98.81 383 HIS A CA 1
ATOM 3163 C C . HIS A 1 383 ? -2.634 -13.327 -0.508 1.00 98.81 383 HIS A C 1
ATOM 3165 O O . HIS A 1 383 ? -2.152 -14.023 -1.394 1.00 98.81 383 HIS A O 1
ATOM 3171 N N . ILE A 1 384 ? -2.339 -12.030 -0.410 1.00 98.88 384 ILE A N 1
ATOM 3172 C CA . ILE A 1 384 ? -1.495 -11.328 -1.382 1.00 98.88 384 ILE A CA 1
ATOM 3173 C C . ILE A 1 384 ? -0.099 -11.972 -1.455 1.00 98.88 384 ILE A C 1
ATOM 3175 O O . ILE A 1 384 ? 0.491 -12.325 -0.430 1.00 98.88 384 ILE A O 1
ATOM 3179 N N . ASP A 1 385 ? 0.432 -12.130 -2.670 1.00 98.88 385 ASP A N 1
ATOM 3180 C CA . ASP A 1 385 ? 1.684 -12.853 -2.938 1.00 98.88 385 ASP A CA 1
ATOM 3181 C C . ASP A 1 385 ? 2.920 -11.949 -2.904 1.00 98.88 385 ASP A C 1
ATOM 3183 O O . ASP A 1 385 ? 4.056 -12.427 -2.813 1.00 98.88 385 ASP A O 1
ATOM 3187 N N . GLY A 1 386 ? 2.726 -10.635 -2.967 1.00 98.75 386 GLY A N 1
ATOM 3188 C CA . GLY A 1 386 ? 3.816 -9.687 -2.833 1.00 98.75 386 GLY A CA 1
ATOM 3189 C C . GLY A 1 386 ? 3.381 -8.248 -2.610 1.00 98.75 386 GLY A C 1
ATOM 3190 O O . GLY A 1 386 ? 2.252 -7.859 -2.901 1.00 98.75 386 GLY A O 1
ATOM 3191 N N . LEU A 1 387 ? 4.310 -7.450 -2.091 1.00 98.88 387 LEU A N 1
ATOM 3192 C CA . LEU A 1 387 ? 4.112 -6.023 -1.849 1.00 98.88 387 LEU A CA 1
ATOM 3193 C C . LEU A 1 387 ? 5.199 -5.225 -2.562 1.00 98.88 387 LEU A C 1
ATOM 3195 O O . LEU A 1 387 ? 6.390 -5.466 -2.340 1.00 98.88 387 LEU A O 1
ATOM 3199 N N . ARG A 1 388 ? 4.793 -4.254 -3.378 1.00 98.88 388 ARG A N 1
ATOM 3200 C CA . ARG A 1 388 ? 5.689 -3.278 -3.999 1.00 98.88 388 ARG A CA 1
ATOM 3201 C C . ARG A 1 388 ? 5.613 -1.957 -3.239 1.00 98.88 388 ARG A C 1
ATOM 3203 O O . ARG A 1 388 ? 4.528 -1.461 -2.956 1.00 98.88 388 ARG A O 1
ATOM 3210 N N . VAL A 1 389 ? 6.767 -1.406 -2.876 1.00 98.69 389 VAL A N 1
ATOM 3211 C CA . VAL A 1 389 ? 6.889 -0.116 -2.189 1.00 98.69 389 VAL A CA 1
ATOM 3212 C C . VAL A 1 389 ? 7.378 0.928 -3.182 1.00 98.69 389 VAL A C 1
ATOM 3214 O O . VAL A 1 389 ? 8.494 0.826 -3.699 1.00 98.69 389 VAL A O 1
ATOM 3217 N N . ASP A 1 390 ? 6.525 1.920 -3.426 1.00 94.94 390 ASP A N 1
ATOM 3218 C CA . ASP A 1 390 ? 6.827 3.094 -4.243 1.00 94.94 390 ASP A CA 1
ATOM 3219 C C . ASP A 1 390 ? 7.753 4.074 -3.523 1.00 94.94 390 ASP A C 1
ATOM 3221 O O . ASP A 1 390 ? 7.661 4.252 -2.302 1.00 94.94 390 ASP A O 1
ATOM 3225 N N . ALA A 1 391 ? 8.605 4.744 -4.296 1.00 93.94 391 ALA A N 1
ATOM 3226 C CA . ALA A 1 391 ? 9.419 5.873 -3.887 1.00 93.94 391 ALA A CA 1
ATOM 3227 C C . ALA A 1 391 ? 10.190 5.635 -2.583 1.00 93.94 391 ALA A C 1
ATOM 3229 O O . ALA A 1 391 ? 10.241 6.500 -1.709 1.00 93.94 391 ALA A O 1
ATOM 3230 N N . VAL A 1 392 ? 10.859 4.485 -2.450 1.00 97.69 392 VAL A N 1
ATOM 3231 C CA . VAL A 1 392 ? 11.647 4.133 -1.253 1.00 97.69 392 VAL A CA 1
ATOM 3232 C C . VAL A 1 392 ? 12.709 5.198 -0.952 1.00 97.69 392 VAL A C 1
ATOM 3234 O O . VAL A 1 392 ? 13.001 5.483 0.209 1.00 97.69 392 VAL A O 1
ATOM 3237 N N . ALA A 1 393 ? 13.237 5.867 -1.981 1.00 96.31 393 ALA A N 1
ATOM 3238 C CA . ALA A 1 393 ? 14.138 7.008 -1.819 1.00 96.31 393 ALA A CA 1
ATOM 3239 C C . ALA A 1 393 ? 13.527 8.148 -0.977 1.00 96.31 393 ALA A C 1
ATOM 3241 O O . ALA A 1 393 ? 14.241 8.790 -0.207 1.00 96.31 393 ALA A O 1
ATOM 3242 N N . SER A 1 394 ? 12.212 8.376 -1.062 1.00 96.94 394 SER A N 1
ATOM 3243 C CA . SER A 1 394 ? 11.518 9.394 -0.266 1.00 96.94 394 SER A CA 1
ATOM 3244 C C . SER A 1 394 ? 11.531 9.085 1.231 1.00 96.94 394 SER A C 1
ATOM 3246 O O . SER A 1 394 ? 11.478 10.002 2.052 1.00 96.94 394 SER A O 1
ATOM 3248 N N . MET A 1 395 ? 11.647 7.803 1.579 1.00 98.31 395 MET A N 1
ATOM 3249 C CA . MET A 1 395 ? 11.760 7.330 2.953 1.00 98.31 395 MET A CA 1
ATOM 3250 C C . MET A 1 395 ? 13.208 7.375 3.440 1.00 98.31 395 MET A C 1
ATOM 3252 O O . MET A 1 395 ? 13.458 7.820 4.557 1.00 98.31 395 MET A O 1
ATOM 3256 N N . LEU A 1 396 ? 14.157 6.929 2.608 1.00 98.12 396 LEU A N 1
ATOM 3257 C CA . LEU A 1 396 ? 15.566 6.743 2.977 1.00 98.12 396 LEU A CA 1
ATOM 3258 C C . LEU A 1 396 ? 16.324 8.047 3.246 1.00 98.12 396 LEU A C 1
ATOM 3260 O O . LEU A 1 396 ? 17.332 8.020 3.953 1.00 98.12 396 LEU A O 1
ATOM 3264 N N . TYR A 1 397 ? 15.868 9.174 2.696 1.00 97.88 397 TYR A N 1
ATOM 3265 C CA . TYR A 1 397 ? 16.619 10.426 2.713 1.00 97.88 397 TYR A CA 1
ATOM 3266 C C . TYR A 1 397 ? 15.864 11.575 3.380 1.00 97.88 397 TYR A C 1
ATOM 3268 O O . TYR A 1 397 ? 14.791 11.989 2.943 1.00 97.88 397 TYR A O 1
ATOM 3276 N N . LEU A 1 398 ? 16.489 12.172 4.395 1.00 97.38 398 LEU A N 1
ATOM 3277 C CA . LEU A 1 398 ? 15.993 13.364 5.089 1.00 97.38 398 LEU A CA 1
ATOM 3278 C C . LEU A 1 398 ? 15.985 14.598 4.169 1.00 97.38 398 LEU A C 1
ATOM 3280 O O . LEU A 1 398 ? 15.139 15.483 4.317 1.00 97.38 398 LEU A O 1
ATOM 3284 N N . ASP A 1 399 ? 16.881 14.640 3.180 1.00 96.31 399 ASP A N 1
ATOM 3285 C CA . ASP A 1 399 ? 16.991 15.710 2.183 1.00 96.31 399 ASP A CA 1
ATOM 3286 C C . ASP A 1 399 ? 16.127 15.487 0.929 1.00 96.31 399 ASP A C 1
ATOM 3288 O O . ASP A 1 399 ? 16.139 16.329 0.027 1.00 96.31 399 ASP A O 1
ATOM 3292 N N . TYR A 1 400 ? 15.330 14.410 0.867 1.00 96.25 400 TYR A N 1
ATOM 3293 C CA . TYR A 1 400 ? 14.503 14.118 -0.304 1.00 96.25 400 TYR A CA 1
ATOM 3294 C C . TYR A 1 400 ? 13.587 15.297 -0.642 1.00 96.25 400 TYR A C 1
ATOM 3296 O O . TYR A 1 400 ? 12.775 15.726 0.190 1.00 96.25 400 TYR A O 1
ATOM 3304 N N . SER A 1 401 ? 13.706 15.792 -1.879 1.00 94.00 401 SER A N 1
ATOM 3305 C CA . SER A 1 401 ? 12.921 16.912 -2.412 1.00 94.00 401 SER A CA 1
ATOM 3306 C C . SER A 1 401 ? 13.115 18.243 -1.664 1.00 94.00 401 SER A C 1
ATOM 3308 O O . SER A 1 401 ? 12.240 19.107 -1.712 1.00 94.00 401 SER A O 1
ATOM 3310 N N . ARG A 1 402 ? 14.233 18.427 -0.945 1.00 95.38 402 ARG A N 1
ATOM 3311 C CA . ARG A 1 402 ? 14.504 19.616 -0.115 1.00 95.38 402 ARG A CA 1
ATOM 3312 C C . ARG A 1 402 ? 15.795 20.314 -0.525 1.00 95.38 402 ARG A C 1
ATOM 3314 O O . ARG A 1 402 ? 16.759 19.684 -0.953 1.00 95.38 402 ARG A O 1
ATOM 3321 N N . LYS A 1 403 ? 15.839 21.638 -0.367 1.00 94.88 403 LYS A N 1
ATOM 3322 C CA . LYS A 1 403 ? 17.057 22.429 -0.599 1.00 94.88 403 LYS A CA 1
ATOM 3323 C C . LYS A 1 403 ? 17.951 22.435 0.639 1.00 94.88 403 LYS A C 1
ATOM 3325 O O . LYS A 1 403 ? 17.528 22.121 1.752 1.00 94.88 403 LYS A O 1
ATOM 3330 N N . ALA A 1 404 ? 19.200 22.860 0.459 1.00 92.88 404 ALA A N 1
ATOM 3331 C CA . ALA A 1 404 ? 20.103 23.115 1.577 1.00 92.88 404 ALA A CA 1
ATOM 3332 C C . ALA A 1 404 ? 19.468 24.100 2.581 1.00 92.88 404 ALA A C 1
ATOM 3334 O O . ALA A 1 404 ? 18.973 25.156 2.192 1.00 92.88 404 ALA A O 1
ATOM 3335 N N . GLY A 1 405 ? 19.482 23.742 3.868 1.00 93.81 405 GLY A N 1
ATOM 3336 C CA . GLY A 1 405 ? 18.854 24.514 4.948 1.00 93.81 405 GLY A CA 1
ATOM 3337 C C . GLY A 1 405 ? 17.380 24.182 5.218 1.00 93.81 405 GLY A C 1
ATOM 3338 O O . GLY A 1 405 ? 16.847 24.623 6.234 1.00 93.81 405 GLY A O 1
ATOM 3339 N N . GLU A 1 406 ? 16.729 23.380 4.369 1.00 95.75 406 GLU A N 1
ATOM 3340 C CA . GLU A 1 406 ? 15.329 22.951 4.543 1.00 95.75 406 GLU A CA 1
ATOM 3341 C C . GLU A 1 406 ? 15.197 21.562 5.203 1.00 95.75 406 GLU A C 1
ATOM 3343 O O . GLU A 1 406 ? 14.086 21.087 5.421 1.00 95.75 406 GLU A O 1
ATOM 3348 N N . TRP A 1 407 ? 16.313 20.914 5.551 1.00 97.12 407 TRP A N 1
ATOM 3349 C CA . TRP A 1 407 ? 16.373 19.603 6.209 1.00 97.12 407 TRP A CA 1
ATOM 3350 C C . TRP A 1 407 ? 17.428 19.589 7.327 1.00 97.12 407 TRP A C 1
ATOM 3352 O O . TRP A 1 407 ? 18.226 20.522 7.448 1.00 97.12 407 TRP A O 1
ATOM 3362 N N . ILE A 1 408 ? 17.408 18.550 8.166 1.00 96.50 408 ILE A N 1
ATOM 3363 C CA . ILE A 1 408 ? 18.340 18.361 9.290 1.00 96.50 408 ILE A CA 1
ATOM 3364 C C . ILE A 1 408 ? 19.026 17.004 9.121 1.00 96.50 408 ILE A C 1
ATOM 3366 O O . ILE A 1 408 ? 18.324 16.038 8.821 1.00 96.50 408 ILE A O 1
ATOM 3370 N N . PRO A 1 409 ? 20.351 16.903 9.317 1.00 97.12 409 PRO A N 1
ATOM 3371 C CA . PRO A 1 409 ? 21.033 15.618 9.293 1.00 97.12 409 PRO A CA 1
ATOM 3372 C C . PRO A 1 409 ? 20.646 14.717 10.464 1.00 97.12 409 PRO A C 1
ATOM 3374 O O . PRO A 1 409 ? 20.205 15.183 11.516 1.00 97.12 409 PRO A O 1
ATOM 3377 N N . ASN A 1 410 ? 20.867 13.416 10.282 1.00 97.19 410 ASN A N 1
ATOM 3378 C CA . ASN A 1 410 ? 20.737 12.428 11.345 1.00 97.19 410 ASN A CA 1
ATOM 3379 C C . ASN A 1 410 ? 21.802 12.636 12.439 1.00 97.19 410 ASN A C 1
ATOM 3381 O O . ASN A 1 410 ? 22.729 13.440 12.306 1.00 97.19 410 ASN A O 1
ATOM 3385 N N . GLN A 1 411 ? 21.701 11.862 13.523 1.00 96.81 411 GLN A N 1
ATOM 3386 C CA . GLN A 1 411 ? 22.614 11.942 14.673 1.00 96.81 411 GLN A CA 1
ATOM 3387 C C . GLN A 1 411 ? 24.108 11.726 14.343 1.00 96.81 411 GLN A C 1
ATOM 3389 O O . GLN A 1 411 ? 24.962 12.071 15.157 1.00 96.81 411 GLN A O 1
ATOM 3394 N N . PHE A 1 412 ? 24.439 11.188 13.164 1.00 97.94 412 PHE A N 1
ATOM 3395 C CA . PHE A 1 412 ? 25.811 10.985 12.683 1.00 97.94 412 PHE A CA 1
ATOM 3396 C C . PHE A 1 412 ? 26.254 12.026 11.640 1.00 97.94 412 PHE A C 1
ATOM 3398 O O . PHE A 1 412 ? 27.347 11.915 11.088 1.00 97.94 412 PHE A O 1
ATOM 3405 N N . GLY A 1 413 ? 25.429 13.040 11.362 1.00 97.25 413 GLY A N 1
ATOM 3406 C CA . GLY A 1 413 ? 25.712 14.082 10.372 1.00 97.25 413 GLY A CA 1
ATOM 3407 C C . GLY A 1 413 ? 25.360 13.704 8.928 1.00 97.25 413 GLY A C 1
ATOM 3408 O O . GLY A 1 413 ? 25.612 14.499 8.024 1.00 97.25 413 GLY A O 1
ATOM 3409 N N . GLY A 1 414 ? 24.790 12.518 8.705 1.00 97.12 414 GLY A N 1
ATOM 3410 C CA . GLY A 1 414 ? 24.382 12.026 7.390 1.00 97.12 414 GLY A CA 1
ATOM 3411 C C . GLY A 1 414 ? 22.966 12.451 6.992 1.00 97.12 414 GLY A C 1
ATOM 3412 O O . GLY A 1 414 ? 22.214 13.017 7.788 1.00 97.12 414 GLY A O 1
ATOM 3413 N N . ARG A 1 415 ? 22.592 12.164 5.744 1.00 97.31 415 ARG A N 1
ATOM 3414 C CA . ARG A 1 415 ? 21.247 12.437 5.196 1.00 97.31 415 ARG A CA 1
ATOM 3415 C C . ARG A 1 415 ? 20.302 11.244 5.280 1.00 97.31 415 ARG A C 1
ATOM 3417 O O . ARG A 1 415 ? 19.138 11.354 4.916 1.00 97.31 415 ARG A O 1
ATOM 3424 N N . GLU A 1 416 ? 20.808 10.109 5.734 1.00 98.12 416 GLU A N 1
ATOM 3425 C CA . GLU A 1 416 ? 20.082 8.855 5.844 1.00 98.12 416 GLU A CA 1
ATOM 3426 C C . GLU A 1 416 ? 19.047 8.949 6.970 1.00 98.12 416 GLU A C 1
ATOM 3428 O O . GLU A 1 416 ? 19.381 9.307 8.102 1.00 98.12 416 GLU A O 1
ATOM 3433 N N . ASN A 1 417 ? 17.798 8.609 6.672 1.00 98.06 417 ASN A N 1
ATOM 3434 C CA . ASN A 1 417 ? 16.722 8.507 7.648 1.00 98.06 417 ASN A CA 1
ATOM 3435 C C . ASN A 1 417 ? 16.807 7.144 8.348 1.00 98.06 417 ASN A C 1
ATOM 3437 O O . ASN A 1 417 ? 16.354 6.125 7.821 1.00 98.06 417 ASN A O 1
ATOM 3441 N N . LEU A 1 418 ? 17.448 7.115 9.517 1.00 98.19 418 LEU A N 1
ATOM 3442 C CA . LEU A 1 418 ? 17.780 5.874 10.222 1.00 98.19 418 LEU A CA 1
ATOM 3443 C C . LEU A 1 418 ? 16.526 5.124 10.678 1.00 98.19 418 LEU A C 1
ATOM 3445 O O . LEU A 1 418 ? 16.476 3.898 10.609 1.00 98.19 418 LEU A O 1
ATOM 3449 N N . GLU A 1 419 ? 15.502 5.858 11.096 1.00 98.12 419 GLU A N 1
ATOM 3450 C CA . GLU A 1 419 ? 14.225 5.325 11.545 1.00 98.12 419 GLU A CA 1
ATOM 3451 C C . GLU A 1 419 ? 13.462 4.661 10.392 1.00 98.12 419 GLU A C 1
ATOM 3453 O O . GLU A 1 419 ? 12.907 3.575 10.564 1.00 98.12 419 GLU A O 1
ATOM 3458 N N . ALA A 1 420 ? 13.471 5.270 9.200 1.00 98.25 420 ALA A N 1
ATOM 3459 C CA . ALA A 1 420 ? 12.878 4.670 8.005 1.00 98.25 420 ALA A CA 1
ATOM 3460 C C . ALA A 1 420 ? 13.652 3.429 7.535 1.00 98.25 420 ALA A C 1
ATOM 3462 O O . ALA A 1 420 ? 13.042 2.430 7.154 1.00 98.25 420 ALA A O 1
ATOM 3463 N N . ILE A 1 421 ? 14.988 3.466 7.589 1.00 98.44 421 ILE A N 1
ATOM 3464 C CA . ILE A 1 421 ? 15.837 2.312 7.259 1.00 98.44 421 ILE A CA 1
ATOM 3465 C C . ILE A 1 421 ? 15.517 1.141 8.188 1.00 98.44 421 ILE A C 1
ATOM 3467 O O . ILE A 1 421 ? 15.290 0.031 7.711 1.00 98.44 421 ILE A O 1
ATOM 3471 N N . GLU A 1 422 ? 15.460 1.379 9.499 1.00 97.88 422 GLU A N 1
ATOM 3472 C CA . GLU A 1 422 ? 15.132 0.335 10.470 1.00 97.88 422 GLU A CA 1
ATOM 3473 C C . GLU A 1 422 ? 13.708 -0.194 10.273 1.00 97.88 422 GLU A C 1
ATOM 3475 O O . GLU A 1 422 ? 13.491 -1.404 10.294 1.00 97.88 422 GLU A O 1
ATOM 3480 N N . PHE A 1 423 ? 12.744 0.685 9.987 1.00 98.56 423 PHE A N 1
ATOM 3481 C CA . PHE A 1 423 ? 11.387 0.273 9.640 1.00 98.56 423 PHE A CA 1
ATOM 3482 C C . PHE A 1 423 ? 11.353 -0.669 8.428 1.00 98.56 423 PHE A C 1
ATOM 3484 O O . PHE A 1 423 ? 10.736 -1.728 8.509 1.00 98.56 423 PHE A O 1
ATOM 3491 N N . LEU A 1 424 ? 12.029 -0.325 7.327 1.00 98.69 424 LEU A N 1
ATOM 3492 C CA . LEU A 1 424 ? 12.060 -1.151 6.115 1.00 98.69 424 LEU A CA 1
ATOM 3493 C C . LEU A 1 424 ? 12.750 -2.498 6.352 1.00 98.69 424 LEU A C 1
ATOM 3495 O O . LEU A 1 424 ? 12.278 -3.531 5.871 1.00 98.69 424 LEU A O 1
ATOM 3499 N N . ARG A 1 425 ? 13.844 -2.502 7.124 1.00 98.44 425 ARG A N 1
ATOM 3500 C CA . ARG A 1 425 ? 14.531 -3.736 7.527 1.00 98.44 425 ARG A CA 1
ATOM 3501 C C . ARG A 1 425 ? 13.595 -4.627 8.336 1.00 98.44 425 ARG A C 1
ATOM 3503 O O . ARG A 1 425 ? 13.484 -5.813 8.037 1.00 98.44 425 ARG A O 1
ATOM 3510 N N . ARG A 1 426 ? 12.880 -4.047 9.303 1.00 97.75 426 ARG A N 1
ATOM 3511 C CA . ARG A 1 426 ? 11.923 -4.767 10.146 1.00 97.75 426 ARG A CA 1
ATOM 3512 C C . ARG A 1 426 ? 10.723 -5.287 9.361 1.00 97.75 426 ARG A C 1
ATOM 3514 O O . ARG A 1 426 ? 10.332 -6.432 9.550 1.00 97.75 426 ARG A O 1
ATOM 3521 N N . PHE A 1 427 ? 10.184 -4.481 8.449 1.00 98.56 427 PHE A N 1
ATOM 3522 C CA . PHE A 1 427 ? 9.117 -4.878 7.531 1.00 98.56 427 PHE A CA 1
ATOM 3523 C C . PHE A 1 427 ? 9.502 -6.130 6.739 1.00 98.56 427 PHE A C 1
ATOM 3525 O O . PHE A 1 427 ? 8.752 -7.105 6.739 1.00 98.56 427 PHE A O 1
ATOM 3532 N N . ASN A 1 428 ? 10.681 -6.136 6.114 1.00 98.62 428 ASN A N 1
ATOM 3533 C CA . ASN A 1 428 ? 11.145 -7.304 5.370 1.00 98.62 428 ASN A CA 1
ATOM 3534 C C . ASN A 1 428 ? 11.432 -8.498 6.297 1.00 98.62 428 ASN A C 1
ATOM 3536 O O . ASN A 1 428 ? 11.057 -9.619 5.970 1.00 98.62 428 ASN A O 1
ATOM 3540 N N . GLU A 1 429 ? 12.050 -8.283 7.463 1.00 97.88 429 GLU A N 1
ATOM 3541 C CA . GLU A 1 429 ? 12.298 -9.358 8.436 1.00 97.88 429 GLU A CA 1
ATOM 3542 C C . GLU A 1 429 ? 11.002 -10.059 8.856 1.00 97.88 429 GLU A C 1
ATOM 3544 O O . GLU A 1 429 ? 10.900 -11.283 8.758 1.00 97.88 429 GLU A O 1
ATOM 3549 N N . ASP A 1 430 ? 10.016 -9.284 9.311 1.00 97.69 430 ASP A N 1
ATOM 3550 C CA . ASP A 1 430 ? 8.768 -9.823 9.836 1.00 97.69 430 ASP A CA 1
ATOM 3551 C C . ASP A 1 430 ? 7.958 -10.492 8.714 1.00 97.69 430 ASP A C 1
ATOM 3553 O O . ASP A 1 430 ? 7.505 -11.623 8.890 1.00 97.69 430 ASP A O 1
ATOM 3557 N N . THR A 1 431 ? 7.826 -9.863 7.538 1.00 98.00 431 THR A N 1
ATOM 3558 C CA . THR A 1 431 ? 7.039 -10.431 6.422 1.00 98.00 431 THR A CA 1
ATOM 3559 C C . THR A 1 431 ? 7.619 -11.736 5.887 1.00 98.00 431 THR A C 1
ATOM 3561 O O . THR A 1 431 ? 6.867 -12.695 5.743 1.00 98.00 431 THR A O 1
ATOM 3564 N N . TYR A 1 432 ? 8.936 -11.840 5.677 1.00 98.06 432 TYR A N 1
ATOM 3565 C CA . TYR A 1 432 ? 9.550 -13.103 5.242 1.00 98.06 432 TYR A CA 1
ATOM 3566 C C . TYR A 1 432 ? 9.592 -14.171 6.336 1.00 98.06 432 TYR A C 1
ATOM 3568 O O . TYR A 1 432 ? 9.664 -15.361 6.022 1.00 98.06 432 TYR A O 1
ATOM 3576 N N . LYS A 1 433 ? 9.573 -13.782 7.616 1.00 97.50 433 LYS A N 1
ATOM 3577 C CA . LYS A 1 433 ? 9.473 -14.739 8.721 1.00 97.50 433 LYS A CA 1
ATOM 3578 C C . LYS A 1 433 ? 8.108 -15.427 8.730 1.00 97.50 433 LYS A C 1
ATOM 3580 O O . LYS A 1 433 ? 8.053 -16.642 8.900 1.00 97.50 433 LYS A O 1
ATOM 3585 N N . GLU A 1 434 ? 7.035 -14.655 8.586 1.00 98.00 434 GLU A N 1
ATOM 3586 C CA . GLU A 1 434 ? 5.664 -15.173 8.650 1.00 98.00 434 GLU A CA 1
ATOM 3587 C C . GLU A 1 434 ? 5.216 -15.788 7.317 1.00 98.00 434 GLU A C 1
ATOM 3589 O O . GLU A 1 434 ? 4.508 -16.791 7.317 1.00 98.00 434 GLU A O 1
ATOM 3594 N N . HIS A 1 435 ? 5.679 -15.229 6.196 1.00 97.88 435 HIS A N 1
ATOM 3595 C CA . HIS A 1 435 ? 5.322 -15.638 4.837 1.00 97.88 435 HIS A CA 1
ATOM 3596 C C . HIS A 1 435 ? 6.582 -15.805 3.972 1.00 97.88 435 HIS A C 1
ATOM 3598 O O . HIS A 1 435 ? 6.862 -14.972 3.113 1.00 97.88 435 HIS A O 1
ATOM 3604 N N . PRO A 1 436 ? 7.388 -16.862 4.164 1.00 97.25 436 PRO A N 1
ATOM 3605 C CA . PRO A 1 436 ? 8.652 -17.047 3.438 1.00 97.25 436 PRO A CA 1
ATOM 3606 C C . PRO A 1 436 ? 8.511 -17.221 1.913 1.00 97.25 436 PRO A C 1
ATOM 3608 O O . PRO A 1 436 ? 9.515 -17.254 1.198 1.00 97.25 436 PRO A O 1
ATOM 3611 N N . GLU A 1 437 ? 7.293 -17.392 1.409 1.00 97.44 437 GLU A N 1
ATOM 3612 C CA . GLU A 1 437 ? 6.961 -17.614 0.002 1.00 97.44 437 GLU A CA 1
ATOM 3613 C C . GLU A 1 437 ? 6.485 -16.370 -0.774 1.00 97.44 437 GLU A C 1
ATOM 3615 O O . GLU A 1 437 ? 6.228 -16.476 -1.977 1.00 97.44 437 GLU A O 1
ATOM 3620 N N . ILE A 1 438 ? 6.368 -15.212 -0.119 1.00 98.12 438 ILE A N 1
ATOM 3621 C CA . ILE A 1 438 ? 6.020 -13.938 -0.776 1.00 98.12 438 ILE A CA 1
ATOM 3622 C C . ILE A 1 438 ? 7.244 -13.291 -1.431 1.00 98.12 438 ILE A C 1
ATOM 3624 O O . ILE A 1 438 ? 8.372 -13.762 -1.274 1.00 98.12 438 ILE A O 1
ATOM 3628 N N . GLN A 1 439 ? 7.034 -12.188 -2.150 1.00 98.25 439 GLN A N 1
ATOM 3629 C CA . GLN A 1 439 ? 8.106 -11.289 -2.581 1.00 98.25 439 GLN A CA 1
ATOM 3630 C C . GLN A 1 439 ? 7.799 -9.838 -2.210 1.00 98.25 439 GLN A C 1
ATOM 3632 O O . GLN A 1 439 ? 6.693 -9.344 -2.404 1.00 98.25 439 GLN A O 1
ATOM 3637 N N . THR A 1 440 ? 8.808 -9.125 -1.724 1.00 98.75 440 THR A N 1
ATOM 3638 C CA . THR A 1 440 ? 8.765 -7.668 -1.556 1.00 98.75 440 THR A CA 1
ATOM 3639 C C . THR A 1 440 ? 9.597 -6.990 -2.641 1.00 98.75 440 THR A C 1
ATOM 3641 O O . THR A 1 440 ? 10.721 -7.412 -2.935 1.00 98.75 440 THR A O 1
ATOM 3644 N N . VAL A 1 441 ? 9.058 -5.928 -3.239 1.00 98.81 441 VAL A N 1
ATOM 3645 C CA . VAL A 1 441 ? 9.678 -5.192 -4.350 1.00 98.81 441 VAL A CA 1
ATOM 3646 C C . VAL A 1 441 ? 9.859 -3.730 -3.962 1.00 98.81 441 VAL A C 1
ATOM 3648 O O . VAL A 1 441 ? 8.940 -3.107 -3.443 1.00 98.81 441 VAL A O 1
ATOM 3651 N N . ALA A 1 442 ? 11.037 -3.169 -4.216 1.00 98.69 442 ALA A N 1
ATOM 3652 C CA . ALA A 1 442 ? 11.316 -1.753 -3.987 1.00 98.69 442 ALA A CA 1
ATOM 3653 C C . ALA A 1 442 ? 11.487 -0.994 -5.304 1.00 98.69 442 ALA A C 1
ATOM 3655 O O . ALA A 1 442 ? 12.260 -1.420 -6.168 1.00 98.69 442 ALA A O 1
ATOM 3656 N N . GLU A 1 443 ? 10.866 0.177 -5.418 1.00 97.56 443 GLU A N 1
ATOM 3657 C CA . GLU A 1 443 ? 11.322 1.221 -6.336 1.00 97.56 443 GLU A CA 1
ATOM 3658 C C . GLU A 1 443 ? 12.215 2.201 -5.576 1.00 97.56 443 GLU A C 1
ATOM 3660 O O . GLU A 1 443 ? 11.788 2.904 -4.664 1.00 97.56 443 GLU A O 1
ATOM 3665 N N . GLU A 1 444 ? 13.504 2.185 -5.910 1.00 95.81 444 GLU A N 1
ATOM 3666 C CA . GLU A 1 444 ? 14.520 3.031 -5.294 1.00 95.81 444 GLU A CA 1
ATOM 3667 C C . GLU A 1 444 ? 15.426 3.582 -6.401 1.00 95.81 444 GLU A C 1
ATOM 3669 O O . GLU A 1 444 ? 16.065 2.819 -7.132 1.00 95.81 444 GLU A O 1
ATOM 3674 N N . SER A 1 445 ? 15.467 4.909 -6.526 1.00 91.50 445 SER A N 1
ATOM 3675 C CA . SER A 1 445 ? 15.970 5.629 -7.705 1.00 91.50 445 SER A CA 1
ATOM 3676 C C . SER A 1 445 ? 17.262 6.432 -7.481 1.00 91.50 445 SER A C 1
ATOM 3678 O O . SER A 1 445 ? 17.688 7.177 -8.362 1.00 91.50 445 SER A O 1
ATOM 3680 N N . THR A 1 446 ? 17.944 6.270 -6.344 1.00 87.81 446 THR A N 1
ATOM 3681 C CA . THR A 1 446 ? 19.177 7.011 -5.990 1.00 87.81 446 THR A CA 1
ATOM 3682 C C . THR A 1 446 ? 20.430 6.135 -5.908 1.00 87.81 446 THR A C 1
ATOM 3684 O O . THR A 1 446 ? 21.496 6.606 -5.511 1.00 87.81 446 THR A O 1
ATOM 3687 N N . SER A 1 447 ? 20.331 4.872 -6.336 1.00 89.12 447 SER A N 1
ATOM 3688 C CA . SER A 1 447 ? 21.411 3.876 -6.256 1.00 89.12 447 SER A CA 1
ATOM 3689 C C . SER A 1 447 ? 21.810 3.510 -4.822 1.00 89.12 447 SER A C 1
ATOM 3691 O O . SER A 1 447 ? 22.978 3.203 -4.568 1.00 89.12 447 SER A O 1
ATOM 3693 N N . TRP A 1 448 ? 20.849 3.489 -3.889 1.00 94.88 448 TRP A N 1
ATOM 3694 C CA . TRP A 1 448 ? 21.076 2.904 -2.568 1.00 94.88 448 TRP A CA 1
ATOM 3695 C C . TRP A 1 448 ? 21.596 1.465 -2.741 1.00 94.88 448 TRP A C 1
ATOM 3697 O O . TRP A 1 448 ? 21.016 0.699 -3.525 1.00 94.88 448 TRP A O 1
ATOM 3707 N N . PRO A 1 449 ? 22.698 1.082 -2.074 1.00 93.62 449 PRO A N 1
ATOM 3708 C CA . PRO A 1 449 ? 23.284 -0.237 -2.249 1.00 93.62 449 PRO A CA 1
ATOM 3709 C C . PRO A 1 449 ? 22.518 -1.299 -1.458 1.00 93.62 449 PRO A C 1
ATOM 3711 O O . PRO A 1 449 ? 22.031 -1.045 -0.358 1.00 93.62 449 PRO A O 1
ATOM 3714 N N . MET A 1 450 ? 22.513 -2.531 -1.964 1.00 97.06 450 MET A N 1
ATOM 3715 C CA . MET A 1 450 ? 22.014 -3.710 -1.252 1.00 97.06 450 MET A CA 1
ATOM 3716 C C . MET A 1 450 ? 20.524 -3.620 -0.875 1.00 97.06 450 MET A C 1
ATOM 3718 O O . MET A 1 450 ? 20.101 -4.147 0.155 1.00 97.06 450 MET A O 1
ATOM 3722 N N . VAL A 1 451 ? 19.704 -2.975 -1.707 1.00 98.50 451 VAL A N 1
ATOM 3723 C CA . VAL A 1 451 ? 18.252 -2.850 -1.471 1.00 98.50 451 VAL A CA 1
ATOM 3724 C C . VAL A 1 451 ? 17.604 -4.232 -1.416 1.00 98.50 451 VAL A C 1
ATOM 3726 O O . VAL A 1 451 ? 16.878 -4.537 -0.473 1.00 98.50 451 VAL A O 1
ATOM 3729 N N . SER A 1 452 ? 17.931 -5.095 -2.379 1.00 98.19 452 SER A N 1
ATOM 3730 C CA . SER A 1 452 ? 17.370 -6.444 -2.518 1.00 98.19 452 SER A CA 1
ATOM 3731 C C . SER A 1 452 ? 18.301 -7.540 -1.983 1.00 98.19 452 SER A C 1
ATOM 3733 O O . SER A 1 452 ? 18.444 -8.628 -2.550 1.00 98.19 452 SER A O 1
ATOM 3735 N N . ARG A 1 453 ? 19.021 -7.227 -0.900 1.00 98.06 453 ARG A N 1
ATOM 3736 C CA . ARG A 1 453 ? 19.976 -8.132 -0.249 1.00 98.06 453 ARG A CA 1
ATOM 3737 C C . ARG A 1 453 ? 19.590 -8.423 1.200 1.00 98.06 453 ARG A C 1
ATOM 3739 O O . ARG A 1 453 ? 18.939 -7.590 1.833 1.00 98.06 453 ARG A O 1
ATOM 3746 N N . PRO A 1 454 ? 20.026 -9.572 1.757 1.00 97.25 454 PRO A N 1
ATOM 3747 C CA . PRO A 1 454 ? 19.699 -9.942 3.128 1.00 97.25 454 PRO A CA 1
ATOM 3748 C C . PRO A 1 454 ? 20.178 -8.939 4.182 1.00 97.25 454 PRO A C 1
ATOM 3750 O O . PRO A 1 454 ? 21.251 -8.337 4.076 1.00 97.25 454 PRO A O 1
ATOM 3753 N N . LEU A 1 455 ? 19.415 -8.846 5.271 1.00 96.81 455 LEU A N 1
ATOM 3754 C CA . LEU A 1 455 ? 19.670 -7.921 6.378 1.00 96.81 455 LEU A CA 1
ATOM 3755 C C . LEU A 1 455 ? 21.020 -8.154 7.070 1.00 96.81 455 LEU A C 1
ATOM 3757 O O . LEU A 1 455 ? 21.664 -7.187 7.485 1.00 96.81 455 LEU A O 1
ATOM 3761 N N . TYR A 1 456 ? 21.454 -9.417 7.174 1.00 95.62 456 TYR A N 1
ATOM 3762 C CA . TYR A 1 456 ? 22.675 -9.822 7.884 1.00 95.62 456 TYR A CA 1
ATOM 3763 C C . TYR A 1 456 ? 23.975 -9.436 7.159 1.00 95.62 456 TYR A C 1
ATOM 3765 O O . TYR A 1 456 ? 25.036 -9.468 7.775 1.00 95.62 456 TYR A O 1
ATOM 3773 N N . ILE A 1 457 ? 23.904 -9.047 5.879 1.00 96.25 457 ILE A N 1
ATOM 3774 C CA . ILE A 1 457 ? 25.028 -8.438 5.142 1.00 96.25 457 ILE A CA 1
ATOM 3775 C C . ILE A 1 457 ? 24.859 -6.925 4.945 1.00 96.25 457 ILE A C 1
ATOM 3777 O O . ILE A 1 457 ? 25.613 -6.319 4.192 1.00 96.25 457 ILE A O 1
ATOM 3781 N N . GLY A 1 458 ? 23.878 -6.309 5.615 1.00 94.94 458 GLY A N 1
ATOM 3782 C CA . GLY A 1 458 ? 23.641 -4.864 5.565 1.00 94.94 458 GLY A CA 1
ATOM 3783 C C . GLY A 1 458 ? 22.613 -4.399 4.530 1.00 94.94 458 GLY A C 1
ATOM 3784 O O . GLY A 1 458 ? 22.476 -3.195 4.346 1.00 94.94 458 GLY A O 1
ATOM 3785 N N . GLY A 1 459 ? 21.878 -5.306 3.876 1.00 97.81 459 GLY A N 1
ATOM 3786 C CA . GLY A 1 459 ? 20.831 -4.924 2.922 1.00 97.81 459 GLY A CA 1
ATOM 3787 C C . GLY A 1 459 ? 19.529 -4.438 3.567 1.00 97.81 459 GLY A C 1
ATOM 3788 O O . GLY A 1 459 ? 19.356 -4.548 4.782 1.00 97.81 459 GLY A O 1
ATOM 3789 N N . LEU A 1 460 ? 18.599 -3.914 2.762 1.00 98.38 460 LEU A N 1
ATOM 3790 C CA . LEU A 1 460 ? 17.261 -3.503 3.232 1.00 98.38 460 LEU A CA 1
ATOM 3791 C C . LEU A 1 460 ? 16.274 -4.675 3.350 1.00 98.38 460 LEU A C 1
ATOM 3793 O O . LEU A 1 460 ? 15.227 -4.527 3.975 1.00 98.38 460 LEU A O 1
ATOM 3797 N N . GLY A 1 461 ? 16.622 -5.839 2.796 1.00 98.31 461 GLY A N 1
ATOM 3798 C CA . GLY A 1 461 ? 15.848 -7.071 2.921 1.00 98.31 461 GLY A CA 1
ATOM 3799 C C . GLY A 1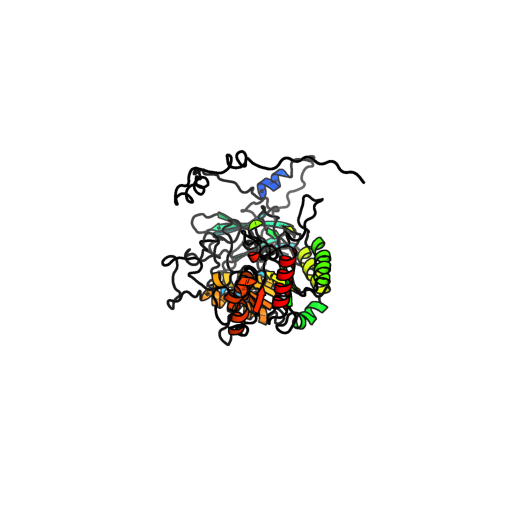 461 ? 14.787 -7.282 1.847 1.00 98.31 461 GLY A C 1
ATOM 3800 O O . GLY A 1 461 ? 14.090 -8.286 1.926 1.00 98.31 461 GLY A O 1
ATOM 3801 N N . PHE A 1 462 ? 14.661 -6.397 0.851 1.00 98.75 462 PHE A N 1
ATOM 3802 C CA . PHE A 1 462 ? 13.711 -6.617 -0.240 1.00 98.75 462 PHE A CA 1
ATOM 3803 C C . PHE A 1 462 ? 14.071 -7.868 -1.052 1.00 98.75 462 PHE A C 1
ATOM 3805 O O . PHE A 1 462 ? 15.241 -8.237 -1.174 1.00 98.75 462 PHE A O 1
ATOM 3812 N N . GLY A 1 463 ? 13.065 -8.510 -1.642 1.00 98.12 463 GLY A N 1
ATOM 3813 C CA . GLY A 1 463 ? 13.284 -9.629 -2.561 1.00 98.12 463 GLY A CA 1
ATOM 3814 C C . GLY A 1 463 ? 13.837 -9.145 -3.896 1.00 98.12 463 GLY A C 1
ATOM 3815 O O . GLY A 1 463 ? 14.774 -9.734 -4.441 1.00 98.12 463 GLY A O 1
ATOM 3816 N N . MET A 1 464 ? 13.287 -8.033 -4.394 1.00 98.62 464 MET A N 1
ATOM 3817 C CA . MET A 1 464 ? 13.618 -7.456 -5.694 1.00 98.62 464 MET A CA 1
ATOM 3818 C C . MET A 1 464 ? 13.656 -5.921 -5.678 1.00 98.62 464 MET A C 1
ATOM 3820 O O . MET A 1 464 ? 13.089 -5.272 -4.799 1.00 98.62 464 MET A O 1
ATOM 3824 N N . LYS A 1 465 ? 14.315 -5.338 -6.683 1.00 98.56 465 LYS A N 1
ATOM 3825 C CA . LYS A 1 465 ? 14.400 -3.889 -6.917 1.00 98.56 465 LYS A CA 1
ATOM 3826 C C . LYS A 1 465 ? 14.032 -3.566 -8.366 1.00 98.56 465 LYS A C 1
ATOM 3828 O O . LYS A 1 465 ? 14.502 -4.245 -9.276 1.00 98.56 465 LYS A O 1
ATOM 3833 N N . TRP A 1 466 ? 13.244 -2.523 -8.602 1.00 98.44 466 TRP A N 1
ATOM 3834 C CA . TRP A 1 466 ? 13.046 -1.973 -9.945 1.00 98.44 466 TRP A CA 1
ATOM 3835 C C . TRP A 1 466 ? 14.350 -1.388 -10.507 1.00 98.44 466 TRP A C 1
ATOM 3837 O O . TRP A 1 466 ? 15.032 -0.592 -9.859 1.00 98.44 466 TRP A O 1
ATOM 3847 N N . ASP A 1 467 ? 14.699 -1.775 -11.731 1.00 97.69 467 ASP A N 1
ATOM 3848 C CA . ASP A 1 467 ? 15.872 -1.281 -12.453 1.00 97.69 467 ASP A CA 1
ATOM 3849 C C . ASP A 1 467 ? 15.545 0.019 -13.203 1.00 97.69 467 ASP A C 1
ATOM 3851 O O . ASP A 1 467 ? 15.331 0.042 -14.418 1.00 97.69 467 ASP A O 1
ATOM 3855 N N . MET A 1 468 ? 15.473 1.121 -12.452 1.00 96.38 468 MET A N 1
ATOM 3856 C CA . MET A 1 468 ? 15.165 2.445 -13.010 1.00 96.38 468 MET A CA 1
ATOM 3857 C C . MET A 1 468 ? 16.252 2.942 -13.973 1.00 96.38 468 MET A C 1
ATOM 3859 O O . MET A 1 468 ? 15.946 3.660 -14.923 1.00 96.38 468 MET A O 1
ATOM 3863 N N . GLY A 1 469 ? 17.506 2.525 -13.758 1.00 95.31 469 GLY A N 1
ATOM 3864 C CA . GLY A 1 469 ? 18.620 2.824 -14.658 1.00 95.31 469 GLY A CA 1
ATOM 3865 C C . GLY A 1 469 ? 18.421 2.170 -16.022 1.00 95.31 469 GLY A C 1
ATOM 3866 O O . GLY A 1 469 ? 18.441 2.859 -17.040 1.00 95.31 469 GLY A O 1
ATOM 3867 N N . TRP A 1 470 ? 18.130 0.864 -16.045 1.00 97.19 470 TRP A N 1
ATOM 3868 C CA . TRP A 1 470 ? 17.778 0.163 -17.282 1.00 97.19 470 TRP A CA 1
ATOM 3869 C C . TRP A 1 470 ? 16.588 0.801 -17.992 1.00 97.19 470 TRP A C 1
ATOM 3871 O O . TRP A 1 470 ? 16.646 0.981 -19.209 1.00 97.19 470 TRP A O 1
ATOM 3881 N N . MET A 1 471 ? 15.521 1.121 -17.255 1.00 97.44 471 MET A N 1
ATOM 3882 C CA . MET A 1 471 ? 14.310 1.703 -17.833 1.00 97.44 471 MET A CA 1
ATOM 3883 C C . MET A 1 471 ? 14.639 3.019 -18.548 1.00 97.44 471 MET A C 1
ATOM 3885 O O . MET A 1 471 ? 14.303 3.166 -19.726 1.00 97.44 471 MET A O 1
ATOM 3889 N N . HIS A 1 472 ? 15.354 3.931 -17.879 1.00 95.81 472 HIS A N 1
ATOM 3890 C CA . HIS A 1 472 ? 15.710 5.232 -18.442 1.00 95.81 472 HIS A CA 1
ATOM 3891 C C . HIS A 1 472 ? 16.619 5.092 -19.667 1.00 95.81 472 HIS A C 1
ATOM 3893 O O . HIS A 1 472 ? 16.262 5.561 -20.751 1.00 95.81 472 HIS A O 1
ATOM 3899 N N . ASP A 1 473 ? 17.739 4.379 -19.515 1.00 96.81 473 ASP A N 1
ATOM 3900 C CA . ASP A 1 473 ? 18.728 4.190 -20.579 1.00 96.81 473 ASP A CA 1
ATOM 3901 C C . ASP A 1 473 ? 18.096 3.516 -21.806 1.00 96.81 473 ASP A C 1
ATOM 3903 O O . ASP A 1 473 ? 18.317 3.923 -22.949 1.00 96.81 473 ASP A O 1
ATOM 3907 N N . THR A 1 474 ? 17.265 2.494 -21.584 1.00 97.25 474 THR A N 1
ATOM 3908 C CA . THR A 1 474 ? 16.627 1.746 -22.669 1.00 97.25 474 THR A CA 1
ATOM 3909 C C . THR A 1 474 ? 15.570 2.594 -23.373 1.00 97.25 474 THR A C 1
ATOM 3911 O O . THR A 1 474 ? 15.556 2.652 -24.603 1.00 97.25 474 THR A O 1
ATOM 3914 N N . LEU A 1 475 ? 14.685 3.278 -22.641 1.00 97.56 475 LEU A N 1
ATOM 3915 C CA . LEU A 1 475 ? 13.665 4.118 -23.274 1.00 97.56 475 LEU A CA 1
ATOM 3916 C C . LEU A 1 475 ? 14.271 5.302 -24.029 1.00 97.56 475 LEU A C 1
ATOM 3918 O O . LEU A 1 475 ? 13.745 5.655 -25.086 1.00 97.56 475 LEU A O 1
ATOM 3922 N N . GLU A 1 476 ? 15.350 5.905 -23.530 1.00 97.38 476 GLU A N 1
ATOM 3923 C CA . GLU A 1 476 ? 16.076 6.956 -24.250 1.00 97.38 476 GLU A CA 1
ATOM 3924 C C . GLU A 1 476 ? 16.731 6.393 -25.521 1.00 97.38 476 GLU A C 1
ATOM 3926 O O . GLU A 1 476 ? 16.525 6.926 -26.614 1.00 97.38 476 GLU A O 1
ATOM 3931 N N . TYR A 1 477 ? 17.416 5.249 -25.420 1.00 98.06 477 TYR A N 1
ATOM 3932 C CA . TYR A 1 477 ? 18.066 4.606 -26.562 1.00 98.06 477 TYR A CA 1
ATOM 3933 C C . TYR A 1 477 ? 17.098 4.339 -27.725 1.00 98.06 477 TYR A C 1
ATOM 3935 O O . TYR A 1 477 ? 17.410 4.583 -28.896 1.00 98.06 477 TYR A O 1
ATOM 3943 N N . PHE A 1 478 ? 15.901 3.833 -27.412 1.00 97.81 478 PHE A N 1
ATOM 3944 C CA . PHE A 1 478 ? 14.891 3.513 -28.418 1.00 97.81 478 PHE A CA 1
ATOM 3945 C C . PHE A 1 478 ? 14.217 4.753 -29.028 1.00 97.81 478 PHE A C 1
ATOM 3947 O O . PHE A 1 478 ? 13.697 4.635 -30.140 1.00 97.81 478 PHE A O 1
ATOM 3954 N N . GLN A 1 479 ? 14.275 5.920 -28.372 1.00 96.88 479 GLN A N 1
ATOM 3955 C CA . GLN A 1 479 ? 13.766 7.194 -28.905 1.00 96.88 479 GLN A CA 1
ATOM 3956 C C . GLN A 1 479 ? 14.664 7.793 -29.994 1.00 96.88 479 GLN A C 1
ATOM 3958 O O . GLN A 1 479 ? 14.163 8.492 -30.877 1.00 96.88 479 GLN A O 1
ATOM 3963 N N . PHE A 1 480 ? 15.970 7.507 -29.984 1.00 97.50 480 PHE A N 1
ATOM 3964 C CA . PHE A 1 480 ? 16.856 7.965 -31.053 1.00 97.50 480 PHE A CA 1
ATOM 3965 C C . PHE A 1 480 ? 16.500 7.317 -32.389 1.00 97.50 480 PHE A C 1
ATOM 3967 O O . PHE A 1 480 ? 16.293 6.098 -32.464 1.00 97.50 480 PHE A O 1
ATOM 3974 N N . ASP A 1 481 ? 16.530 8.126 -33.456 1.00 96.75 481 ASP A N 1
ATOM 3975 C CA . ASP A 1 481 ? 16.524 7.616 -34.828 1.00 96.75 481 ASP A CA 1
ATOM 3976 C C . ASP A 1 481 ? 17.601 6.522 -34.964 1.00 96.75 481 ASP A C 1
ATOM 3978 O O . ASP A 1 481 ? 18.723 6.714 -34.470 1.00 96.75 481 ASP A O 1
ATOM 3982 N N . PRO A 1 482 ? 17.293 5.374 -35.602 1.00 97.12 482 PRO A N 1
ATOM 3983 C CA . PRO A 1 482 ? 18.232 4.270 -35.738 1.00 97.12 482 PRO A CA 1
ATOM 3984 C C . PRO A 1 482 ? 19.642 4.667 -36.195 1.00 97.12 482 PRO A C 1
ATOM 3986 O O . PRO A 1 482 ? 20.603 4.050 -35.735 1.00 97.12 482 PRO A O 1
ATOM 3989 N N . VAL A 1 483 ? 19.795 5.700 -37.035 1.00 97.19 483 VAL A N 1
ATOM 3990 C CA . VAL A 1 483 ? 21.123 6.144 -37.505 1.00 97.19 483 VAL A CA 1
ATOM 3991 C C . VAL A 1 483 ? 21.983 6.768 -36.400 1.00 97.19 483 VAL A C 1
ATOM 3993 O O . VAL A 1 483 ? 23.209 6.710 -36.482 1.00 97.19 483 VAL A O 1
ATOM 3996 N N . PHE A 1 484 ? 21.373 7.326 -35.350 1.00 97.88 484 PHE A N 1
ATOM 3997 C CA . PHE A 1 484 ? 22.091 7.950 -34.232 1.00 97.88 484 PHE A CA 1
ATOM 3998 C C . PHE A 1 484 ? 22.390 6.983 -33.087 1.00 97.88 484 PHE A C 1
ATOM 4000 O O . PHE A 1 484 ? 23.273 7.244 -32.274 1.00 97.88 484 PHE A O 1
ATOM 4007 N N . ARG A 1 485 ? 21.736 5.820 -33.041 1.00 97.69 485 ARG A N 1
ATOM 4008 C CA . ARG A 1 485 ? 21.919 4.832 -31.964 1.00 97.69 485 ARG A CA 1
ATOM 4009 C C . ARG A 1 485 ? 23.356 4.330 -31.806 1.00 97.69 485 ARG A C 1
ATOM 4011 O O . ARG A 1 485 ? 23.730 3.904 -30.716 1.00 97.69 485 ARG A O 1
ATOM 4018 N N . ALA A 1 486 ? 24.172 4.397 -32.859 1.00 96.94 486 ALA A N 1
ATOM 4019 C CA . ALA A 1 486 ? 25.594 4.058 -32.792 1.00 96.94 486 ALA A CA 1
ATOM 4020 C C . ALA A 1 486 ? 26.373 4.948 -31.801 1.00 96.94 486 ALA A C 1
ATOM 4022 O O . ALA A 1 486 ? 27.311 4.471 -31.166 1.00 96.94 486 ALA A O 1
ATOM 4023 N N . PHE A 1 487 ? 25.956 6.206 -31.613 1.00 97.81 487 PHE A N 1
ATOM 4024 C CA . PHE A 1 487 ? 26.576 7.143 -30.667 1.00 97.81 487 PHE A CA 1
ATOM 4025 C C . PHE A 1 487 ? 26.131 6.921 -29.215 1.00 97.81 487 PHE A C 1
ATOM 4027 O O . PHE A 1 487 ? 26.768 7.424 -28.296 1.00 97.81 487 PHE A O 1
ATOM 4034 N N . HIS A 1 488 ? 25.070 6.137 -29.012 1.00 97.69 488 HIS A N 1
ATOM 4035 C CA . HIS A 1 488 ? 24.441 5.894 -27.712 1.00 97.69 488 HIS A CA 1
ATOM 4036 C C . HIS A 1 488 ? 24.485 4.415 -27.306 1.00 97.69 488 HIS A C 1
ATOM 4038 O O . HIS A 1 488 ? 23.769 3.986 -26.406 1.00 97.69 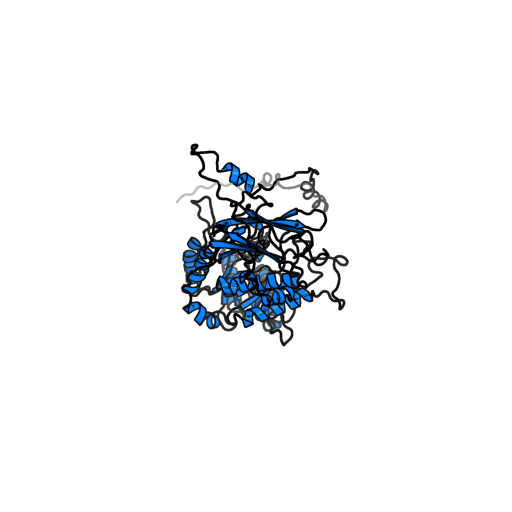488 HIS A O 1
ATOM 4044 N N . HIS A 1 489 ? 25.330 3.600 -27.945 1.00 96.00 489 HIS A N 1
ATOM 4045 C CA . HIS A 1 489 ? 25.362 2.152 -27.703 1.00 96.00 489 HIS A CA 1
ATOM 4046 C C . HIS A 1 489 ? 25.732 1.772 -26.254 1.00 96.00 489 HIS A C 1
ATOM 4048 O O . HIS A 1 489 ? 25.406 0.678 -25.788 1.00 96.00 489 HIS A O 1
ATOM 4054 N N . SER A 1 490 ? 26.355 2.688 -25.507 1.00 96.19 490 SER A N 1
ATOM 4055 C CA . SER A 1 490 ? 26.591 2.522 -24.073 1.00 96.19 490 SER A CA 1
ATOM 4056 C C . SER A 1 490 ? 25.297 2.424 -23.262 1.00 96.19 490 SER A C 1
ATOM 4058 O O . SER A 1 490 ? 25.283 1.665 -22.305 1.00 96.19 490 SER A O 1
ATOM 4060 N N . GLN A 1 491 ? 24.200 3.084 -23.652 1.00 96.06 491 GLN A N 1
ATOM 4061 C CA . GLN A 1 491 ? 22.916 3.004 -22.931 1.00 96.06 491 GLN A CA 1
ATOM 4062 C C . GLN A 1 491 ? 22.344 1.577 -22.923 1.00 96.06 491 GLN A C 1
ATOM 4064 O O . GLN A 1 491 ? 21.785 1.130 -21.930 1.00 96.06 491 GLN A O 1
ATOM 4069 N N . LEU A 1 492 ? 22.562 0.797 -23.989 1.00 92.62 492 LEU A N 1
ATOM 4070 C CA . LEU A 1 492 ? 22.162 -0.615 -23.999 1.00 92.62 492 LEU A CA 1
ATOM 4071 C C . LEU A 1 492 ? 23.087 -1.524 -23.182 1.00 92.62 492 LEU A C 1
ATOM 4073 O O . LEU A 1 492 ? 22.654 -2.578 -22.717 1.00 92.62 492 LEU A O 1
ATOM 4077 N N . THR A 1 493 ? 24.369 -1.177 -23.064 1.00 93.88 493 THR A N 1
ATOM 4078 C CA . THR A 1 493 ? 25.400 -2.093 -22.540 1.00 93.88 493 THR A CA 1
ATOM 4079 C C . THR A 1 493 ? 25.841 -1.770 -21.114 1.00 93.88 493 THR A C 1
ATOM 4081 O O . THR A 1 493 ? 26.299 -2.669 -20.409 1.00 93.88 493 THR A O 1
ATOM 4084 N N . PHE A 1 494 ? 25.651 -0.532 -20.648 1.00 95.69 494 PHE A N 1
ATOM 4085 C CA . PHE A 1 494 ? 26.096 -0.055 -19.337 1.00 95.69 494 PHE A CA 1
ATOM 4086 C C . PHE A 1 494 ? 25.517 -0.876 -18.186 1.00 95.69 494 PHE A C 1
ATOM 4088 O O . PHE A 1 494 ? 26.237 -1.214 -17.246 1.00 95.69 494 PHE A O 1
ATOM 4095 N N . ARG A 1 495 ? 24.254 -1.299 -18.306 1.00 94.31 495 ARG A N 1
ATOM 4096 C CA . ARG A 1 495 ? 23.583 -2.160 -17.328 1.00 94.31 495 ARG A CA 1
ATOM 4097 C C . ARG A 1 495 ? 24.390 -3.403 -16.948 1.00 94.31 495 ARG A C 1
ATOM 4099 O O . ARG A 1 495 ? 24.369 -3.823 -15.788 1.00 94.31 495 ARG A O 1
ATOM 4106 N N . MET A 1 496 ? 25.136 -3.991 -17.885 1.00 93.31 496 MET A N 1
ATOM 4107 C CA . MET A 1 496 ? 25.933 -5.197 -17.620 1.00 93.31 496 MET A CA 1
ATOM 4108 C C . MET A 1 496 ? 26.985 -4.991 -16.521 1.00 93.31 496 MET A C 1
ATOM 4110 O O . MET A 1 496 ? 27.395 -5.965 -15.894 1.00 93.31 496 MET A O 1
ATOM 4114 N N . MET A 1 497 ? 27.367 -3.743 -16.235 1.00 95.06 497 MET A N 1
ATOM 4115 C CA . MET A 1 497 ? 28.292 -3.393 -15.156 1.00 95.06 497 MET A CA 1
ATOM 4116 C C . MET A 1 497 ? 27.708 -3.615 -13.757 1.00 95.06 497 MET A C 1
ATOM 4118 O O . MET A 1 497 ? 28.470 -3.868 -12.829 1.00 95.06 497 MET A O 1
ATOM 4122 N N . TYR A 1 498 ? 26.384 -3.521 -13.590 1.00 95.19 498 TYR A N 1
ATOM 4123 C CA . TYR A 1 498 ? 25.724 -3.613 -12.281 1.00 95.19 498 TYR A CA 1
ATOM 4124 C C . TYR A 1 498 ? 24.591 -4.644 -12.220 1.00 95.19 498 TYR A C 1
ATOM 4126 O O . TYR A 1 498 ? 24.008 -4.827 -11.155 1.00 95.19 498 TYR A O 1
ATOM 4134 N N . THR A 1 499 ? 24.293 -5.352 -13.317 1.00 94.56 499 THR A N 1
ATOM 4135 C CA . THR A 1 499 ? 23.163 -6.303 -13.440 1.00 94.56 499 THR A CA 1
ATOM 4136 C C . THR A 1 499 ? 23.068 -7.306 -12.285 1.00 94.56 499 THR A C 1
ATOM 4138 O O . THR A 1 499 ? 21.973 -7.729 -11.935 1.00 94.56 499 THR A O 1
ATOM 4141 N N . TYR A 1 500 ? 24.196 -7.688 -11.682 1.00 94.81 500 TYR A N 1
ATOM 4142 C CA . TYR A 1 500 ? 24.248 -8.681 -10.604 1.00 94.81 500 TYR A CA 1
ATOM 4143 C C . TYR A 1 500 ? 24.397 -8.076 -9.203 1.00 94.81 500 TYR A C 1
ATOM 4145 O O . TYR A 1 500 ? 24.607 -8.818 -8.245 1.00 94.81 500 TYR A O 1
ATOM 4153 N N . HIS A 1 501 ? 24.306 -6.751 -9.053 1.00 95.62 501 HIS A N 1
ATOM 4154 C CA . HIS A 1 501 ? 24.353 -6.090 -7.745 1.00 95.62 501 HIS A CA 1
ATOM 4155 C C . HIS A 1 501 ? 23.056 -6.279 -6.954 1.00 95.62 501 HIS A C 1
ATOM 4157 O O . HIS A 1 501 ? 23.117 -6.421 -5.733 1.00 95.62 501 HIS A O 1
ATOM 4163 N N . GLU A 1 502 ? 21.921 -6.395 -7.640 1.00 97.88 502 GLU A N 1
ATOM 4164 C CA . GLU A 1 502 ? 20.579 -6.544 -7.068 1.00 97.88 502 GLU A CA 1
ATOM 4165 C C . GLU A 1 502 ? 19.785 -7.624 -7.822 1.00 97.88 502 GLU A C 1
ATOM 4167 O O . GLU A 1 502 ? 20.149 -8.035 -8.926 1.00 97.88 502 GLU A O 1
ATOM 4172 N N . ASN A 1 503 ? 18.678 -8.074 -7.238 1.00 97.94 503 ASN A N 1
ATOM 4173 C CA . ASN A 1 503 ? 17.678 -8.898 -7.904 1.00 97.94 503 ASN A CA 1
ATOM 4174 C C . ASN A 1 503 ? 16.702 -7.976 -8.652 1.00 97.94 503 ASN A C 1
ATOM 4176 O O . ASN A 1 503 ? 15.710 -7.508 -8.094 1.00 97.94 503 ASN A O 1
ATOM 4180 N N . PHE A 1 504 ? 17.004 -7.669 -9.910 1.00 98.12 504 PHE A N 1
ATOM 4181 C CA . PHE A 1 504 ? 16.247 -6.663 -10.652 1.00 98.12 504 PHE A CA 1
ATOM 4182 C C . PHE A 1 504 ? 14.913 -7.162 -11.228 1.00 98.12 504 PHE A C 1
ATOM 4184 O O . PHE A 1 504 ? 14.837 -8.247 -11.815 1.00 98.12 504 PHE A O 1
ATOM 4191 N N . VAL A 1 505 ? 13.895 -6.304 -11.152 1.00 98.62 505 VAL A N 1
ATOM 4192 C CA . VAL A 1 505 ? 12.733 -6.260 -12.056 1.00 98.62 505 VAL A CA 1
ATOM 4193 C C . VAL A 1 505 ? 13.035 -5.201 -13.114 1.00 98.62 505 VAL A C 1
ATOM 4195 O O . VAL A 1 505 ? 13.566 -4.149 -12.777 1.00 98.62 505 VAL A O 1
ATOM 4198 N N . LEU A 1 506 ? 12.725 -5.471 -14.378 1.00 98.44 506 LEU A N 1
ATOM 4199 C CA . LEU A 1 506 ? 12.820 -4.523 -15.487 1.00 98.44 506 LEU A CA 1
ATOM 4200 C C . LEU A 1 506 ? 11.432 -3.906 -15.700 1.00 98.44 506 LEU A C 1
ATOM 4202 O O . LEU A 1 506 ? 10.575 -4.633 -16.204 1.00 98.44 506 LEU A O 1
ATOM 4206 N N . PRO A 1 507 ? 11.180 -2.645 -15.294 1.00 98.12 507 PRO A N 1
ATOM 4207 C CA . PRO A 1 507 ? 9.843 -2.068 -15.351 1.00 98.12 507 PRO A CA 1
ATOM 4208 C C . PRO A 1 507 ? 9.648 -1.159 -16.569 1.00 98.12 507 PRO A C 1
ATOM 4210 O O . PRO A 1 507 ? 10.465 -0.278 -16.845 1.00 98.12 507 PRO A O 1
ATOM 4213 N N . LEU A 1 508 ? 8.525 -1.320 -17.263 1.00 98.31 508 LEU A N 1
ATOM 4214 C CA . LEU A 1 508 ? 7.946 -0.314 -18.155 1.00 98.31 508 LEU A CA 1
ATOM 4215 C C . LEU A 1 508 ? 6.570 0.100 -17.611 1.00 98.31 508 LEU A C 1
ATOM 4217 O O . LEU A 1 508 ? 5.537 -0.251 -18.179 1.00 98.31 508 LEU A O 1
ATOM 4221 N N . SER A 1 509 ? 6.581 0.829 -16.492 1.00 98.12 509 SER A N 1
ATOM 4222 C CA . SER A 1 509 ? 5.399 1.084 -15.663 1.00 98.12 509 SER A CA 1
ATOM 4223 C C . SER A 1 509 ? 4.490 2.219 -16.159 1.00 98.12 509 SER A C 1
ATOM 4225 O O . SER A 1 509 ? 4.778 2.941 -17.125 1.00 98.12 509 SER A O 1
ATOM 4227 N N . HIS A 1 510 ? 3.379 2.404 -15.446 1.00 98.06 510 HIS A N 1
ATOM 4228 C CA . HIS A 1 510 ? 2.387 3.452 -15.658 1.00 98.06 510 HIS A CA 1
ATOM 4229 C C . HIS A 1 510 ? 2.990 4.869 -15.661 1.00 98.06 510 HIS A C 1
ATOM 4231 O O . HIS A 1 510 ? 2.563 5.705 -16.463 1.00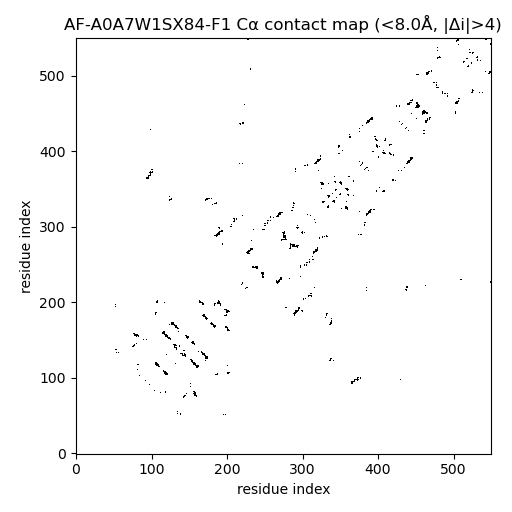 98.06 510 HIS A O 1
ATOM 4237 N N . ASP A 1 511 ? 4.020 5.127 -14.847 1.00 97.00 511 ASP A N 1
ATOM 4238 C CA . ASP A 1 511 ? 4.703 6.425 -14.758 1.00 97.00 511 ASP A CA 1
ATOM 4239 C C . ASP A 1 511 ? 5.422 6.830 -16.049 1.00 97.00 511 ASP A C 1
ATOM 4241 O O . ASP A 1 511 ? 5.660 8.019 -16.300 1.00 97.00 511 ASP A O 1
ATOM 4245 N N . GLU A 1 512 ? 5.742 5.870 -16.916 1.00 97.50 512 GLU A N 1
ATOM 4246 C CA . GLU A 1 512 ? 6.470 6.132 -18.157 1.00 97.50 512 GLU A CA 1
ATOM 4247 C C . GLU A 1 512 ? 5.572 6.485 -19.340 1.00 97.50 512 GLU A C 1
ATOM 4249 O O . GLU A 1 512 ? 6.065 6.924 -20.386 1.00 97.50 512 GLU A O 1
ATOM 4254 N N . VAL A 1 513 ? 4.252 6.381 -19.176 1.00 97.38 513 VAL A N 1
ATOM 4255 C CA . VAL A 1 513 ? 3.264 6.604 -20.245 1.00 97.38 513 VAL A CA 1
ATOM 4256 C C . VAL A 1 513 ? 2.254 7.715 -19.939 1.00 97.38 513 VAL A C 1
ATOM 4258 O O . VAL A 1 513 ? 1.201 7.809 -20.571 1.00 97.38 513 VAL A O 1
ATOM 4261 N N . VAL A 1 514 ? 2.603 8.610 -19.014 1.00 97.06 514 VAL A N 1
ATOM 4262 C CA . VAL A 1 514 ? 1.779 9.732 -18.526 1.00 97.06 514 VAL A CA 1
ATOM 4263 C C . VAL A 1 514 ? 2.512 11.076 -18.656 1.00 97.06 514 VAL A C 1
ATOM 4265 O O . VAL A 1 514 ? 3.607 11.146 -19.208 1.00 97.06 514 VAL A O 1
ATOM 4268 N N . TYR A 1 515 ? 1.890 12.176 -18.212 1.00 93.75 515 TYR A N 1
ATOM 4269 C CA . TYR A 1 515 ? 2.499 13.517 -18.103 1.00 93.75 515 TYR A CA 1
ATOM 4270 C C . TYR A 1 515 ? 3.262 14.013 -19.347 1.00 93.75 515 TYR A C 1
ATOM 4272 O O . TYR A 1 515 ? 4.303 14.653 -19.252 1.00 93.75 515 TYR A O 1
ATOM 4280 N N . GLY A 1 516 ? 2.736 13.719 -20.540 1.00 94.88 516 GLY A N 1
ATOM 4281 C CA . GLY A 1 516 ? 3.342 14.135 -21.810 1.00 94.88 516 GLY A CA 1
ATOM 4282 C C . GLY A 1 516 ? 4.486 13.244 -22.304 1.00 94.88 516 GLY A C 1
ATOM 4283 O O . GLY A 1 516 ? 4.946 13.446 -23.424 1.00 94.88 516 GLY A O 1
ATOM 4284 N N . LYS A 1 517 ? 4.891 12.213 -21.546 1.00 96.00 517 LYS A N 1
ATOM 4285 C CA . LYS A 1 517 ? 5.904 11.229 -21.964 1.00 96.00 517 LYS A CA 1
ATOM 4286 C C . LYS A 1 517 ? 5.442 10.345 -23.138 1.00 96.00 517 LYS A C 1
ATOM 4288 O O . LYS A 1 517 ? 6.280 9.742 -23.807 1.00 96.00 517 LYS A O 1
ATOM 4293 N N . GLY A 1 518 ? 4.129 10.254 -23.379 1.00 95.44 518 GLY A N 1
ATOM 4294 C CA . GLY A 1 518 ? 3.520 9.455 -24.450 1.00 95.44 518 GLY A CA 1
ATOM 4295 C C . GLY A 1 518 ? 3.555 7.941 -24.200 1.00 95.44 518 GLY A C 1
ATOM 4296 O O . GLY A 1 518 ? 4.353 7.441 -23.413 1.00 95.44 518 GLY A O 1
ATOM 4297 N N . SER A 1 519 ? 2.690 7.191 -24.890 1.00 97.12 519 SER A N 1
ATOM 4298 C CA . SER A 1 519 ? 2.704 5.720 -24.856 1.00 97.12 519 SER A CA 1
ATOM 4299 C C . SER A 1 519 ? 3.987 5.151 -25.472 1.00 97.12 519 SER A C 1
ATOM 4301 O O . SER A 1 519 ? 4.611 5.801 -26.310 1.00 97.12 519 SER A O 1
ATOM 4303 N N . LEU A 1 520 ? 4.362 3.914 -25.121 1.00 98.00 520 LEU A N 1
ATOM 4304 C CA . LEU A 1 520 ? 5.603 3.290 -25.607 1.00 98.00 520 LEU A CA 1
ATOM 4305 C C . LEU A 1 520 ? 5.739 3.314 -27.137 1.00 98.00 520 LEU A C 1
ATOM 4307 O O . LEU A 1 520 ? 6.802 3.641 -27.650 1.00 98.00 520 LEU A O 1
ATOM 4311 N N . ILE A 1 521 ? 4.660 3.049 -27.883 1.00 98.00 521 ILE A N 1
ATOM 4312 C CA . ILE A 1 521 ? 4.685 3.116 -29.354 1.00 98.00 521 ILE A CA 1
ATOM 4313 C C . ILE A 1 521 ? 4.982 4.528 -29.878 1.00 98.00 521 ILE A C 1
ATOM 4315 O O . ILE A 1 521 ? 5.658 4.686 -30.892 1.00 98.00 521 ILE A O 1
ATOM 4319 N N . ASN A 1 522 ? 4.511 5.558 -29.174 1.00 97.06 522 ASN A N 1
ATOM 4320 C CA . ASN A 1 522 ? 4.707 6.952 -29.560 1.00 97.06 522 ASN A CA 1
ATOM 4321 C C . ASN A 1 522 ? 6.098 7.482 -29.204 1.00 97.06 522 ASN A C 1
ATOM 4323 O O . ASN A 1 522 ? 6.478 8.526 -29.728 1.00 97.06 522 ASN A O 1
ATOM 4327 N N . LYS A 1 523 ? 6.863 6.753 -28.384 1.00 97.44 523 LYS A N 1
ATOM 4328 C CA . LYS A 1 523 ? 8.285 7.025 -28.133 1.00 97.44 523 LYS A CA 1
ATOM 4329 C C . LYS A 1 523 ? 9.183 6.537 -29.275 1.00 97.44 523 LYS A C 1
ATOM 4331 O O . LYS A 1 523 ? 10.312 6.990 -29.393 1.00 97.44 523 LYS A O 1
ATOM 4336 N N . MET A 1 524 ? 8.709 5.612 -30.110 1.00 98.25 524 MET A N 1
ATOM 4337 C CA . MET A 1 524 ? 9.525 5.023 -31.173 1.00 98.25 524 MET A CA 1
ATOM 4338 C C . MET A 1 524 ? 9.640 5.975 -32.380 1.00 98.25 524 MET A C 1
ATOM 4340 O O . MET A 1 524 ? 8.638 6.588 -32.763 1.00 98.25 524 MET A O 1
ATOM 4344 N N . PRO A 1 525 ? 10.817 6.095 -33.019 1.00 97.81 525 PRO A N 1
ATOM 4345 C CA . PRO A 1 525 ? 11.003 6.918 -34.211 1.00 97.81 525 PRO A CA 1
ATOM 4346 C C . PRO A 1 525 ? 10.478 6.223 -35.474 1.00 97.81 525 PRO A C 1
ATOM 4348 O O . PRO A 1 525 ? 10.277 5.004 -35.506 1.00 97.81 525 PRO A O 1
ATOM 4351 N N . GLY A 1 526 ? 10.338 7.010 -36.540 1.00 97.56 526 GLY A N 1
ATOM 4352 C CA . GLY A 1 526 ? 10.012 6.514 -37.873 1.00 97.56 526 GLY A CA 1
ATOM 4353 C C . GLY A 1 526 ? 8.519 6.451 -38.189 1.00 97.56 526 GLY A C 1
ATOM 4354 O O . GLY A 1 526 ? 7.675 7.004 -37.473 1.00 97.56 526 GLY A O 1
ATOM 4355 N N . ASP A 1 527 ? 8.210 5.797 -39.306 1.00 97.94 527 ASP A N 1
ATOM 4356 C CA . ASP A 1 527 ? 6.837 5.532 -39.733 1.00 97.94 527 ASP A CA 1
ATOM 4357 C C . ASP A 1 527 ? 6.141 4.479 -38.849 1.00 97.94 527 ASP A C 1
ATOM 4359 O O . ASP A 1 527 ? 6.729 3.894 -37.939 1.00 97.94 527 ASP A O 1
ATOM 4363 N N . GLU A 1 528 ? 4.853 4.236 -39.095 1.00 98.06 528 GLU A N 1
ATOM 4364 C CA . GLU A 1 528 ? 4.053 3.298 -38.302 1.00 98.06 528 GLU A CA 1
ATOM 4365 C C . GLU A 1 528 ? 4.674 1.893 -38.232 1.00 98.06 528 GLU A C 1
ATOM 4367 O O . GLU A 1 528 ? 4.765 1.305 -37.151 1.00 98.06 528 GLU A O 1
ATOM 4372 N N . TRP A 1 529 ? 5.172 1.369 -39.356 1.00 98.44 529 TRP A N 1
ATOM 4373 C CA . TRP A 1 529 ? 5.800 0.051 -39.388 1.00 98.44 529 TRP A CA 1
ATOM 4374 C C . TRP A 1 529 ? 7.061 0.020 -38.519 1.00 98.44 529 TRP A C 1
ATOM 4376 O O . TRP A 1 529 ? 7.241 -0.908 -37.720 1.00 98.44 529 TRP A O 1
ATOM 4386 N N . GLN A 1 530 ? 7.903 1.054 -38.622 1.00 98.44 530 GLN A N 1
ATOM 4387 C CA . GLN A 1 530 ? 9.128 1.192 -37.833 1.00 98.44 530 GLN A CA 1
ATOM 4388 C C . GLN A 1 530 ? 8.826 1.337 -36.340 1.00 98.44 530 GLN A C 1
ATOM 4390 O O . GLN A 1 530 ? 9.519 0.728 -35.520 1.00 98.44 530 GLN A O 1
ATOM 4395 N N . LYS A 1 531 ? 7.774 2.072 -35.968 1.00 98.56 531 LYS A N 1
ATOM 4396 C CA . LYS A 1 531 ? 7.344 2.208 -34.570 1.00 98.56 531 LYS A CA 1
ATOM 4397 C C . LYS A 1 531 ? 6.969 0.865 -33.959 1.00 98.56 531 LYS A C 1
ATOM 4399 O O . LYS A 1 531 ? 7.485 0.500 -32.902 1.00 98.56 531 LYS A O 1
ATOM 4404 N N . PHE A 1 532 ? 6.138 0.085 -34.649 1.00 98.69 532 PHE A N 1
ATOM 4405 C CA . PHE A 1 532 ? 5.781 -1.260 -34.197 1.00 98.69 532 PHE A CA 1
ATOM 4406 C C . PHE A 1 532 ? 6.984 -2.217 -34.187 1.00 98.69 532 PHE A C 1
ATOM 4408 O O . PHE A 1 532 ? 7.086 -3.057 -33.293 1.00 98.69 532 PHE A O 1
ATOM 4415 N N . ALA A 1 533 ? 7.907 -2.107 -35.149 1.00 98.62 533 ALA A N 1
ATOM 4416 C CA . ALA A 1 533 ? 9.128 -2.912 -35.169 1.00 98.62 533 ALA A CA 1
ATOM 4417 C C . ALA A 1 533 ? 10.048 -2.604 -33.978 1.00 98.62 533 ALA A C 1
ATOM 4419 O O . ALA A 1 533 ? 10.515 -3.532 -33.319 1.00 98.62 533 ALA A O 1
ATOM 4420 N N . ASN A 1 534 ? 10.247 -1.324 -33.659 1.00 98.50 534 ASN A N 1
ATOM 4421 C CA . ASN A 1 534 ? 11.026 -0.902 -32.499 1.00 98.50 534 ASN A CA 1
ATOM 4422 C C . ASN A 1 534 ? 10.378 -1.325 -31.183 1.00 98.50 534 ASN A C 1
ATOM 4424 O O . ASN A 1 534 ? 11.081 -1.806 -30.302 1.00 98.50 534 ASN A O 1
ATOM 4428 N N . LEU A 1 535 ? 9.052 -1.226 -31.064 1.00 98.50 535 LEU A N 1
ATOM 4429 C CA . LEU A 1 535 ? 8.351 -1.679 -29.864 1.00 98.50 535 LEU A CA 1
ATOM 4430 C C . LEU A 1 535 ? 8.515 -3.191 -29.643 1.00 98.50 535 LEU A C 1
ATOM 4432 O O . LEU A 1 535 ? 8.801 -3.625 -28.530 1.00 98.50 535 LEU A O 1
ATOM 4436 N N . ARG A 1 536 ? 8.395 -4.002 -30.703 1.00 98.62 536 ARG A N 1
ATOM 4437 C CA . ARG A 1 536 ? 8.672 -5.447 -30.614 1.00 98.62 536 ARG A CA 1
ATOM 4438 C C . ARG A 1 536 ? 10.125 -5.725 -30.243 1.00 98.62 536 ARG A C 1
ATOM 4440 O O . ARG A 1 536 ? 10.374 -6.616 -29.440 1.00 98.62 536 ARG A O 1
ATOM 4447 N N . LEU A 1 537 ? 11.069 -4.972 -30.811 1.00 98.19 537 LEU A N 1
ATOM 4448 C CA . LEU A 1 537 ? 12.489 -5.103 -30.489 1.00 98.19 537 LEU A CA 1
ATOM 4449 C C . LEU A 1 537 ? 12.767 -4.745 -29.023 1.00 98.19 537 LEU A C 1
ATOM 4451 O O . LEU A 1 537 ? 13.484 -5.488 -28.365 1.00 98.19 537 LEU A O 1
ATOM 4455 N N . LEU A 1 538 ? 12.158 -3.679 -28.497 1.00 98.38 538 LEU A N 1
ATOM 4456 C CA . LEU A 1 538 ? 12.251 -3.296 -27.086 1.00 98.38 538 LEU A CA 1
ATOM 4457 C C . LEU A 1 538 ? 11.825 -4.451 -26.175 1.00 98.38 538 LEU A C 1
ATOM 4459 O O . LEU A 1 538 ? 12.598 -4.863 -25.311 1.00 98.38 538 LEU A O 1
ATOM 4463 N N . PHE A 1 539 ? 10.636 -5.018 -26.399 1.00 98.38 539 PHE A N 1
ATOM 4464 C CA . PHE A 1 539 ? 10.154 -6.139 -25.589 1.00 98.38 539 PHE A CA 1
ATOM 4465 C C . PHE A 1 539 ? 10.991 -7.409 -25.783 1.00 98.38 539 PHE A C 1
ATOM 4467 O O . PHE A 1 539 ? 11.284 -8.094 -24.807 1.00 98.38 539 PHE A O 1
ATOM 4474 N N . ALA A 1 540 ? 11.445 -7.710 -27.004 1.00 98.25 540 ALA A N 1
ATOM 4475 C CA . ALA A 1 540 ? 12.347 -8.837 -27.243 1.00 98.25 540 ALA A CA 1
ATOM 4476 C C . ALA A 1 540 ? 13.664 -8.675 -26.464 1.00 98.25 540 ALA A C 1
ATOM 4478 O O . ALA A 1 540 ? 14.110 -9.613 -25.801 1.00 98.25 540 ALA A O 1
ATOM 4479 N N . CYS A 1 541 ? 14.247 -7.471 -26.471 1.00 96.31 541 CYS A N 1
ATOM 4480 C CA . CYS A 1 541 ? 15.414 -7.139 -25.662 1.00 96.31 541 CYS A CA 1
ATOM 4481 C C . CYS A 1 541 ? 15.111 -7.309 -24.167 1.00 96.31 541 CYS A C 1
ATOM 4483 O O . CYS A 1 541 ? 15.819 -8.060 -23.498 1.00 96.31 541 CYS A O 1
ATOM 4485 N N . MET A 1 542 ? 14.038 -6.698 -23.659 1.00 97.88 542 MET A N 1
ATOM 4486 C CA . MET A 1 542 ? 13.618 -6.785 -22.255 1.00 97.88 542 MET A CA 1
ATOM 4487 C C . MET A 1 542 ? 13.475 -8.238 -21.779 1.00 97.88 542 MET A C 1
ATOM 4489 O O . MET A 1 542 ? 14.036 -8.603 -20.745 1.00 97.88 542 MET A O 1
ATOM 4493 N N . TYR A 1 543 ? 12.773 -9.088 -22.534 1.00 98.00 543 TYR A N 1
ATOM 4494 C CA . TYR A 1 543 ? 12.546 -10.489 -22.165 1.00 98.00 543 TYR A CA 1
ATOM 4495 C C . TYR A 1 543 ? 13.802 -11.361 -22.291 1.00 98.00 543 TYR A C 1
ATOM 4497 O O . TYR A 1 543 ? 13.935 -12.330 -21.548 1.00 98.00 543 TYR A O 1
ATOM 4505 N N . SER A 1 544 ? 14.749 -10.999 -23.161 1.00 95.94 544 SER A N 1
ATOM 4506 C CA . SER A 1 544 ? 16.033 -11.707 -23.301 1.00 95.94 544 SER A CA 1
ATOM 4507 C C . SER A 1 544 ? 17.079 -11.350 -22.235 1.00 95.94 544 SER A C 1
ATOM 4509 O O . SER A 1 544 ? 18.049 -12.086 -22.061 1.00 95.94 544 SER A O 1
ATOM 4511 N N . GLN A 1 545 ? 16.910 -10.234 -21.518 1.00 95.00 545 GLN A N 1
ATOM 4512 C CA . GLN A 1 545 ? 17.874 -9.781 -20.511 1.00 95.00 545 GLN A CA 1
ATOM 4513 C C . GLN A 1 545 ? 17.626 -10.406 -19.124 1.00 95.00 545 GLN A C 1
ATOM 4515 O O . GLN A 1 545 ? 16.478 -10.685 -18.775 1.00 95.00 545 GLN A O 1
ATOM 4520 N N . PRO A 1 546 ? 18.663 -10.577 -18.277 1.00 95.44 546 PRO A N 1
ATOM 4521 C CA . PRO A 1 546 ? 18.485 -11.000 -16.887 1.00 95.44 546 PRO A CA 1
ATOM 4522 C C . PRO A 1 546 ? 17.644 -10.009 -16.073 1.00 95.44 546 PRO A C 1
ATOM 4524 O O . PRO A 1 546 ? 17.853 -8.799 -16.170 1.00 95.44 546 PRO A O 1
ATOM 4527 N N . GLY A 1 547 ? 16.740 -10.527 -15.241 1.00 96.50 547 GLY A N 1
ATOM 4528 C CA . GLY A 1 547 ? 15.811 -9.758 -14.402 1.00 96.50 547 GLY A CA 1
ATOM 4529 C C . GLY A 1 547 ? 14.359 -10.186 -14.626 1.00 96.50 547 GLY A C 1
ATOM 4530 O O . GLY A 1 547 ? 14.043 -10.759 -15.669 1.00 96.50 547 GLY A O 1
ATOM 4531 N N . LYS A 1 548 ? 13.476 -9.940 -13.658 1.00 98.25 548 LYS A N 1
ATOM 4532 C CA . LYS A 1 548 ? 12.023 -10.168 -13.803 1.00 98.25 548 LYS A CA 1
ATOM 4533 C C . LYS A 1 548 ? 11.390 -9.078 -14.674 1.00 98.25 548 LYS A C 1
ATOM 4535 O O . LYS A 1 548 ? 12.077 -8.110 -14.996 1.00 98.25 548 LYS A O 1
ATOM 4540 N N . LYS A 1 549 ? 10.146 -9.244 -15.127 1.00 98.56 549 LYS A N 1
ATOM 4541 C CA . LYS A 1 549 ? 9.518 -8.355 -16.128 1.00 98.56 549 LYS A CA 1
ATOM 4542 C C . LYS A 1 549 ? 8.272 -7.687 -15.559 1.00 98.56 549 LYS A C 1
ATOM 4544 O O . LYS A 1 549 ? 7.464 -8.396 -14.963 1.00 98.56 549 LYS A O 1
ATOM 4549 N N . LEU A 1 550 ? 8.120 -6.386 -15.800 1.00 98.25 550 LEU A N 1
ATOM 4550 C CA . LEU A 1 550 ? 6.894 -5.619 -15.579 1.00 98.25 550 LEU A CA 1
ATOM 4551 C C . LEU A 1 550 ? 6.592 -4.771 -16.817 1.00 98.25 550 LEU A C 1
ATOM 4553 O O . LEU A 1 550 ? 7.461 -3.945 -17.184 1.00 98.25 550 LEU A O 1
#

Secondary structure (DSSP, 8-state):
--------------SSSTTS-------S--SSSTTSTT--------------HHHHHHHTTSSS---PPP--PPPPPPBSS--S--HHHHHHHHTT--TTGGGTSEEEEEEETTEEEEEEEEE-TTEEEEEEEEGGGTT-TTSSB-EE-TTS-EEEEEEET--TT-EEEEEEEESSTT-EEEE--TT-SEEPPTT---EE----------HHHHHHHHHHHSTTS--BEEEE-HHHH-EEGGGTTEEPPHHHHHHHHHHHHHHHT-SEEEESP-EE-S-GGGTT-S-SEEEEE-TTS--HHHHHHHHHHHHHTT-EEEEEE--S-B---TTSSTTTTSS-SSB-SSHHHHEETTTTEEPB-TTSHHHHHHHHHHHHHHHHHH---EEEES-HHHHHBTTTT--TTSS---TTS-SB-HHHHHHHHHHHHHHHHH-TT-EEEE---S--TTTTS-GGGT----SEEE-HHHHHHHHHHHHS-TTTGGGGHHHHHGGGGTTTTS-EEE---GGGGSTTS--HHHHS-SSHHHHHHHHHHHHHHHHHSSSEE-

pLDDT: mean 88.15, std 22.7, range [22.75, 98.94]

Radius of gyration: 28.62 Å; Cα contacts (8 Å, |Δi|>4): 1009; chains: 1; bounding box: 75×66×115 Å

Sequence (550 aa):
MRDRRRILHPDSIEDEIQRRQHQHAPDAGDYKDKLREFHRFPSRNHNISAGSLCSRLRSFRYTSHVTTPATTRPASHVRHDVSLLTPEDLHLFNEGKNYRIHEKMGAHVLTHEGQSGTLFSVWAPNARDVSVIGDFNNCNPYTHELHLLGESGIWQGFIPGVSQGAMYKYRVTSRQRGHRVDKADPLAFSTQKPPETASCVWNLDYQWSDSEWMASRKEKNSLSAPIATYEMHLGSWMRVPEENNRSLTYRELAPRLAEYLNRMQYTHVEFLPIMEHPFYGSWGYQTTAYFAPTSRYGTPQDFMYLVDYLHQHGIAVILDWVPSHFPSDAHGLAFFDGTHLYEHEDVRQGFHPDWKTYIFNYGRNEVRSFLLSSAMFWLDRYHIDGLRVDAVASMLYLDYSRKAGEWIPNQFGGRENLEAIEFLRRFNEDTYKEHPEIQTVAEESTSWPMVSRPLYIGGLGFGMKWDMGWMHDTLEYFQFDPVFRAFHHSQLTFRMMYTYHENFVLPLSHDEVVYGKGSLINKMPGDEWQKFANLRLLFACMYSQPGKKL

Nearest PDB structures (foldseek):
  6klf-assembly1_A  TM=9.785E-01  e=1.315E-66  Crocosphaera subtropica ATCC 51142
  5gqx-assembly1_A  TM=9.777E-01  e=7.295E-65  Crocosphaera subtropica ATCC 51142
  5gqy-assembly1_A  TM=9.775E-01  e=1.090E-64  Crocosphaera subtropica ATCC 51142
  5gr4-assembly1_A  TM=9.739E-01  e=1.452E-64  Crocosphaera subtropica ATCC 51142
  5gr0-assembly1_A  TM=9.771E-01  e=2.433E-64  Crocosphaera subtropica ATCC 51142

Mean predicted aligned error: 8.88 Å